Protein AF-A0A7S2QX28-F1 (afdb_monomer)

Nearest PDB structures (foldseek):
  6iez-assembly1_A  TM=7.780E-01  e=3.410E-08  Homo sapiens
  5zyj-assembly1_A  TM=7.909E-01  e=6.052E-08  Homo sapiens
  5zyi-assembly1_A  TM=7.762E-01  e=4.543E-08  Homo sapiens
  6j81-assembly1_A  TM=7.820E-01  e=7.686E-08  Homo sapiens
  2e3s-assembly1_A  TM=7.787E-01  e=2.421E-07  Homo sapiens

InterPro domains:
  IPR023393 START-like domain superfamily [G3DSA:3.30.530.20] (54-280)

Radius of gyration: 32.75 Å; Cα contacts (8 Å, |Δi|>4): 1140; chains: 1; bounding box: 108×65×111 Å

Sequence (716 aa):
AGGNIPTVAANYNGKKFLSQVSDLKKKFDKTKEIAVCKRRLDDEVDQAALDRLVDIIRNEEQDYDDEEKRAIKKGKEFFEKCNKSTTFYQLDSPDKRVRMRLVHVGSDSLAIGIATAVVDASVEECAAFSFYIDSSRNKQKMKERGVISRNLKEINPHTLLHFERRNIGVRGFKQREFRKKVIWQKELDGNIFIIDVDTEDLKDEYPVQPGDVMASAYIVWSFEHLEPLGDVPQTLATVTSRVDIRGAVPTRVMNGLAKGFGGGPVSELRKHFDKSRKIQETDVENRLCIAKEASTLSTKPNKTMVESLQLLFDIIQPSAQAEKGGKGWGKSTAYLRIGFEEAAAFFWGLKDLERIRGNNSKEHTKRAIETRGDGFEIEAIFKEAIDKGSLMGISSKSVQREFSSKMRLLRVDKKTIIIFTEPNETNRVIRTRSFVEECKRASETTAVRLYKEGRKKTKVEFITKLELGEGVSKGTVKGRVERHLAVVIDAAFYFDNLLGSEEATGEDGRAFGEQVMLKTKTKDLGSRKQEVVKSFIQENKAFRELVEKQKFMEGVLCAVVWNRLRRDKAKEGTAFSEEEEEGREMGSKLAMAMATTLTAKHAVDEWSKQFPIVLQTMEEHVWLKPMLETMAARLLLKSKFGVRARVIFGAVTSMLDLVTDIYVTANFYGVAGKEGYFQASLASLTVSMGIQLILIWVQNKGIGWKKVMKESIPVL

Secondary structure (DSSP, 8-state):
------HHHHHHHHHHHHHHHHHHHHHT-THHHHHHHHHHHHHHHHHHHHHHHHHHHHH------HHHHHHHHHHHHHHHHHHH-S-PEEE--SSTTSEEEEEEPTTSSEEEEEEEEEESS-HHHHHHHHH-TT-HHHHHHHHHTTEEEEEEEEEETTEEEEEEEE--S-TTPPPEEEEEEEEEEE-TTS-EEEEEEE-STTTTTSPPPTT-EE-EEEEEEEEEEEEEETTEEEEEEEEEEEEE--S---HHHHHHHHIIIIIHHHHHHHHHT--HHHHHHHHHHHHHHHHHHHHH--S---HHHHHHHHHHHHHSPBS-EE-TTSEEEEEEEEEESS-HHHHHHHHHHHHHHHHHHH----S--EEEE--BTTBEEEEEEEEEEEE--EETTEE--EEEEEEEEEEEEEE-SSSEEEEEEEE----------S-----EEEEEEEEEEEEEEETTEEEEEEEEEEE--TT--HHHHHHHHHHHHHHHHHHHHHHHHH--TTT--HHHHHHHHHHHHHHTTS--TT--HHHHHHHHHHH-HHHHHHHHH-THHHHHHHHHHH--SS--GGGS-S---HHHHHHHHHHHHHHHHHHH-SSHHHHHHHHHHT-HHHHHHHHH-TTHHHHHHHHHHHHHHH-HHHHHHHHHHHHHHHHHHHHHHHHHHHHHTT-TT-HHHHHHHHHHHHHHHHHHHHHHHHHHTTT-HHHHHHHHTTT-

Organism: NCBI:txid91992

Mean predicted aligned error: 16.85 Å

Solvent-accessible surface area (backbone atoms only — not comparable to full-atom values): 38248 Å² total; per-residue (Å²): 136,94,69,92,70,54,70,67,61,53,52,52,53,51,50,53,50,51,49,52,52,50,51,48,48,62,76,66,57,51,65,63,59,53,55,50,53,48,51,52,52,48,50,53,52,43,49,56,50,40,56,51,40,24,55,44,69,71,68,62,86,87,84,71,56,78,64,53,52,50,52,49,51,53,37,53,55,51,47,53,54,58,70,73,50,52,77,50,36,83,42,93,46,82,42,90,70,35,50,33,33,38,37,76,52,82,90,46,34,39,38,40,33,37,20,37,34,71,28,52,33,46,40,43,56,53,47,24,60,70,68,52,66,79,31,65,70,49,49,54,52,39,42,77,66,29,39,77,47,72,50,78,46,78,78,50,102,50,33,35,35,35,41,39,35,27,41,85,84,51,92,91,61,62,40,36,33,40,40,34,36,37,38,54,48,76,46,96,87,63,31,34,37,36,35,36,32,68,47,68,91,49,40,83,86,56,60,85,53,92,75,48,40,80,30,49,48,40,37,30,40,39,25,33,80,46,83,51,55,78,93,38,40,27,14,44,41,36,40,35,37,39,38,32,64,59,63,96,46,56,67,73,57,51,59,58,48,46,48,59,73,38,45,42,60,56,46,48,53,33,60,73,38,61,44,65,65,62,45,49,55,50,47,49,53,54,21,51,52,45,16,55,54,63,68,70,55,63,66,73,60,64,63,70,59,53,52,54,52,52,50,50,67,71,69,48,51,80,49,62,38,54,38,82,60,14,30,22,30,25,27,33,74,40,66,31,64,35,32,45,49,46,50,50,19,45,62,61,50,39,63,54,48,46,51,67,69,67,45,96,58,91,50,62,78,58,78,53,81,56,88,52,102,86,45,56,43,42,44,45,38,43,51,46,78,42,58,26,38,66,64,94,88,48,67,44,60,43,41,60,30,36,39,42,33,36,34,40,51,46,36,62,49,100,46,33,40,39,39,36,32,38,57,54,85,80,79,76,76,87,80,73,92,62,96,69,78,83,63,49,66,28,44,51,36,37,39,38,41,38,34,52,77,46,81,50,26,19,40,39,38,39,39,43,38,40,35,61,31,76,80,37,32,46,66,42,32,22,57,50,33,44,54,64,44,39,50,54,54,54,50,26,55,52,39,56,23,68,35,43,50,88,76,39,39,46,67,52,14,33,50,52,19,49,51,58,58,46,56,63,68,74,52,42,99,82,64,54,71,51,58,54,46,54,53,49,34,74,61,20,42,26,48,39,57,47,32,73,78,37,56,28,50,56,18,20,54,38,23,49,76,65,56,45,84,69,86,62,75,90,78,62,84,71,92,70,56,72,50,34,50,51,17,26,56,58,21,26,47,39,40,50,30,47,50,77,40,96,43,31,60,58,10,48,58,59,38,33,72,77,34,67,70,59,39,53,50,33,67,77,28,61,14,50,50,41,13,52,26,38,38,40,42,57,49,52,76,69,36,76,51,53,58,51,41,44,51,51,51,52,48,53,54,51,52,51,49,52,52,50,52,50,52,54,45,54,70,40,65,85,47,90,93,38,62,70,59,37,53,52,53,52,49,51,53,51,51,53,46,50,53,54,50,50,50,48,43,67,76,31,66,90,76,41,71,74,55,35,58,64,67,42,58,87,72,109

Structure (mmCIF, N/CA/C/O backbone):
data_AF-A0A7S2QX28-F1
#
_entry.id   AF-A0A7S2QX28-F1
#
loop_
_atom_site.group_PDB
_atom_site.id
_atom_site.type_symbol
_atom_site.label_atom_id
_atom_site.label_alt_id
_atom_site.label_comp_id
_atom_site.label_asym_id
_atom_site.label_entity_id
_atom_site.label_seq_id
_atom_site.pdbx_PDB_ins_code
_atom_site.Cartn_x
_atom_site.Cartn_y
_atom_site.Cartn_z
_atom_site.occupancy
_atom_site.B_iso_or_equiv
_atom_site.auth_seq_id
_atom_site.auth_comp_id
_atom_site.auth_asym_id
_atom_site.auth_atom_id
_atom_site.pdbx_PDB_model_num
ATOM 1 N N . ALA A 1 1 ? 65.613 27.005 19.089 1.00 37.12 1 ALA A N 1
ATOM 2 C CA . ALA A 1 1 ? 66.162 26.654 20.413 1.00 37.12 1 ALA A CA 1
ATOM 3 C C . ALA A 1 1 ? 65.820 25.196 20.696 1.00 37.12 1 ALA A C 1
ATOM 5 O O . ALA A 1 1 ? 64.644 24.866 20.787 1.00 37.12 1 ALA A O 1
ATOM 6 N N . GLY A 1 2 ? 66.829 24.321 20.683 1.00 40.28 2 GLY A N 1
ATOM 7 C CA . GLY A 1 2 ? 66.671 22.876 20.844 1.00 40.28 2 GLY A CA 1
ATOM 8 C C . GLY A 1 2 ? 66.573 22.485 22.315 1.00 40.28 2 GLY A C 1
ATOM 9 O O . GLY A 1 2 ? 67.551 22.592 23.045 1.00 40.28 2 GLY A O 1
ATOM 10 N N . GLY A 1 3 ? 65.395 22.028 22.730 1.00 39.75 3 GLY A N 1
ATOM 11 C CA . GLY A 1 3 ? 65.185 21.335 23.997 1.00 39.75 3 GLY A CA 1
ATOM 12 C C . GLY A 1 3 ? 64.639 19.941 23.713 1.00 39.75 3 GLY A C 1
ATOM 13 O O . GLY A 1 3 ? 63.699 19.804 22.929 1.00 39.75 3 GLY A O 1
ATOM 14 N N . ASN A 1 4 ? 65.235 18.917 24.329 1.00 51.44 4 ASN A N 1
ATOM 15 C CA . ASN A 1 4 ? 64.748 17.537 24.305 1.00 51.44 4 ASN A CA 1
ATOM 16 C C . ASN A 1 4 ? 63.361 17.476 24.960 1.00 51.44 4 ASN A C 1
ATOM 18 O O . ASN A 1 4 ? 63.241 17.299 26.170 1.00 51.44 4 ASN A O 1
ATOM 22 N N . ILE A 1 5 ? 62.306 17.641 24.161 1.00 49.38 5 ILE A N 1
ATOM 23 C CA . ILE A 1 5 ? 60.941 17.351 24.595 1.00 49.38 5 ILE A CA 1
ATOM 24 C C . ILE A 1 5 ? 60.850 15.826 24.741 1.00 49.38 5 ILE A C 1
ATOM 26 O O . ILE A 1 5 ? 61.069 15.120 23.753 1.00 49.38 5 ILE A O 1
ATOM 30 N N . PRO A 1 6 ? 60.528 15.291 25.933 1.00 50.22 6 PRO A N 1
ATOM 31 C CA . PRO A 1 6 ? 60.354 13.858 26.119 1.00 50.22 6 PRO A CA 1
ATOM 32 C C . PRO A 1 6 ? 59.339 13.322 25.108 1.00 50.22 6 PRO A C 1
ATOM 34 O O . PRO A 1 6 ? 58.267 13.905 24.932 1.00 50.22 6 PRO A O 1
ATOM 37 N N . THR A 1 7 ? 59.641 12.197 24.463 1.00 52.03 7 THR A N 1
ATOM 38 C CA . THR A 1 7 ? 58.816 11.588 23.402 1.00 52.03 7 THR A CA 1
ATOM 39 C C . THR A 1 7 ? 57.350 11.403 23.825 1.00 52.03 7 THR A C 1
ATOM 41 O O . THR A 1 7 ? 56.435 11.496 23.010 1.00 52.03 7 THR A O 1
ATOM 44 N N . VAL A 1 8 ? 57.106 11.222 25.128 1.00 50.09 8 VAL A N 1
ATOM 45 C CA . VAL A 1 8 ? 55.771 11.140 25.740 1.00 50.09 8 VAL A CA 1
ATOM 46 C C . VAL A 1 8 ? 54.996 12.464 25.641 1.00 50.09 8 VAL A C 1
ATOM 48 O O . VAL A 1 8 ? 53.817 12.455 25.287 1.00 50.09 8 VAL A O 1
ATOM 51 N N . ALA A 1 9 ? 55.644 13.607 25.884 1.00 48.62 9 ALA A N 1
ATOM 52 C CA . ALA A 1 9 ? 55.030 14.934 25.790 1.00 48.62 9 ALA A CA 1
ATOM 53 C C . ALA A 1 9 ? 54.764 15.344 24.329 1.00 48.62 9 ALA A C 1
ATOM 55 O O . ALA A 1 9 ? 53.714 15.915 24.027 1.00 48.62 9 ALA A O 1
ATOM 56 N N . ALA A 1 10 ? 55.660 14.976 23.404 1.00 49.81 10 ALA A N 1
ATOM 57 C CA . ALA A 1 10 ? 55.442 15.148 21.966 1.00 49.81 10 ALA A CA 1
ATOM 58 C C . ALA A 1 10 ? 54.249 14.307 21.463 1.00 49.81 10 ALA A C 1
ATOM 60 O O . ALA A 1 10 ? 53.392 14.816 20.740 1.00 49.81 10 ALA A O 1
ATOM 61 N N . ASN A 1 11 ? 54.125 13.054 21.922 1.00 51.59 11 ASN A N 1
ATOM 62 C CA . ASN A 1 11 ? 53.001 12.174 21.580 1.00 51.59 11 ASN A CA 1
ATOM 63 C C . ASN A 1 11 ? 51.657 12.642 22.168 1.00 51.59 11 ASN A C 1
ATOM 65 O O . ASN A 1 11 ? 50.621 12.502 21.515 1.00 51.59 11 ASN A O 1
ATOM 69 N N . TYR A 1 12 ? 51.646 13.208 23.379 1.00 48.94 12 TYR A N 1
ATOM 70 C CA . TYR A 1 12 ? 50.429 13.754 23.993 1.00 48.94 12 TYR A CA 1
ATOM 71 C C . TYR A 1 12 ? 49.918 14.997 23.245 1.00 48.94 12 TYR A C 1
ATOM 73 O O . TYR A 1 12 ? 48.736 15.074 22.898 1.00 48.94 12 TYR A O 1
ATOM 81 N N . ASN A 1 13 ? 50.816 15.927 22.903 1.00 51.25 13 ASN A N 1
ATOM 82 C CA . ASN A 1 13 ? 50.471 17.115 22.117 1.00 51.25 13 ASN A CA 1
ATOM 83 C C . ASN A 1 13 ? 50.074 16.762 20.674 1.00 51.25 13 ASN A C 1
ATOM 85 O O . ASN A 1 13 ? 49.118 17.335 20.150 1.00 51.25 13 ASN A O 1
ATOM 89 N N . GLY A 1 14 ? 50.719 15.759 20.066 1.00 51.22 14 GLY A N 1
ATOM 90 C CA . GLY A 1 14 ? 50.332 15.223 18.759 1.00 51.22 14 GLY A CA 1
ATOM 91 C C . GLY A 1 14 ? 48.914 14.643 18.748 1.00 51.22 14 GLY A C 1
ATOM 92 O O . GLY A 1 14 ? 48.136 14.936 17.842 1.00 51.22 14 GLY A O 1
ATOM 93 N N . LYS A 1 15 ? 48.517 13.894 19.788 1.00 57.53 15 LYS A N 1
ATOM 94 C CA . LYS A 1 15 ? 47.140 13.377 19.921 1.00 57.53 15 LYS A CA 1
ATOM 95 C C . LYS A 1 15 ? 46.100 14.490 20.069 1.00 57.53 15 LYS A C 1
ATOM 97 O O . LYS A 1 15 ? 45.038 14.399 19.458 1.00 57.53 15 LYS A O 1
ATOM 102 N N . LYS A 1 16 ? 46.401 15.540 20.841 1.00 58.06 16 LYS A N 1
ATOM 103 C CA . LYS A 1 16 ? 45.507 16.697 21.019 1.00 58.06 16 LYS A CA 1
ATOM 104 C C . LYS A 1 16 ? 45.334 17.489 19.717 1.00 58.06 16 LYS A C 1
ATOM 106 O O . LYS A 1 16 ? 44.220 17.876 19.381 1.00 58.06 16 LYS A O 1
ATOM 111 N N . PHE A 1 17 ? 46.410 17.665 18.950 1.00 55.09 17 PHE A N 1
ATOM 112 C CA . PHE A 1 17 ? 46.353 18.293 17.629 1.00 55.09 17 PHE A CA 1
ATOM 113 C C . PHE A 1 17 ? 45.544 17.449 16.629 1.00 55.09 17 PHE A C 1
ATOM 115 O O . PHE A 1 17 ? 44.670 17.968 15.941 1.00 55.09 17 PHE A O 1
ATOM 122 N N . LEU A 1 18 ? 45.750 16.126 16.601 1.00 56.41 18 LEU A N 1
ATOM 123 C CA . LEU A 1 18 ? 44.973 15.215 15.751 1.00 56.41 18 LEU A CA 1
ATOM 124 C C . LEU A 1 18 ? 43.482 15.180 16.122 1.00 56.41 18 LEU A C 1
ATOM 126 O O . LEU A 1 18 ? 42.642 15.075 15.227 1.00 56.41 18 LEU A O 1
ATOM 130 N N . SER A 1 19 ? 43.129 15.310 17.408 1.00 59.12 19 SER A N 1
ATOM 131 C CA . SER A 1 19 ? 41.722 15.417 17.818 1.00 59.12 19 SER A CA 1
ATOM 132 C C . SER A 1 19 ? 41.103 16.731 17.339 1.00 59.12 19 SER A C 1
ATOM 134 O O . SER A 1 19 ? 40.021 16.707 16.766 1.00 59.12 19 SER A O 1
ATOM 136 N N . GLN A 1 20 ? 41.817 17.856 17.464 1.00 62.62 20 GLN A N 1
ATOM 137 C CA . GLN A 1 20 ? 41.367 19.157 16.958 1.00 62.62 20 GLN A CA 1
ATOM 138 C C . GLN A 1 20 ? 41.182 19.155 15.434 1.00 62.62 20 GLN A C 1
ATOM 140 O O . GLN A 1 20 ? 40.186 19.681 14.944 1.00 62.62 20 GLN A O 1
ATOM 145 N N . VAL A 1 21 ? 42.084 18.515 14.681 1.00 57.28 21 VAL A N 1
ATOM 146 C CA . VAL A 1 21 ? 41.956 18.342 13.222 1.00 57.28 21 VAL A CA 1
ATOM 147 C C . VAL A 1 21 ? 40.769 17.439 12.869 1.00 57.28 21 VAL A C 1
ATOM 149 O O . VAL A 1 21 ? 40.043 17.726 11.920 1.00 57.28 21 VAL A O 1
ATOM 152 N N . SER A 1 22 ? 40.519 16.378 13.641 1.00 60.03 22 SER A N 1
ATOM 153 C CA . SER A 1 22 ? 39.324 15.535 13.492 1.00 60.03 22 SER A CA 1
ATOM 154 C C . SER A 1 22 ? 38.031 16.313 13.776 1.00 60.03 22 SER A C 1
ATOM 156 O O . SER A 1 22 ? 37.051 16.163 13.046 1.00 60.03 22 SER A O 1
ATOM 158 N N . ASP A 1 23 ? 38.015 17.159 14.804 1.00 65.69 23 ASP A N 1
ATOM 159 C CA . ASP A 1 23 ? 36.850 17.970 15.170 1.00 65.69 23 ASP A CA 1
ATOM 160 C C . ASP A 1 23 ? 36.600 19.096 14.158 1.00 65.69 23 ASP A C 1
ATOM 162 O O . ASP A 1 23 ? 35.453 19.353 13.794 1.00 65.69 23 ASP A O 1
ATOM 166 N N . LEU A 1 24 ? 37.661 19.708 13.624 1.00 58.12 24 LEU A N 1
ATOM 167 C CA . LEU A 1 24 ? 37.595 20.620 12.480 1.00 58.12 24 LEU A CA 1
ATOM 168 C C . LEU A 1 24 ? 37.060 19.903 11.238 1.00 58.12 24 LEU A C 1
ATOM 170 O O . LEU A 1 24 ? 36.137 20.403 10.603 1.00 58.12 24 LEU A O 1
ATOM 174 N N . LYS A 1 25 ? 37.559 18.700 10.927 1.00 58.16 25 LYS A N 1
ATOM 175 C CA . LYS A 1 25 ? 37.055 17.899 9.805 1.00 58.16 25 LYS A CA 1
ATOM 176 C C . LYS A 1 25 ? 35.564 17.612 9.951 1.00 58.16 25 LYS A C 1
ATOM 178 O O . LYS A 1 25 ? 34.857 17.751 8.969 1.00 58.16 25 LYS A O 1
ATOM 183 N N . LYS A 1 26 ? 35.076 17.283 11.153 1.00 65.38 26 LYS A N 1
ATOM 184 C CA . LYS A 1 26 ? 33.636 17.107 11.421 1.00 65.38 26 LYS A CA 1
ATOM 185 C C . LYS A 1 26 ? 32.843 18.409 11.276 1.00 65.38 26 LYS A C 1
ATOM 187 O O . LYS A 1 26 ? 31.774 18.382 10.683 1.00 65.38 26 LYS A O 1
ATOM 192 N N . LYS A 1 27 ? 33.360 19.537 11.781 1.00 61.19 27 LYS A N 1
ATOM 193 C CA . LYS A 1 27 ? 32.708 20.857 11.667 1.00 61.19 27 LYS A CA 1
ATOM 194 C C . LYS A 1 27 ? 32.626 21.369 10.226 1.00 61.19 27 LYS A C 1
ATOM 196 O O . LYS A 1 27 ? 31.704 22.106 9.904 1.00 61.19 27 LYS A O 1
ATOM 201 N N . PHE A 1 28 ? 33.576 20.985 9.375 1.00 53.38 28 PHE A N 1
ATOM 202 C CA . PHE A 1 28 ? 33.630 21.369 7.962 1.00 53.38 28 PHE A CA 1
ATOM 203 C C . PHE A 1 28 ? 33.178 20.250 7.001 1.00 53.38 28 PHE A C 1
ATOM 205 O O . PHE A 1 28 ? 33.261 20.428 5.785 1.00 53.38 28 PHE A O 1
ATOM 212 N N . ASP A 1 29 ? 32.681 19.113 7.508 1.00 66.06 29 ASP A N 1
ATOM 213 C CA . ASP A 1 29 ? 32.186 18.003 6.686 1.00 66.06 29 ASP A CA 1
ATOM 214 C C . ASP A 1 29 ? 30.812 18.332 6.081 1.00 66.06 29 ASP A C 1
ATOM 216 O O . ASP A 1 29 ? 29.762 17.887 6.546 1.00 66.06 29 ASP A O 1
ATOM 220 N N . LYS A 1 30 ? 30.825 19.104 4.991 1.00 65.94 30 LYS A N 1
ATOM 221 C CA . LYS A 1 30 ? 29.630 19.424 4.196 1.00 65.94 30 LYS A CA 1
ATOM 222 C C . LYS A 1 30 ? 29.193 18.289 3.269 1.00 65.94 30 LYS A C 1
ATOM 224 O O . LYS A 1 30 ? 28.277 18.472 2.470 1.00 65.94 30 LYS A O 1
ATOM 229 N N . THR A 1 31 ? 29.804 17.104 3.345 1.00 69.56 31 THR A N 1
ATOM 230 C CA . THR A 1 31 ? 29.508 15.991 2.424 1.00 69.56 31 THR A CA 1
ATOM 231 C C . THR A 1 31 ? 28.028 15.604 2.465 1.00 69.56 31 THR A C 1
ATOM 233 O O . THR A 1 31 ? 27.435 15.296 1.431 1.00 69.56 31 THR A O 1
ATOM 236 N N . LYS A 1 32 ? 27.400 15.671 3.646 1.00 65.94 32 LYS A N 1
ATOM 237 C CA . LYS A 1 32 ? 25.963 15.408 3.806 1.00 65.94 32 LYS A CA 1
ATOM 238 C C . LYS A 1 32 ? 25.093 16.488 3.157 1.00 65.94 32 LYS A C 1
ATOM 240 O O . LYS A 1 32 ? 24.158 16.137 2.445 1.00 65.94 32 LYS A O 1
ATOM 245 N N . GLU A 1 33 ? 25.411 17.765 3.364 1.00 68.94 33 GLU A N 1
ATOM 246 C CA . GLU A 1 33 ? 24.691 18.902 2.765 1.00 68.94 33 GLU A CA 1
ATOM 247 C C . GLU A 1 33 ? 24.778 18.854 1.236 1.00 68.94 33 GLU A C 1
ATOM 249 O O . GLU A 1 33 ? 23.761 18.911 0.550 1.00 68.94 33 GLU A O 1
ATOM 254 N N . ILE A 1 34 ? 25.979 18.623 0.702 1.00 69.31 34 ILE A N 1
ATOM 255 C CA . ILE A 1 34 ? 26.221 18.474 -0.738 1.00 69.31 34 ILE A CA 1
ATOM 256 C C . ILE A 1 34 ? 25.422 17.291 -1.301 1.00 69.31 34 ILE A C 1
ATOM 258 O O . ILE A 1 34 ? 24.809 17.411 -2.360 1.00 69.31 34 ILE A O 1
ATOM 262 N N . ALA A 1 35 ? 25.367 16.160 -0.591 1.00 71.44 35 ALA A N 1
ATOM 263 C CA . ALA A 1 35 ? 24.584 14.999 -1.012 1.00 71.44 35 ALA A CA 1
ATOM 264 C C . ALA A 1 35 ? 23.062 15.236 -0.968 1.00 71.44 35 ALA A C 1
ATOM 266 O O . ALA A 1 35 ? 22.321 14.584 -1.703 1.00 71.44 35 ALA A O 1
ATOM 267 N N . VAL A 1 36 ? 22.569 16.122 -0.098 1.00 70.44 36 VAL A N 1
ATOM 268 C CA . VAL A 1 36 ? 21.156 16.533 -0.077 1.00 70.44 36 VAL A CA 1
ATOM 269 C C . VAL A 1 36 ? 20.862 17.481 -1.239 1.00 70.44 36 VAL A C 1
ATOM 271 O O . VAL A 1 36 ? 19.928 17.220 -1.991 1.00 70.44 36 VAL A O 1
ATOM 274 N N . CYS A 1 37 ? 21.688 18.511 -1.446 1.00 69.12 37 CYS A N 1
ATOM 275 C CA . CYS A 1 37 ? 21.535 19.448 -2.562 1.00 69.12 37 CYS A CA 1
ATOM 276 C C . CYS A 1 37 ? 21.596 18.741 -3.918 1.00 69.12 37 CYS A C 1
ATOM 278 O O . CYS A 1 37 ? 20.759 18.999 -4.777 1.00 69.12 37 CYS A O 1
ATOM 280 N N . LYS A 1 38 ? 22.538 17.803 -4.090 1.00 75.88 38 LYS A N 1
ATOM 281 C CA . LYS A 1 38 ? 22.646 17.010 -5.316 1.00 75.88 38 LYS A CA 1
ATOM 282 C C . LYS A 1 38 ? 21.383 16.190 -5.576 1.00 75.88 38 LYS A C 1
ATOM 284 O O . LYS A 1 38 ? 20.865 16.235 -6.678 1.00 75.88 38 LYS A O 1
ATOM 289 N N . ARG A 1 39 ? 20.859 15.497 -4.558 1.00 76.12 39 ARG A N 1
ATOM 290 C CA . ARG A 1 39 ? 19.618 14.718 -4.697 1.00 76.12 39 ARG A CA 1
ATOM 291 C C . ARG A 1 39 ? 18.429 15.586 -5.090 1.00 76.12 39 ARG A C 1
ATOM 293 O O . ARG A 1 39 ? 17.667 15.189 -5.953 1.00 76.12 39 ARG A O 1
ATOM 300 N N . ARG A 1 40 ? 18.299 16.771 -4.489 1.00 75.94 40 ARG A N 1
ATOM 301 C CA . ARG A 1 40 ? 17.234 17.711 -4.843 1.00 75.94 40 ARG A CA 1
ATOM 302 C C . ARG A 1 40 ? 17.347 18.174 -6.297 1.00 75.94 40 ARG A C 1
ATOM 304 O O . ARG A 1 40 ? 16.340 18.214 -6.989 1.00 75.94 40 ARG A O 1
ATOM 311 N N . LEU A 1 41 ? 18.556 18.503 -6.750 1.00 78.81 41 LEU A N 1
ATOM 312 C CA . LEU A 1 41 ? 18.785 18.880 -8.143 1.00 78.81 41 LEU A CA 1
ATOM 313 C C . LEU A 1 41 ? 18.463 17.720 -9.096 1.00 78.81 41 LEU A C 1
ATOM 315 O O . LEU A 1 41 ? 17.796 17.932 -10.102 1.00 78.81 41 LEU A O 1
ATOM 319 N N . ASP A 1 42 ? 18.897 16.502 -8.760 1.00 82.00 42 ASP A N 1
ATOM 320 C CA . ASP A 1 42 ? 18.595 15.297 -9.539 1.00 82.00 42 ASP A CA 1
ATOM 321 C C . ASP A 1 42 ? 17.070 15.061 -9.626 1.00 82.00 42 ASP A C 1
ATOM 323 O O . ASP A 1 42 ? 16.567 14.752 -10.703 1.00 82.00 42 ASP A O 1
ATOM 327 N N . ASP A 1 43 ? 16.326 15.263 -8.529 1.00 82.25 43 ASP A N 1
ATOM 328 C CA . ASP A 1 43 ? 14.859 15.152 -8.498 1.00 82.25 43 ASP A CA 1
ATOM 329 C C . ASP A 1 43 ? 14.173 16.235 -9.366 1.00 82.25 43 ASP A C 1
ATOM 331 O O . ASP A 1 43 ? 13.213 15.934 -10.074 1.00 82.25 43 ASP A O 1
ATOM 335 N N . GLU A 1 44 ? 14.661 17.484 -9.348 1.00 85.50 44 GLU A N 1
ATOM 336 C CA . GLU A 1 44 ? 14.141 18.582 -10.188 1.00 85.50 44 GLU A CA 1
ATOM 337 C C . GLU A 1 44 ? 14.373 18.304 -11.688 1.00 85.50 44 GLU A C 1
ATOM 339 O O . GLU A 1 44 ? 13.478 18.513 -12.511 1.00 85.50 44 GLU A O 1
ATOM 344 N N . VAL A 1 45 ? 15.552 17.782 -12.046 1.00 88.31 45 VAL A N 1
ATOM 345 C CA . VAL A 1 45 ? 15.886 17.386 -13.424 1.00 88.31 45 VAL A CA 1
ATOM 346 C C . VAL A 1 45 ? 15.034 16.201 -13.881 1.00 88.31 45 VAL A C 1
ATOM 348 O O . VAL A 1 45 ? 14.489 16.234 -14.984 1.00 88.31 45 VAL A O 1
ATOM 351 N N . ASP A 1 46 ? 14.891 15.174 -13.037 1.00 90.00 46 ASP A N 1
ATOM 352 C CA . ASP A 1 46 ? 14.074 13.998 -13.344 1.00 90.00 46 ASP A CA 1
ATOM 353 C C . ASP A 1 46 ? 12.599 14.381 -13.548 1.00 90.00 46 ASP A C 1
ATOM 355 O O . ASP A 1 46 ? 11.965 13.875 -14.474 1.00 90.00 46 ASP A O 1
ATOM 359 N N . GLN A 1 47 ? 12.056 15.302 -12.743 1.00 88.75 47 GLN A N 1
ATOM 360 C CA . GLN A 1 47 ? 10.683 15.781 -12.916 1.00 88.75 47 GLN A CA 1
ATOM 361 C C . GLN A 1 47 ? 10.507 16.543 -14.236 1.00 88.75 47 GLN A C 1
ATOM 363 O O . GLN A 1 47 ? 9.572 16.265 -14.980 1.00 88.75 47 GLN A O 1
ATOM 368 N N . ALA A 1 48 ? 11.432 17.445 -14.573 1.00 90.94 48 ALA A N 1
ATOM 369 C CA . ALA A 1 48 ? 11.371 18.180 -15.835 1.00 90.94 48 ALA A CA 1
ATOM 370 C C . ALA A 1 48 ? 11.481 17.254 -17.063 1.00 90.94 48 ALA A C 1
ATOM 372 O O . ALA A 1 48 ? 10.867 17.522 -18.097 1.00 90.94 48 ALA A O 1
ATOM 373 N N . ALA A 1 49 ? 12.256 16.169 -16.968 1.00 91.44 49 ALA A N 1
ATOM 374 C CA . ALA A 1 49 ? 12.338 15.151 -18.015 1.00 91.44 49 ALA A CA 1
ATOM 375 C C . ALA A 1 49 ? 11.025 14.362 -18.153 1.00 91.44 49 ALA A C 1
ATOM 377 O O . ALA A 1 49 ? 10.571 14.126 -19.272 1.00 91.44 49 ALA A O 1
ATOM 378 N N . LEU A 1 50 ? 10.390 14.001 -17.031 1.00 93.25 50 LEU A N 1
ATOM 379 C CA . LEU A 1 50 ? 9.079 13.349 -17.030 1.00 93.25 50 LEU A CA 1
ATOM 380 C C . LEU A 1 50 ? 8.002 14.232 -17.659 1.00 93.25 50 LEU A C 1
ATOM 382 O O . LEU A 1 50 ? 7.276 13.751 -18.523 1.00 93.25 50 LEU A O 1
ATOM 386 N N . ASP A 1 51 ? 7.930 15.510 -17.283 1.00 92.69 51 ASP A N 1
ATOM 387 C CA . ASP A 1 51 ? 6.935 16.444 -17.822 1.00 92.69 51 ASP A CA 1
ATOM 388 C C . ASP A 1 51 ? 7.079 16.580 -19.349 1.00 92.69 51 ASP A C 1
ATOM 390 O O . ASP A 1 51 ? 6.096 16.492 -20.085 1.00 92.69 51 ASP A O 1
ATOM 394 N N . ARG A 1 52 ? 8.322 16.672 -19.846 1.00 93.88 52 ARG A N 1
ATOM 395 C CA . ARG A 1 52 ? 8.608 16.667 -21.291 1.00 93.88 52 ARG A CA 1
ATOM 396 C C . ARG A 1 52 ? 8.158 15.375 -21.968 1.00 93.88 52 ARG A C 1
ATOM 398 O O . ARG A 1 52 ? 7.556 15.436 -23.033 1.00 93.88 52 ARG A O 1
ATOM 405 N N . LEU A 1 53 ? 8.439 14.213 -21.375 1.00 94.62 53 LEU A N 1
ATOM 406 C CA . LEU A 1 53 ? 8.013 12.925 -21.931 1.00 94.62 53 LEU A CA 1
ATOM 407 C C . LEU A 1 53 ? 6.488 12.784 -21.954 1.00 94.62 53 LEU A C 1
ATOM 409 O O . LEU A 1 53 ? 5.953 12.222 -22.904 1.00 94.62 53 LEU A O 1
ATOM 413 N N . VAL A 1 54 ? 5.778 13.316 -20.955 1.00 96.25 54 VAL A N 1
ATOM 414 C CA . VAL A 1 54 ? 4.307 13.361 -20.958 1.00 96.25 54 VAL A CA 1
ATOM 415 C C . VAL A 1 54 ? 3.793 14.178 -22.140 1.00 96.25 54 VAL A C 1
ATOM 417 O O . VAL A 1 54 ? 2.874 13.735 -22.830 1.00 96.25 54 VAL A O 1
ATOM 420 N N . ASP A 1 55 ? 4.394 15.338 -22.408 1.00 95.62 55 ASP A N 1
ATOM 421 C CA . ASP A 1 55 ? 4.014 16.175 -23.548 1.00 95.62 55 ASP A CA 1
ATOM 422 C C . ASP A 1 55 ? 4.320 15.505 -24.894 1.00 95.62 55 ASP A C 1
ATOM 424 O O . ASP A 1 55 ? 3.510 15.605 -25.819 1.00 95.62 55 ASP A O 1
ATOM 428 N N . ILE A 1 56 ? 5.438 14.779 -24.998 1.00 94.81 56 ILE A N 1
ATOM 429 C CA . ILE A 1 56 ? 5.778 13.968 -26.177 1.00 94.81 56 ILE A CA 1
ATOM 430 C C . ILE A 1 56 ? 4.724 12.872 -26.375 1.00 94.81 56 ILE A C 1
ATOM 432 O O . ILE A 1 56 ? 4.053 12.845 -27.401 1.00 94.81 56 ILE A O 1
ATOM 436 N N . ILE A 1 57 ? 4.469 12.046 -25.356 1.00 95.00 57 ILE A N 1
ATOM 437 C CA . ILE A 1 57 ? 3.490 10.947 -25.419 1.00 95.00 57 ILE A CA 1
ATOM 438 C C . ILE A 1 57 ? 2.075 11.448 -25.745 1.00 95.00 57 ILE A C 1
ATOM 440 O O . ILE A 1 57 ? 1.266 10.745 -26.361 1.00 95.00 57 ILE A O 1
ATOM 444 N N . ARG A 1 58 ? 1.737 12.672 -25.332 1.00 93.38 58 ARG A N 1
ATOM 445 C CA . ARG A 1 58 ? 0.429 13.258 -25.614 1.00 93.38 58 ARG A CA 1
ATOM 446 C C . ARG A 1 58 ? 0.256 13.619 -27.089 1.00 93.38 58 ARG A C 1
ATOM 448 O O . ARG A 1 58 ? -0.842 13.398 -27.605 1.00 93.38 58 ARG A O 1
ATOM 455 N N . ASN A 1 59 ? 1.293 14.176 -27.711 1.00 92.31 59 ASN A N 1
ATOM 456 C CA . ASN A 1 59 ? 1.184 14.929 -28.964 1.00 92.31 59 ASN A CA 1
ATOM 457 C C . ASN A 1 59 ? 1.927 14.306 -30.151 1.00 92.31 59 ASN A C 1
ATOM 459 O O . ASN A 1 59 ? 1.709 14.738 -31.279 1.00 92.31 59 ASN A O 1
ATOM 463 N N . GLU A 1 60 ? 2.826 13.356 -29.915 1.00 89.56 60 GLU A N 1
ATOM 464 C CA . GLU A 1 60 ? 3.659 12.797 -30.971 1.00 89.56 60 GLU A CA 1
ATOM 465 C C . GLU A 1 60 ? 2.860 11.960 -31.971 1.00 89.56 60 GLU A C 1
ATOM 467 O O . GLU A 1 60 ? 2.083 11.073 -31.607 1.00 89.56 60 GLU A O 1
ATOM 472 N N . GLU A 1 61 ? 3.087 12.238 -33.253 1.00 87.88 61 GLU A N 1
ATOM 473 C CA . GLU A 1 61 ? 2.601 11.416 -34.351 1.00 87.88 61 GLU A CA 1
ATOM 474 C C . GLU A 1 61 ? 3.503 10.188 -34.499 1.00 87.88 61 GLU A C 1
ATOM 476 O O . GLU A 1 61 ? 4.715 10.308 -34.677 1.00 87.88 61 GLU A O 1
ATOM 481 N N . GLN A 1 62 ? 2.910 8.998 -34.402 1.00 90.31 62 GLN A N 1
ATOM 482 C CA . GLN A 1 62 ? 3.666 7.752 -34.318 1.00 90.31 62 GLN A CA 1
ATOM 483 C C . GLN A 1 62 ? 3.697 7.037 -35.666 1.00 90.31 62 GLN A C 1
ATOM 485 O O . GLN A 1 62 ? 2.674 6.518 -36.121 1.00 90.31 62 GLN A O 1
ATOM 490 N N . ASP A 1 63 ? 4.885 6.952 -36.264 1.00 91.44 63 ASP A N 1
ATOM 491 C CA . ASP A 1 63 ? 5.159 6.047 -37.379 1.00 91.44 63 ASP A CA 1
ATOM 492 C C . ASP A 1 63 ? 6.091 4.918 -36.936 1.00 91.44 63 ASP A C 1
ATOM 494 O O . ASP A 1 63 ? 7.038 5.125 -36.174 1.00 91.44 63 ASP A O 1
ATOM 498 N N . TYR A 1 64 ? 5.797 3.711 -37.411 1.00 93.31 64 TYR A N 1
ATOM 499 C CA . TYR A 1 64 ? 6.483 2.492 -37.003 1.00 93.31 64 TYR A CA 1
ATOM 500 C C . TYR A 1 64 ? 7.037 1.752 -38.206 1.00 93.31 64 TYR A C 1
ATOM 502 O O . TYR A 1 64 ? 6.318 1.503 -39.183 1.00 93.31 64 TYR A O 1
ATOM 510 N N . ASP A 1 65 ? 8.275 1.290 -38.093 1.00 91.81 65 ASP A N 1
ATOM 511 C CA . ASP A 1 65 ? 8.843 0.381 -39.080 1.00 91.81 65 ASP A CA 1
ATOM 512 C C . ASP A 1 65 ? 8.197 -1.026 -39.008 1.00 91.81 65 ASP A C 1
ATOM 514 O O . ASP A 1 65 ? 7.397 -1.358 -38.122 1.00 91.81 65 ASP A O 1
ATOM 518 N N . ASP A 1 66 ? 8.508 -1.887 -39.980 1.00 92.25 66 ASP A N 1
ATOM 519 C CA . ASP A 1 66 ? 7.944 -3.241 -40.054 1.00 92.25 66 ASP A CA 1
ATOM 520 C C . ASP A 1 66 ? 8.389 -4.159 -38.901 1.00 92.25 66 ASP A C 1
ATOM 522 O O . ASP A 1 66 ? 7.716 -5.144 -38.573 1.00 92.25 66 ASP A O 1
ATOM 526 N N . GLU A 1 67 ? 9.543 -3.904 -38.291 1.00 89.81 67 GLU A N 1
ATOM 527 C CA . GLU A 1 67 ? 10.004 -4.633 -37.114 1.00 89.81 67 GLU A CA 1
ATOM 528 C C . GLU A 1 67 ? 9.232 -4.200 -35.865 1.00 89.81 67 GLU A C 1
ATOM 530 O O . GLU A 1 67 ? 8.700 -5.057 -35.153 1.00 89.81 67 GLU A O 1
ATOM 535 N N . GLU A 1 68 ? 9.084 -2.896 -35.651 1.00 92.31 68 GLU A N 1
ATOM 536 C CA . GLU A 1 68 ? 8.318 -2.293 -34.565 1.00 92.31 68 GLU A CA 1
ATOM 537 C C . GLU A 1 68 ? 6.854 -2.731 -34.628 1.00 92.31 68 GLU A C 1
ATOM 539 O O . GLU A 1 68 ? 6.328 -3.265 -33.648 1.00 92.31 68 GLU A O 1
ATOM 544 N N . LYS A 1 69 ? 6.215 -2.654 -35.805 1.00 93.31 69 LYS A N 1
ATOM 545 C CA . LYS A 1 69 ? 4.844 -3.155 -36.030 1.00 93.31 69 LYS A CA 1
ATOM 546 C C . LYS A 1 69 ? 4.698 -4.624 -35.630 1.00 93.31 69 LYS A C 1
ATOM 548 O O . LYS A 1 69 ? 3.707 -5.014 -35.002 1.00 93.31 69 LYS A O 1
ATOM 553 N N . ARG A 1 70 ? 5.685 -5.466 -35.960 1.00 92.56 70 ARG A N 1
ATOM 554 C CA . ARG A 1 70 ? 5.689 -6.891 -35.580 1.00 92.56 70 ARG A CA 1
ATOM 555 C C . ARG A 1 70 ? 5.893 -7.089 -34.080 1.00 92.56 70 ARG A C 1
ATOM 557 O O . ARG A 1 70 ? 5.231 -7.957 -33.506 1.00 92.56 70 ARG A O 1
ATOM 564 N N . ALA A 1 71 ? 6.783 -6.322 -33.454 1.00 91.94 71 ALA A N 1
ATOM 565 C CA . ALA A 1 71 ? 7.031 -6.376 -32.016 1.00 91.94 71 ALA A CA 1
ATOM 566 C C . ALA A 1 71 ? 5.783 -5.963 -31.223 1.00 91.94 71 ALA A C 1
ATOM 568 O O . ALA A 1 71 ? 5.349 -6.708 -30.343 1.00 91.94 71 ALA A O 1
ATOM 569 N N . ILE A 1 72 ? 5.156 -4.851 -31.613 1.00 93.50 72 ILE A N 1
ATOM 570 C CA . ILE A 1 72 ? 3.897 -4.337 -31.066 1.00 93.50 72 ILE A CA 1
ATOM 571 C C . ILE A 1 72 ? 2.791 -5.389 -31.162 1.00 93.50 72 ILE A C 1
ATOM 573 O O . ILE A 1 72 ? 2.175 -5.742 -30.153 1.00 93.50 72 ILE A O 1
ATOM 577 N N . LYS A 1 73 ? 2.559 -5.937 -32.363 1.00 93.81 73 LYS A N 1
ATOM 578 C CA . LYS A 1 73 ? 1.513 -6.942 -32.595 1.00 93.81 73 LYS A CA 1
ATOM 579 C C . LYS A 1 73 ? 1.700 -8.165 -31.695 1.00 93.81 73 LYS A C 1
ATOM 581 O O . LYS A 1 73 ? 0.772 -8.558 -30.989 1.00 93.81 73 LYS A O 1
ATOM 586 N N . LYS A 1 74 ? 2.911 -8.733 -31.669 1.00 92.94 74 LYS A N 1
ATOM 587 C CA . LYS A 1 74 ? 3.240 -9.873 -30.797 1.00 92.94 74 LYS A CA 1
ATOM 588 C C . LYS A 1 74 ? 3.078 -9.527 -29.314 1.00 92.94 74 LYS A C 1
ATOM 590 O O . LYS A 1 74 ? 2.636 -10.377 -28.542 1.00 92.94 74 LYS A O 1
ATOM 595 N N . GLY A 1 75 ? 3.400 -8.291 -28.929 1.00 91.25 75 GLY A N 1
ATOM 596 C CA . GLY A 1 75 ? 3.289 -7.802 -27.556 1.00 91.25 75 GLY A CA 1
ATOM 597 C C . GLY A 1 75 ? 1.850 -7.814 -27.073 1.00 91.25 75 GLY A C 1
ATOM 598 O O . GLY A 1 75 ? 1.542 -8.396 -26.030 1.00 91.25 75 GLY A O 1
ATOM 599 N N . LYS A 1 76 ? 0.953 -7.256 -27.885 1.00 91.38 76 LYS A N 1
ATOM 600 C CA . LYS A 1 76 ? -0.487 -7.233 -27.612 1.00 91.38 76 LYS A CA 1
ATOM 601 C C . LYS A 1 76 ? -1.095 -8.634 -27.586 1.00 91.38 76 LYS A C 1
ATOM 603 O O . LYS A 1 76 ? -1.809 -8.963 -26.642 1.00 91.38 76 LYS A O 1
ATOM 608 N N . GLU A 1 77 ? -0.756 -9.493 -28.550 1.00 90.31 77 GLU A N 1
ATOM 609 C CA . GLU A 1 77 ? -1.213 -10.892 -28.574 1.00 90.31 77 GLU A CA 1
ATOM 610 C C . GLU A 1 77 ? -0.762 -11.662 -27.318 1.00 90.31 77 GLU A C 1
ATOM 612 O O . GLU A 1 77 ? -1.539 -12.406 -26.709 1.00 90.31 77 GLU A O 1
ATOM 617 N N . PHE A 1 78 ? 0.491 -11.468 -26.891 1.00 88.38 78 PHE A N 1
ATOM 618 C CA . PHE A 1 78 ? 1.023 -12.060 -25.664 1.00 88.38 78 PHE A CA 1
ATOM 619 C C . PHE A 1 78 ? 0.287 -11.556 -24.416 1.00 88.38 78 PHE A C 1
ATOM 621 O O . PHE A 1 78 ? -0.103 -12.366 -23.568 1.00 88.38 78 PHE A O 1
ATOM 628 N N . PHE A 1 79 ? 0.066 -10.245 -24.314 1.00 88.06 79 PHE A N 1
ATOM 629 C CA . PHE A 1 79 ? -0.683 -9.624 -23.223 1.00 88.06 79 PHE A CA 1
ATOM 630 C C . PHE A 1 79 ? -2.114 -10.166 -23.135 1.00 88.06 79 PHE A C 1
ATOM 632 O O . PHE A 1 79 ? -2.549 -10.615 -22.072 1.00 88.06 79 PHE A O 1
ATOM 639 N N . GLU A 1 80 ? -2.833 -10.203 -24.257 1.00 84.62 80 GLU A N 1
ATOM 640 C CA . GLU A 1 80 ? -4.217 -10.672 -24.316 1.00 84.62 80 GLU A CA 1
ATOM 641 C C . GLU A 1 80 ? -4.331 -12.153 -23.927 1.00 84.62 80 GLU A C 1
ATOM 643 O O . GLU A 1 80 ? -5.178 -12.529 -23.109 1.00 84.62 80 GLU A O 1
ATOM 648 N N . LYS A 1 81 ? -3.426 -12.995 -24.441 1.00 82.12 81 LYS A N 1
ATOM 649 C CA . LYS A 1 81 ? -3.360 -14.419 -24.089 1.00 82.12 81 LYS A CA 1
ATOM 650 C C . LYS A 1 81 ? -3.109 -14.628 -22.596 1.00 82.12 81 LYS A C 1
ATOM 652 O O . LYS A 1 81 ? -3.745 -15.483 -21.979 1.00 82.12 81 LYS A O 1
ATOM 657 N N . CYS A 1 82 ? -2.194 -13.859 -22.009 1.00 79.31 82 CYS A N 1
ATOM 658 C CA . CYS A 1 82 ? -1.898 -13.923 -20.580 1.00 79.31 82 CYS A CA 1
ATOM 659 C C . CYS A 1 82 ? -3.095 -13.472 -19.734 1.00 79.31 82 CYS A C 1
ATOM 661 O O . CYS A 1 82 ? -3.446 -14.145 -18.764 1.00 79.31 82 CYS A O 1
ATOM 663 N N . ASN A 1 83 ? -3.772 -12.393 -20.128 1.00 73.31 83 ASN A N 1
ATOM 664 C CA . ASN A 1 83 ? -4.916 -11.872 -19.388 1.00 73.31 83 ASN A CA 1
ATOM 665 C C . ASN A 1 83 ? -6.132 -12.800 -19.396 1.00 73.31 83 ASN A C 1
ATOM 667 O O . ASN A 1 83 ? -6.788 -12.917 -18.358 1.00 73.31 83 ASN A O 1
ATOM 671 N N . LYS A 1 84 ? -6.392 -13.492 -20.512 1.00 72.62 84 LYS A N 1
ATOM 672 C CA . LYS A 1 84 ? -7.496 -14.461 -20.644 1.00 72.62 84 LYS A CA 1
ATOM 673 C C . LYS A 1 84 ? -7.207 -15.825 -20.009 1.00 72.62 84 LYS A C 1
ATOM 675 O O . LYS A 1 84 ? -8.121 -16.626 -19.838 1.00 72.62 84 LYS A O 1
ATOM 680 N N . SER A 1 85 ? -5.954 -16.124 -19.673 1.00 65.88 85 SER A N 1
ATOM 681 C CA . SER A 1 85 ? -5.586 -17.448 -19.172 1.00 65.88 85 SER A CA 1
ATOM 682 C C . SER A 1 85 ? -6.010 -17.681 -17.717 1.00 65.88 85 SER A C 1
ATOM 684 O O . SER A 1 85 ? -5.768 -16.862 -16.828 1.00 65.88 85 SER A O 1
ATOM 686 N N . THR A 1 86 ? -6.550 -18.873 -17.452 1.00 59.78 86 THR A N 1
ATOM 687 C CA . THR A 1 86 ? -6.920 -19.375 -16.116 1.00 59.78 86 THR A CA 1
ATOM 688 C C . THR A 1 86 ? -5.825 -20.227 -15.463 1.00 59.78 86 THR A C 1
ATOM 690 O O . THR A 1 86 ? -5.997 -20.734 -14.354 1.00 59.78 86 THR A O 1
ATOM 693 N N . THR A 1 87 ? -4.680 -20.407 -16.135 1.00 66.25 87 THR A N 1
ATOM 694 C CA . THR A 1 87 ? -3.586 -21.268 -15.650 1.00 66.25 87 THR A CA 1
ATOM 695 C C . THR A 1 87 ? -2.695 -20.602 -14.606 1.00 66.25 87 THR A C 1
ATOM 697 O O . THR A 1 87 ? -1.879 -21.285 -13.992 1.00 66.25 87 THR A O 1
ATOM 700 N N . PHE A 1 88 ? -2.809 -19.284 -14.424 1.00 65.81 88 PHE A N 1
ATOM 701 C CA . PHE A 1 88 ? -2.009 -18.540 -13.457 1.00 65.81 88 PHE A CA 1
ATOM 702 C C . PHE A 1 88 ? -2.495 -18.752 -12.029 1.00 65.81 88 PHE A C 1
ATOM 704 O O . PHE A 1 88 ? -3.691 -18.678 -11.765 1.00 65.81 88 PHE A O 1
ATOM 711 N N . TYR A 1 89 ? -1.554 -18.939 -11.103 1.00 64.94 89 TYR A N 1
ATOM 712 C CA . TYR A 1 89 ? -1.856 -18.942 -9.678 1.00 64.94 89 TYR A CA 1
ATOM 713 C C . TYR A 1 89 ? -1.641 -17.562 -9.066 1.00 64.94 89 TYR A C 1
ATOM 715 O O . TYR A 1 89 ? -0.759 -16.808 -9.491 1.00 64.94 89 TYR A O 1
ATOM 723 N N . GLN A 1 90 ? -2.442 -17.230 -8.054 1.00 65.44 90 GLN A N 1
ATOM 724 C CA . GLN A 1 90 ? -2.279 -15.989 -7.312 1.00 65.44 90 GLN A CA 1
ATOM 725 C C . GLN A 1 90 ? -0.968 -16.004 -6.515 1.00 65.44 90 GLN A C 1
ATOM 727 O O . GLN A 1 90 ? -0.613 -16.994 -5.872 1.00 65.44 90 GLN A O 1
ATOM 732 N N . LEU A 1 91 ? -0.235 -14.894 -6.573 1.00 66.00 91 LEU A N 1
ATOM 733 C CA . LEU A 1 91 ? 1.002 -14.693 -5.830 1.00 66.00 91 LEU A CA 1
ATOM 734 C C . LEU A 1 91 ? 0.824 -13.520 -4.870 1.00 66.00 91 LEU A C 1
ATOM 736 O O . LEU A 1 91 ? 0.365 -12.453 -5.273 1.00 66.00 91 LEU A O 1
ATOM 740 N N . ASP A 1 92 ? 1.240 -13.695 -3.616 1.00 63.19 92 ASP A N 1
ATOM 741 C CA . ASP A 1 92 ? 1.224 -12.600 -2.648 1.00 63.19 92 ASP A CA 1
ATOM 742 C C . ASP A 1 92 ? 2.196 -11.495 -3.070 1.00 63.19 92 ASP A C 1
ATOM 744 O O . ASP A 1 92 ? 3.422 -11.706 -3.139 1.00 63.19 92 ASP A O 1
ATOM 748 N N . SER A 1 93 ? 1.623 -10.322 -3.320 1.00 64.31 93 SER A N 1
ATOM 749 C CA . SER A 1 93 ? 2.338 -9.081 -3.576 1.00 64.31 93 SER A CA 1
ATOM 750 C C . SER A 1 93 ? 2.794 -8.436 -2.264 1.00 64.31 93 SER A C 1
ATOM 752 O O . SER A 1 93 ? 2.017 -8.408 -1.309 1.00 64.31 93 SER A O 1
ATOM 754 N N . PRO A 1 94 ? 4.009 -7.858 -2.220 1.00 60.66 94 PRO A N 1
ATOM 755 C CA . PRO A 1 94 ? 4.431 -6.994 -1.120 1.00 60.66 94 PRO A CA 1
ATOM 756 C C . PRO A 1 94 ? 3.608 -5.702 -0.975 1.00 60.66 94 PRO A C 1
ATOM 758 O O . PRO A 1 94 ? 3.637 -5.025 0.044 1.00 60.66 94 PRO A O 1
ATOM 761 N N . ASP A 1 95 ? 2.897 -5.300 -2.022 1.00 67.75 95 ASP A N 1
ATOM 762 C CA . ASP A 1 95 ? 1.991 -4.159 -1.984 1.00 67.75 95 ASP A CA 1
ATOM 763 C C . ASP A 1 95 ? 0.564 -4.685 -2.098 1.00 67.75 95 ASP A C 1
ATOM 765 O O . ASP A 1 95 ? 0.196 -5.245 -3.131 1.00 67.75 95 ASP A O 1
ATOM 769 N N . LYS A 1 96 ? -0.238 -4.514 -1.038 1.00 65.12 96 LYS A N 1
ATOM 770 C CA . LYS A 1 96 ? -1.628 -4.997 -0.984 1.00 65.12 96 LYS A CA 1
ATOM 771 C C . LYS A 1 96 ? -2.513 -4.392 -2.079 1.00 65.12 96 LYS A C 1
ATOM 773 O O . LYS A 1 96 ? -3.537 -4.981 -2.404 1.00 65.12 96 LYS A O 1
ATOM 778 N N . ARG A 1 97 ? -2.124 -3.241 -2.642 1.00 68.00 97 ARG A N 1
ATOM 779 C CA . ARG A 1 97 ? -2.826 -2.577 -3.753 1.00 68.00 97 ARG A CA 1
ATOM 780 C C . ARG A 1 97 ? -2.382 -3.087 -5.129 1.00 68.00 97 ARG A C 1
ATOM 782 O O . ARG A 1 97 ? -2.902 -2.638 -6.145 1.00 68.00 97 ARG A O 1
ATOM 789 N N . VAL A 1 98 ? -1.429 -4.019 -5.176 1.00 71.31 98 VAL A N 1
ATOM 790 C CA . VAL A 1 98 ? -0.937 -4.652 -6.402 1.00 71.31 98 VAL A CA 1
ATOM 791 C C . VAL A 1 98 ? -1.350 -6.118 -6.395 1.00 71.31 98 VAL A C 1
ATOM 793 O O . VAL A 1 98 ? -0.979 -6.886 -5.509 1.00 71.31 98 VAL A O 1
ATOM 796 N N . ARG A 1 99 ? -2.089 -6.541 -7.419 1.00 72.12 99 ARG A N 1
ATOM 797 C CA . ARG A 1 99 ? -2.434 -7.951 -7.614 1.00 72.12 99 ARG A CA 1
ATOM 798 C C . ARG A 1 99 ? -1.369 -8.616 -8.465 1.00 72.12 99 ARG A C 1
ATOM 800 O O . ARG A 1 99 ? -1.046 -8.100 -9.529 1.00 72.12 99 ARG A O 1
ATOM 807 N N . MET A 1 100 ? -0.894 -9.785 -8.044 1.00 75.06 100 MET A N 1
ATOM 808 C CA . MET A 1 100 ? 0.064 -10.577 -8.809 1.00 75.06 100 MET A CA 1
ATOM 809 C C . MET A 1 100 ? -0.473 -11.969 -9.139 1.00 75.06 100 MET A C 1
ATOM 811 O O . MET A 1 100 ? -1.085 -12.641 -8.308 1.00 75.06 100 MET A O 1
ATOM 815 N N . ARG A 1 101 ? -0.202 -12.409 -10.366 1.00 74.56 101 ARG A N 1
ATOM 816 C CA . ARG A 1 101 ? -0.463 -13.756 -10.875 1.00 74.56 101 ARG A CA 1
ATOM 817 C C . ARG A 1 101 ? 0.818 -14.290 -11.508 1.00 74.56 101 ARG A C 1
ATOM 819 O O . ARG A 1 101 ? 1.514 -13.541 -12.187 1.00 74.56 101 ARG A O 1
ATOM 826 N N . LEU A 1 102 ? 1.153 -15.555 -11.280 1.00 70.25 102 LEU A N 1
ATOM 827 C CA . LEU A 1 102 ? 2.392 -16.158 -11.777 1.00 70.25 102 LEU A CA 1
ATOM 828 C C . LEU A 1 102 ? 2.124 -17.560 -12.334 1.00 70.25 102 LEU A C 1
ATOM 830 O O . LEU A 1 102 ? 1.286 -18.294 -11.817 1.00 70.25 102 LEU A O 1
ATOM 834 N N . VAL A 1 103 ? 2.849 -17.929 -13.385 1.00 63.91 103 VAL A N 1
ATOM 835 C CA . VAL A 1 103 ? 3.047 -19.314 -13.819 1.00 63.91 103 VAL A CA 1
ATOM 836 C C . VAL A 1 103 ? 4.542 -19.558 -13.908 1.00 63.91 103 VAL A C 1
ATOM 838 O O . VAL A 1 103 ? 5.259 -18.865 -14.632 1.00 63.91 103 VAL A O 1
ATOM 841 N N . HIS A 1 104 ? 4.999 -20.578 -13.192 1.00 61.34 104 HIS A N 1
ATOM 842 C CA . HIS A 1 104 ? 6.291 -21.193 -13.441 1.00 61.34 104 HIS A CA 1
ATOM 843 C C . HIS A 1 104 ? 6.082 -22.345 -14.423 1.00 61.34 104 HIS A C 1
ATOM 845 O O . HIS A 1 104 ? 5.317 -23.268 -14.134 1.00 61.34 104 HIS A O 1
ATOM 851 N N . VAL A 1 105 ? 6.734 -22.295 -15.583 1.00 57.47 105 VAL A N 1
ATOM 852 C CA . VAL A 1 105 ? 6.694 -23.404 -16.544 1.00 57.47 105 VAL A CA 1
ATOM 853 C C . VAL A 1 105 ? 7.727 -24.440 -16.084 1.00 57.47 105 VAL A C 1
ATOM 855 O O . VAL A 1 105 ? 8.822 -24.074 -15.676 1.00 57.47 105 VAL A O 1
ATOM 858 N N . GLY A 1 106 ? 7.339 -25.718 -16.013 1.00 44.78 106 GLY A N 1
ATOM 859 C CA . GLY A 1 106 ? 8.128 -26.793 -15.394 1.00 44.78 106 GLY A CA 1
ATOM 860 C C . GLY A 1 106 ? 9.595 -26.857 -15.852 1.00 44.78 106 GLY A C 1
ATOM 861 O O . GLY A 1 106 ? 9.885 -26.638 -17.020 1.00 44.78 106 GLY A O 1
ATOM 862 N N . SER A 1 107 ? 10.481 -27.149 -14.890 1.00 46.88 107 SER A N 1
ATOM 863 C CA . SER A 1 107 ? 11.945 -27.370 -14.971 1.00 46.88 107 SER A CA 1
ATOM 864 C C . SER A 1 107 ? 12.862 -26.294 -15.570 1.00 46.88 107 SER A C 1
ATOM 866 O O . SER A 1 107 ? 14.058 -26.362 -15.293 1.00 46.88 107 SER A O 1
ATOM 868 N N . ASP A 1 108 ? 12.352 -25.285 -16.272 1.00 57.28 108 ASP A N 1
ATOM 869 C CA . ASP A 1 108 ? 13.196 -24.280 -16.928 1.00 57.28 108 ASP A CA 1
ATOM 870 C C . ASP A 1 108 ? 13.227 -22.935 -16.190 1.00 57.28 108 ASP A C 1
ATOM 872 O O . ASP A 1 108 ? 12.324 -22.573 -15.438 1.00 57.28 108 ASP A O 1
ATOM 876 N N . SER A 1 109 ? 14.283 -22.161 -16.443 1.00 66.44 109 SER A N 1
ATOM 877 C CA . SER A 1 109 ? 14.558 -20.789 -15.982 1.00 66.44 109 SER A CA 1
ATOM 878 C C . SER A 1 109 ? 13.532 -19.725 -16.407 1.00 66.44 109 SER A C 1
ATOM 880 O O . SER A 1 109 ? 13.825 -18.527 -16.355 1.00 66.44 109 SER A O 1
ATOM 882 N N . LEU A 1 110 ? 12.342 -20.162 -16.826 1.00 76.12 110 LEU A N 1
ATOM 883 C CA . LEU A 1 110 ? 11.285 -19.393 -17.458 1.00 76.12 110 LEU A CA 1
ATOM 884 C C . LEU A 1 110 ? 10.115 -19.162 -16.494 1.00 76.12 110 LEU A C 1
ATOM 886 O O . LEU A 1 110 ? 9.460 -20.096 -16.024 1.00 76.12 110 LEU A O 1
ATOM 890 N N . ALA A 1 111 ? 9.782 -17.894 -16.276 1.00 75.69 111 ALA A N 1
ATOM 891 C CA . ALA A 1 111 ? 8.598 -17.492 -15.528 1.00 75.69 111 ALA A CA 1
ATOM 892 C C . ALA A 1 111 ? 7.742 -16.519 -16.341 1.00 75.69 111 ALA A C 1
ATOM 894 O O . ALA A 1 111 ? 8.272 -15.657 -17.044 1.00 75.69 111 ALA A O 1
ATOM 895 N N . ILE A 1 112 ? 6.418 -16.642 -16.210 1.00 81.38 112 ILE A N 1
ATOM 896 C CA . ILE A 1 112 ? 5.460 -15.674 -16.750 1.00 81.38 112 ILE A CA 1
ATOM 897 C C . ILE A 1 112 ? 4.675 -15.071 -15.591 1.00 81.38 112 ILE A C 1
ATOM 899 O O . ILE A 1 112 ? 4.001 -15.799 -14.861 1.00 81.38 112 ILE A O 1
ATOM 903 N N . GLY A 1 113 ? 4.761 -13.755 -15.417 1.00 81.94 113 GLY A N 1
ATOM 904 C CA . GLY A 1 113 ? 4.091 -13.012 -14.356 1.00 81.94 113 GLY A CA 1
ATOM 905 C C . GLY A 1 113 ? 3.185 -11.917 -14.900 1.00 81.94 113 GLY A C 1
ATOM 906 O O . GLY A 1 113 ? 3.472 -11.314 -15.928 1.00 81.94 113 GLY A O 1
ATOM 907 N N . ILE A 1 114 ? 2.099 -11.647 -14.181 1.00 84.75 114 ILE A N 1
ATOM 908 C CA . ILE A 1 114 ? 1.207 -10.513 -14.419 1.00 84.75 114 ILE A CA 1
ATOM 909 C C . ILE A 1 114 ? 1.083 -9.749 -13.107 1.00 84.75 114 ILE A C 1
ATOM 911 O O . ILE A 1 114 ? 0.796 -10.357 -12.071 1.00 84.75 114 ILE A O 1
ATOM 915 N N . ALA A 1 115 ? 1.270 -8.434 -13.140 1.00 85.38 115 ALA A N 1
ATOM 916 C CA . ALA A 1 115 ? 0.976 -7.562 -12.013 1.00 85.38 115 ALA A CA 1
ATOM 917 C C . ALA A 1 115 ? 0.070 -6.407 -12.449 1.00 85.38 115 ALA A C 1
ATOM 919 O O . ALA A 1 115 ? 0.267 -5.831 -13.515 1.00 85.38 115 ALA A O 1
ATOM 920 N N . THR A 1 116 ? -0.930 -6.086 -11.628 1.00 85.00 116 THR A N 1
ATOM 921 C CA . THR A 1 116 ? -1.934 -5.061 -11.942 1.00 85.00 116 THR A CA 1
ATOM 922 C C . THR A 1 116 ? -2.204 -4.168 -10.737 1.00 85.00 116 THR A C 1
ATOM 924 O O . THR A 1 116 ? -2.397 -4.694 -9.635 1.00 85.00 116 THR A O 1
ATOM 927 N N . ALA A 1 117 ? -2.294 -2.855 -10.949 1.00 85.06 117 ALA A N 1
ATOM 928 C CA . ALA A 1 117 ? -2.738 -1.884 -9.949 1.00 85.06 117 ALA A CA 1
ATOM 929 C C . ALA A 1 117 ? -3.445 -0.683 -10.590 1.00 85.06 117 ALA A C 1
ATOM 931 O O . ALA A 1 117 ? -3.199 -0.367 -11.751 1.00 85.06 117 ALA A O 1
ATOM 932 N N . VAL A 1 118 ? -4.283 -0.005 -9.805 1.00 83.75 118 VAL A N 1
ATOM 933 C CA . VAL A 1 118 ? -4.812 1.321 -10.147 1.00 83.75 118 VAL A CA 1
ATOM 934 C C . VAL A 1 118 ? -3.823 2.386 -9.672 1.00 83.75 118 VAL A C 1
ATOM 936 O O . VAL A 1 118 ? -3.290 2.288 -8.563 1.00 83.75 118 VAL A O 1
ATOM 939 N N . VAL A 1 119 ? -3.559 3.372 -10.524 1.00 87.81 119 VAL A N 1
ATOM 940 C CA . VAL A 1 119 ? -2.601 4.462 -10.311 1.00 87.81 119 VAL A CA 1
ATOM 941 C C . VAL A 1 119 ? -3.333 5.800 -10.425 1.00 87.81 119 VAL A C 1
ATOM 943 O O . VAL A 1 119 ? -4.118 5.986 -11.355 1.00 87.81 119 VAL A O 1
ATOM 946 N N . ASP A 1 120 ? -3.068 6.734 -9.504 1.00 89.50 120 ASP A N 1
ATOM 947 C CA . ASP A 1 120 ? -3.753 8.038 -9.435 1.00 89.50 120 ASP A CA 1
ATOM 948 C C . ASP A 1 120 ? -3.125 9.090 -10.377 1.00 89.50 120 ASP A C 1
ATOM 950 O O . ASP A 1 120 ? -2.760 10.212 -9.997 1.00 89.50 120 ASP A O 1
ATOM 954 N N . ALA A 1 121 ? -2.958 8.693 -11.633 1.00 93.44 121 ALA A N 1
ATOM 955 C CA . ALA A 1 121 ? -2.365 9.488 -12.695 1.00 93.44 121 ALA A CA 1
ATOM 956 C C . ALA A 1 121 ? -3.011 9.159 -14.043 1.00 93.44 121 ALA A C 1
ATOM 958 O O . ALA A 1 121 ? -3.724 8.163 -14.186 1.00 93.44 121 ALA A O 1
ATOM 959 N N . SER A 1 122 ? -2.775 10.022 -15.025 1.00 95.69 122 SER A N 1
ATOM 960 C CA . SER A 1 122 ? -3.150 9.800 -16.421 1.00 95.69 122 SER A CA 1
ATOM 961 C C . SER A 1 122 ? -2.351 8.652 -17.046 1.00 95.69 122 SER A C 1
ATOM 963 O O . SER A 1 122 ? -1.307 8.235 -16.528 1.00 95.69 122 SER A O 1
ATOM 965 N N . VAL A 1 123 ? -2.845 8.137 -18.174 1.00 96.44 123 VAL A N 1
ATOM 966 C CA . VAL A 1 123 ? -2.161 7.078 -18.928 1.00 96.44 123 VAL A CA 1
ATOM 967 C C . VAL A 1 123 ? -0.809 7.572 -19.449 1.00 96.44 123 VAL A C 1
ATOM 969 O O . VAL A 1 123 ? 0.161 6.818 -19.405 1.00 96.44 123 VAL A O 1
ATOM 972 N N . GLU A 1 124 ? -0.711 8.847 -19.841 1.00 96.81 124 GLU A N 1
ATOM 973 C CA . GLU A 1 124 ? 0.525 9.482 -20.304 1.00 96.81 124 GLU A CA 1
ATOM 974 C C . GLU A 1 124 ? 1.560 9.626 -19.183 1.00 96.81 124 GLU A C 1
ATOM 976 O O . GLU A 1 124 ? 2.713 9.249 -19.375 1.00 96.81 124 GLU A O 1
ATOM 981 N N . GLU A 1 125 ? 1.161 10.098 -17.994 1.00 96.56 125 GLU A N 1
ATOM 982 C CA . GLU A 1 125 ? 2.044 10.160 -16.814 1.00 96.56 125 GLU A CA 1
ATOM 983 C C . GLU A 1 125 ? 2.581 8.767 -16.444 1.00 96.56 125 GLU A C 1
ATOM 985 O O . GLU A 1 125 ? 3.771 8.598 -16.161 1.00 96.56 125 GLU A O 1
ATOM 990 N N . CYS A 1 126 ? 1.719 7.743 -16.486 1.00 96.56 126 CYS A N 1
ATOM 991 C CA . CYS A 1 126 ? 2.118 6.369 -16.184 1.00 96.56 126 CYS A CA 1
ATOM 992 C C . CYS A 1 126 ? 3.093 5.797 -17.222 1.00 96.56 126 CYS A C 1
ATOM 994 O O . CYS A 1 126 ? 4.070 5.128 -16.859 1.00 96.56 126 CYS A O 1
ATOM 996 N N . ALA A 1 127 ? 2.827 6.059 -18.503 1.00 96.56 127 ALA A N 1
ATOM 997 C CA . ALA A 1 127 ? 3.674 5.634 -19.604 1.00 96.56 127 ALA A CA 1
ATOM 998 C C . ALA A 1 127 ? 5.037 6.337 -19.564 1.00 96.56 127 ALA A C 1
ATOM 1000 O O . ALA A 1 127 ? 6.058 5.653 -19.605 1.00 96.56 127 ALA A O 1
ATOM 1001 N N . ALA A 1 128 ? 5.065 7.660 -19.369 1.00 96.00 128 ALA A N 1
ATOM 1002 C CA . ALA A 1 128 ? 6.291 8.448 -19.241 1.00 96.00 128 ALA A CA 1
ATOM 1003 C C . ALA A 1 128 ? 7.176 7.929 -18.103 1.00 96.00 128 ALA A C 1
ATOM 1005 O O . ALA A 1 128 ? 8.356 7.651 -18.312 1.00 96.00 128 ALA A O 1
ATOM 1006 N N . PHE A 1 129 ? 6.601 7.705 -16.916 1.00 94.44 129 PHE A N 1
ATOM 1007 C CA . PHE A 1 129 ? 7.341 7.162 -15.775 1.00 94.44 129 PHE A CA 1
ATOM 1008 C C . PHE A 1 129 ? 7.938 5.779 -16.062 1.00 94.44 129 PHE A C 1
ATOM 1010 O O . PHE A 1 129 ? 9.056 5.476 -15.644 1.00 94.44 129 PHE A O 1
ATOM 1017 N N . SER A 1 130 ? 7.194 4.928 -16.769 1.00 92.88 130 SER A N 1
ATOM 1018 C CA . SER A 1 130 ? 7.620 3.557 -17.069 1.00 92.88 130 SER A CA 1
ATOM 1019 C C . SER A 1 130 ? 8.638 3.493 -18.211 1.00 92.88 130 SER A C 1
ATOM 1021 O O . SER A 1 130 ? 9.495 2.609 -18.206 1.00 92.88 130 SER A O 1
ATOM 1023 N N . PHE A 1 131 ? 8.568 4.429 -19.161 1.00 93.44 131 PHE A N 1
ATOM 1024 C CA . PHE A 1 131 ? 9.510 4.566 -20.271 1.00 93.44 131 PHE A CA 1
ATOM 1025 C C . PHE A 1 131 ? 10.810 5.269 -19.848 1.00 93.44 131 PHE A C 1
ATOM 1027 O O . PHE A 1 131 ? 11.881 4.915 -20.339 1.00 93.44 131 PHE A O 1
ATOM 1034 N N . TYR A 1 132 ? 10.753 6.194 -18.879 1.00 91.56 132 TYR A N 1
ATOM 1035 C CA . TYR A 1 132 ? 11.910 6.937 -18.363 1.00 91.56 132 TYR A CA 1
ATOM 1036 C C . TYR A 1 132 ? 12.802 6.091 -17.435 1.00 91.56 132 TYR A C 1
ATOM 1038 O O . TYR A 1 132 ? 12.967 6.326 -16.232 1.00 91.56 132 TYR A O 1
ATOM 1046 N N . ILE A 1 133 ? 13.425 5.067 -18.015 1.00 86.19 133 ILE A N 1
ATOM 1047 C CA . ILE A 1 133 ? 14.260 4.096 -17.306 1.00 86.19 133 ILE A CA 1
ATOM 1048 C C . ILE A 1 133 ? 15.638 4.646 -16.891 1.00 86.19 133 ILE A C 1
ATOM 1050 O O . ILE A 1 133 ? 16.350 3.959 -16.148 1.00 86.19 133 ILE A O 1
ATOM 1054 N N . ASP A 1 134 ? 16.013 5.858 -17.312 1.00 85.25 134 ASP A N 1
ATOM 1055 C CA . ASP A 1 134 ? 17.323 6.469 -17.027 1.00 85.25 134 ASP A CA 1
ATOM 1056 C C . ASP A 1 134 ? 17.331 7.496 -15.882 1.00 85.25 134 ASP A C 1
ATOM 1058 O O . ASP A 1 134 ? 18.383 8.074 -15.587 1.00 85.25 134 ASP A O 1
ATOM 1062 N N . SER A 1 135 ? 16.196 7.683 -15.196 1.00 85.50 135 SER A N 1
ATOM 1063 C CA . SER A 1 135 ? 16.109 8.589 -14.043 1.00 85.50 135 SER A CA 1
ATOM 1064 C C . SER A 1 135 ? 17.164 8.286 -12.980 1.00 85.50 135 SER A C 1
ATOM 1066 O O . SER A 1 135 ? 17.524 7.125 -12.729 1.00 85.50 135 SER A O 1
ATOM 1068 N N . SER A 1 136 ? 17.646 9.326 -12.302 1.00 83.56 136 SER A N 1
ATOM 1069 C CA . SER A 1 136 ? 18.645 9.205 -11.233 1.00 83.56 136 SER A CA 1
ATOM 1070 C C . SER A 1 136 ? 18.153 8.274 -10.124 1.00 83.56 136 SER A C 1
ATOM 1072 O O . SER A 1 136 ? 18.886 7.390 -9.654 1.00 83.56 136 SER A O 1
ATOM 1074 N N . ARG A 1 137 ? 16.864 8.387 -9.780 1.00 78.12 137 ARG A N 1
ATOM 1075 C CA . ARG A 1 137 ? 16.186 7.486 -8.840 1.00 78.12 137 ARG A CA 1
ATOM 1076 C C . ARG A 1 137 ? 16.188 6.032 -9.32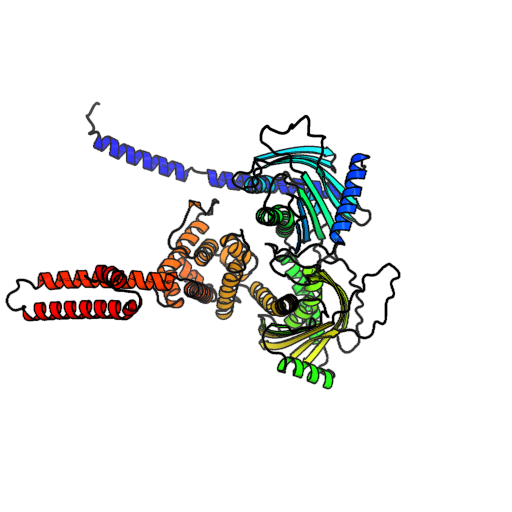2 1.00 78.12 137 ARG A C 1
ATOM 1078 O O . ARG A 1 137 ? 16.518 5.137 -8.534 1.00 78.12 137 ARG A O 1
ATOM 1085 N N . ASN A 1 138 ? 15.837 5.770 -10.584 1.00 82.50 138 ASN A N 1
ATOM 1086 C CA . ASN A 1 138 ? 15.815 4.404 -11.110 1.00 82.50 138 ASN A CA 1
ATOM 1087 C C . ASN A 1 138 ? 17.228 3.815 -11.184 1.00 82.50 138 ASN A C 1
ATOM 1089 O O . ASN A 1 138 ? 17.437 2.680 -10.760 1.00 82.50 138 ASN A O 1
ATOM 1093 N N . LYS A 1 139 ? 18.230 4.591 -11.615 1.00 84.31 139 LYS A N 1
ATOM 1094 C CA . LYS A 1 139 ? 19.645 4.179 -11.626 1.00 84.31 139 LYS A CA 1
ATOM 1095 C C . LYS A 1 139 ? 20.117 3.709 -10.254 1.00 84.31 139 LYS A C 1
ATOM 1097 O O . LYS A 1 139 ? 20.731 2.645 -10.146 1.00 84.31 139 LYS A O 1
ATOM 1102 N N . GLN A 1 140 ? 19.831 4.473 -9.199 1.00 81.19 140 GLN A N 1
ATOM 1103 C CA . GLN A 1 140 ? 20.219 4.101 -7.838 1.00 81.19 140 GLN A CA 1
ATOM 1104 C C . GLN A 1 140 ? 19.539 2.799 -7.392 1.00 81.19 140 GLN A C 1
ATOM 1106 O O . GLN A 1 140 ? 20.216 1.874 -6.941 1.00 81.19 140 GLN A O 1
ATOM 1111 N N . LYS A 1 141 ? 18.221 2.682 -7.582 1.00 78.19 141 LYS A N 1
ATOM 1112 C CA . LYS A 1 141 ? 17.475 1.464 -7.227 1.00 78.19 141 LYS A CA 1
ATOM 1113 C C . LYS A 1 141 ? 17.927 0.244 -8.019 1.00 78.19 141 LYS A C 1
ATOM 1115 O O . LYS A 1 141 ? 17.995 -0.859 -7.484 1.00 78.19 141 LYS A O 1
ATOM 1120 N N . MET A 1 142 ? 18.240 0.414 -9.297 1.00 81.50 142 MET A N 1
ATOM 1121 C CA . MET A 1 142 ? 18.683 -0.685 -10.148 1.00 81.50 142 MET A CA 1
ATOM 1122 C C . MET A 1 142 ? 20.062 -1.190 -9.722 1.00 81.50 142 MET A C 1
ATOM 1124 O O . MET A 1 142 ? 20.253 -2.405 -9.665 1.00 81.50 142 MET A O 1
ATOM 1128 N N . LYS A 1 143 ? 20.966 -0.301 -9.283 1.00 82.31 143 LYS A N 1
ATOM 1129 C CA . LYS A 1 143 ? 22.225 -0.697 -8.625 1.00 82.31 143 LYS A CA 1
ATOM 1130 C C . LYS A 1 143 ? 21.978 -1.530 -7.367 1.00 82.31 143 LYS A C 1
ATOM 1132 O O . LYS A 1 143 ? 22.595 -2.579 -7.197 1.00 82.31 143 LYS A O 1
ATOM 1137 N N . GLU A 1 144 ? 21.031 -1.128 -6.520 1.00 78.50 144 GLU A N 1
ATOM 1138 C CA . GLU A 1 144 ? 20.634 -1.909 -5.335 1.00 78.50 144 GLU A CA 1
ATOM 1139 C C . GLU A 1 144 ? 20.044 -3.284 -5.703 1.00 78.50 144 GLU A C 1
ATOM 1141 O O . GLU A 1 144 ? 20.234 -4.258 -4.975 1.00 78.50 144 GLU A O 1
ATOM 1146 N N . ARG A 1 145 ? 19.382 -3.394 -6.863 1.00 75.50 145 ARG A N 1
ATOM 1147 C CA . ARG A 1 145 ? 18.865 -4.654 -7.436 1.00 75.50 145 ARG A CA 1
ATOM 1148 C C . ARG A 1 145 ? 19.906 -5.439 -8.248 1.00 75.50 145 ARG A C 1
ATOM 1150 O O . ARG A 1 145 ? 19.542 -6.377 -8.966 1.00 75.50 145 ARG A O 1
ATOM 1157 N N . GLY A 1 146 ? 21.180 -5.069 -8.138 1.00 82.00 146 GLY A N 1
ATOM 1158 C CA . GLY A 1 146 ? 22.305 -5.790 -8.721 1.00 82.00 146 GLY A CA 1
ATOM 1159 C C . GLY A 1 146 ? 22.631 -5.428 -10.168 1.00 82.00 146 GLY A C 1
ATOM 1160 O O . GLY A 1 146 ? 23.443 -6.124 -10.768 1.00 82.00 146 GLY A O 1
ATOM 1161 N N . VAL A 1 147 ? 22.044 -4.376 -10.747 1.00 87.06 147 VAL A N 1
ATOM 1162 C CA . VAL A 1 147 ? 22.486 -3.856 -12.053 1.00 87.06 147 VAL A CA 1
ATOM 1163 C C . VAL A 1 147 ? 23.884 -3.260 -11.906 1.00 87.06 147 VAL A C 1
ATOM 1165 O O . VAL A 1 147 ? 24.122 -2.390 -11.072 1.00 87.06 147 VAL A O 1
ATOM 1168 N N . ILE A 1 148 ? 24.813 -3.769 -12.709 1.00 89.06 148 ILE A N 1
ATOM 1169 C CA . ILE A 1 148 ? 26.231 -3.404 -12.705 1.00 89.06 148 ILE A CA 1
ATOM 1170 C C . ILE A 1 148 ? 26.459 -2.265 -13.694 1.00 89.06 148 ILE A C 1
ATOM 1172 O O . ILE A 1 148 ? 27.079 -1.260 -13.353 1.00 89.06 148 ILE A O 1
ATOM 1176 N N . SER A 1 149 ? 25.920 -2.409 -14.903 1.00 88.69 149 SER A N 1
ATOM 1177 C CA . SER A 1 149 ? 25.964 -1.385 -15.941 1.00 88.69 149 SER A CA 1
ATOM 1178 C C . SER A 1 149 ? 24.674 -1.385 -16.751 1.00 88.69 149 SER A C 1
ATOM 1180 O O . SER A 1 149 ? 24.036 -2.425 -16.935 1.00 88.69 149 SER A O 1
ATOM 1182 N N . ARG A 1 150 ? 24.293 -0.198 -17.224 1.00 90.25 150 ARG A N 1
ATOM 1183 C CA . ARG A 1 150 ? 23.176 0.011 -18.138 1.00 90.25 150 ARG A CA 1
ATOM 1184 C C . ARG A 1 150 ? 23.542 1.128 -19.108 1.00 90.25 150 ARG A C 1
ATOM 1186 O O . ARG A 1 150 ? 24.037 2.155 -18.657 1.00 90.25 150 ARG A O 1
ATOM 1193 N N . ASN A 1 151 ? 23.304 0.910 -20.396 1.00 91.81 151 ASN A N 1
ATOM 1194 C CA . ASN A 1 151 ? 23.509 1.902 -21.451 1.00 91.81 151 ASN A CA 1
ATOM 1195 C C . ASN A 1 151 ? 22.217 2.042 -22.248 1.00 91.81 151 ASN A C 1
ATOM 1197 O O . ASN A 1 151 ? 21.558 1.032 -22.498 1.00 91.81 151 ASN A O 1
ATOM 1201 N N . LEU A 1 152 ? 21.866 3.269 -22.622 1.00 92.56 152 LEU A N 1
ATOM 1202 C CA . LEU A 1 152 ? 20.662 3.577 -23.383 1.00 92.56 152 LEU A CA 1
ATOM 1203 C C . LEU A 1 152 ? 21.040 4.301 -24.670 1.00 92.56 152 LEU A C 1
ATOM 1205 O O . LEU A 1 152 ? 21.982 5.092 -24.688 1.00 92.56 152 LEU A O 1
ATOM 1209 N N . LYS A 1 153 ? 20.279 4.029 -25.724 1.00 93.31 153 LYS A N 1
ATOM 1210 C CA . LYS A 1 153 ? 20.395 4.658 -27.034 1.00 93.31 153 LYS A CA 1
ATOM 1211 C C . LYS A 1 153 ? 18.987 4.944 -27.540 1.00 93.31 153 LYS A C 1
ATOM 1213 O O . LYS A 1 153 ? 18.255 4.018 -27.880 1.00 93.31 153 LYS A O 1
ATOM 1218 N N . GLU A 1 154 ? 18.598 6.209 -27.539 1.00 91.75 154 GLU A N 1
ATOM 1219 C CA . GLU A 1 154 ? 17.330 6.652 -28.123 1.00 91.75 154 GLU A CA 1
ATOM 1220 C C . GLU A 1 154 ? 17.424 6.573 -29.651 1.00 91.75 154 GLU A C 1
ATOM 1222 O O . GLU A 1 154 ? 18.445 6.948 -30.232 1.00 91.75 154 GLU A O 1
ATOM 1227 N N . ILE A 1 155 ? 16.389 6.030 -30.294 1.00 93.06 155 ILE A N 1
ATOM 1228 C CA . ILE A 1 155 ? 16.310 5.901 -31.757 1.00 93.06 155 ILE A CA 1
ATOM 1229 C C . ILE A 1 155 ? 15.391 6.981 -32.315 1.00 93.06 155 ILE A C 1
ATOM 1231 O O . ILE A 1 155 ? 15.750 7.704 -33.240 1.00 93.06 155 ILE A O 1
ATOM 1235 N N . ASN A 1 156 ? 14.215 7.091 -31.714 1.00 91.06 156 ASN A N 1
ATOM 1236 C CA . ASN A 1 156 ? 13.215 8.122 -31.931 1.00 91.06 156 ASN A CA 1
ATOM 1237 C C . ASN A 1 156 ? 12.460 8.305 -30.594 1.00 91.06 156 ASN A C 1
ATOM 1239 O O . ASN A 1 156 ? 12.738 7.567 -29.639 1.00 91.06 156 ASN A O 1
ATOM 1243 N N . PRO A 1 157 ? 11.539 9.268 -30.468 1.00 91.69 157 PRO A N 1
ATOM 1244 C CA . PRO A 1 157 ? 10.946 9.536 -29.161 1.00 91.69 157 PRO A CA 1
ATOM 1245 C C . PRO A 1 157 ? 9.992 8.423 -28.660 1.00 91.69 157 PRO A C 1
ATOM 1247 O O . PRO A 1 157 ? 9.723 8.346 -27.454 1.00 91.69 157 PRO A O 1
ATOM 1250 N N . HIS A 1 158 ? 9.589 7.474 -29.523 1.00 93.12 158 HIS A N 1
ATOM 1251 C CA . HIS A 1 158 ? 8.827 6.271 -29.153 1.00 93.12 158 HIS A CA 1
ATOM 1252 C C . HIS A 1 158 ? 9.592 4.953 -29.069 1.00 93.12 158 HIS A C 1
ATOM 1254 O O . HIS A 1 158 ? 9.016 3.959 -28.618 1.00 93.12 158 HIS A O 1
ATOM 1260 N N . THR A 1 159 ? 10.885 4.952 -29.394 1.00 95.00 159 THR A N 1
ATOM 1261 C CA . THR A 1 159 ? 11.728 3.755 -29.418 1.00 95.00 159 THR A CA 1
ATOM 1262 C C . THR A 1 159 ? 13.112 4.032 -28.842 1.00 95.00 159 THR A C 1
ATOM 1264 O O . THR A 1 159 ? 13.876 4.866 -29.332 1.00 95.00 159 THR A O 1
ATOM 1267 N N . LEU A 1 160 ? 13.490 3.243 -27.835 1.00 95.25 160 LEU A N 1
ATOM 1268 C CA . LEU A 1 160 ? 14.847 3.221 -27.290 1.00 95.25 160 LEU A CA 1
ATOM 1269 C C . LEU A 1 160 ? 15.423 1.808 -27.279 1.00 95.25 160 LEU A C 1
ATOM 1271 O O . LEU A 1 160 ? 14.711 0.811 -27.149 1.00 95.25 160 LEU A O 1
ATOM 1275 N N . LEU A 1 161 ? 16.744 1.728 -27.372 1.00 95.44 161 LEU A N 1
ATOM 1276 C CA . LEU A 1 161 ? 17.513 0.521 -27.127 1.00 95.44 161 LEU A CA 1
ATOM 1277 C C . LEU A 1 161 ? 18.197 0.631 -25.768 1.00 95.44 161 LEU A C 1
ATOM 1279 O O . LEU A 1 161 ? 18.692 1.698 -25.397 1.00 95.44 161 LEU A O 1
ATOM 1283 N N . HIS A 1 162 ? 18.274 -0.471 -25.027 1.00 93.94 162 HIS A N 1
ATOM 1284 C CA . HIS A 1 162 ? 19.114 -0.514 -23.838 1.00 93.94 162 HIS A CA 1
ATOM 1285 C C . HIS A 1 162 ? 19.846 -1.842 -23.665 1.00 93.94 162 HIS A C 1
ATOM 1287 O O . HIS A 1 162 ? 19.323 -2.927 -23.918 1.00 93.94 162 HIS A O 1
ATOM 1293 N N . PHE A 1 163 ? 21.082 -1.742 -23.187 1.00 94.44 163 PHE A N 1
ATOM 1294 C CA . PHE A 1 163 ? 21.876 -2.865 -22.712 1.00 94.44 163 PHE A CA 1
ATOM 1295 C C . PHE A 1 163 ? 21.912 -2.837 -21.187 1.00 94.44 163 PHE A C 1
ATOM 1297 O O . PHE A 1 163 ? 22.153 -1.786 -20.594 1.00 94.44 163 PHE A O 1
ATOM 1304 N N . GLU A 1 164 ? 21.716 -3.985 -20.543 1.00 92.31 164 GLU A N 1
ATOM 1305 C CA . GLU A 1 164 ? 21.837 -4.141 -19.094 1.00 92.31 164 GLU A CA 1
ATOM 1306 C C . GLU A 1 164 ? 22.713 -5.343 -18.751 1.00 92.31 164 GLU A C 1
ATOM 1308 O O . GLU A 1 164 ? 22.474 -6.453 -19.220 1.00 92.31 164 GLU A O 1
ATOM 1313 N N . ARG A 1 165 ? 23.669 -5.140 -17.841 1.00 92.38 165 ARG A N 1
ATOM 1314 C CA . ARG A 1 165 ? 24.432 -6.207 -17.191 1.00 92.38 165 ARG A CA 1
ATOM 1315 C C . ARG A 1 165 ? 24.123 -6.219 -15.704 1.00 92.38 165 ARG A C 1
ATOM 1317 O O . ARG A 1 165 ? 24.239 -5.189 -15.036 1.00 92.38 165 ARG A O 1
ATOM 1324 N N . ARG A 1 166 ? 23.766 -7.377 -15.148 1.00 90.44 166 ARG A N 1
ATOM 1325 C CA . ARG A 1 166 ? 23.362 -7.492 -13.742 1.00 90.44 166 ARG A CA 1
ATOM 1326 C C . ARG A 1 166 ? 23.828 -8.763 -13.045 1.00 90.44 166 ARG A C 1
ATOM 1328 O O . ARG A 1 166 ? 23.911 -9.847 -13.619 1.00 90.44 166 ARG A O 1
ATOM 1335 N N . ASN A 1 167 ? 24.015 -8.639 -11.739 1.00 87.56 167 ASN A N 1
ATOM 1336 C CA . ASN A 1 167 ? 24.068 -9.740 -10.798 1.00 87.56 167 ASN A CA 1
ATOM 1337 C C . ASN A 1 167 ? 22.654 -10.030 -10.272 1.00 87.56 167 ASN A C 1
ATOM 1339 O O . ASN A 1 167 ? 21.988 -9.159 -9.719 1.00 87.56 167 ASN A O 1
ATOM 1343 N N . ILE A 1 168 ? 22.198 -11.272 -10.422 1.00 78.69 168 ILE A N 1
ATOM 1344 C CA . ILE A 1 168 ? 20.872 -11.720 -9.966 1.00 78.69 168 ILE A CA 1
ATOM 1345 C C . ILE A 1 168 ? 20.816 -12.048 -8.463 1.00 78.69 168 ILE A C 1
ATOM 1347 O O . ILE A 1 168 ? 19.774 -12.460 -7.961 1.00 78.69 168 ILE A O 1
ATOM 1351 N N . GLY A 1 169 ? 21.922 -11.872 -7.730 1.00 75.94 169 GLY A N 1
ATOM 1352 C CA . GLY A 1 169 ? 21.969 -11.967 -6.268 1.00 75.94 169 GLY A CA 1
ATOM 1353 C C . GLY A 1 169 ? 21.972 -13.394 -5.714 1.00 75.94 169 GLY A C 1
ATOM 1354 O O . GLY A 1 169 ? 21.811 -13.587 -4.510 1.00 75.94 169 GLY A O 1
ATOM 1355 N N . VAL A 1 170 ? 22.168 -14.402 -6.569 1.00 74.44 170 VAL A N 1
ATOM 1356 C CA . VAL A 1 170 ? 22.216 -15.815 -6.176 1.00 74.44 170 VAL A CA 1
ATOM 1357 C C . VAL A 1 170 ? 23.665 -16.290 -6.187 1.00 74.44 170 VAL A C 1
ATOM 1359 O O . VAL A 1 170 ? 24.339 -16.261 -7.215 1.00 74.44 170 VAL A O 1
ATOM 1362 N N . ARG A 1 171 ? 24.166 -16.735 -5.030 1.00 76.12 171 ARG A N 1
ATOM 1363 C CA . ARG A 1 171 ? 25.547 -17.221 -4.900 1.00 76.12 171 ARG A CA 1
ATOM 1364 C C . ARG A 1 171 ? 25.794 -18.387 -5.867 1.00 76.12 171 ARG A C 1
ATOM 1366 O O . ARG A 1 171 ? 25.031 -19.346 -5.878 1.00 76.12 171 ARG A O 1
ATOM 1373 N N . GLY A 1 172 ? 26.874 -18.300 -6.643 1.00 78.25 172 GLY A N 1
ATOM 1374 C CA . GLY A 1 172 ? 27.260 -19.307 -7.639 1.00 78.25 172 GLY A CA 1
ATOM 1375 C C . GLY A 1 172 ? 26.667 -19.088 -9.033 1.00 78.25 172 GLY A C 1
ATOM 1376 O O . GLY A 1 172 ? 27.085 -19.756 -9.974 1.00 78.25 172 GLY A O 1
ATOM 1377 N N . PHE A 1 173 ? 25.741 -18.140 -9.201 1.00 83.06 173 PHE A N 1
ATOM 1378 C CA . PHE A 1 173 ? 25.228 -17.792 -10.521 1.00 83.06 173 PHE A CA 1
ATOM 1379 C C . PHE A 1 173 ? 26.143 -16.782 -11.200 1.00 83.06 173 PHE A C 1
ATOM 1381 O O . PHE A 1 173 ? 26.624 -15.832 -10.582 1.00 83.06 173 PHE A O 1
ATOM 1388 N N . LYS A 1 174 ? 26.354 -16.993 -12.500 1.00 88.00 174 LYS A N 1
ATOM 1389 C CA . LYS A 1 174 ? 27.054 -16.033 -13.351 1.00 88.00 174 LYS A CA 1
ATOM 1390 C C . LYS A 1 174 ? 26.198 -14.781 -13.586 1.00 88.00 174 LYS A C 1
ATOM 1392 O O . LYS A 1 174 ? 24.988 -14.800 -13.351 1.00 88.00 174 LYS A O 1
ATOM 1397 N N . GLN A 1 175 ? 26.812 -13.704 -14.057 1.00 91.62 175 GLN A N 1
ATOM 1398 C CA . GLN A 1 175 ? 26.093 -12.467 -14.363 1.00 91.62 175 GLN A CA 1
ATOM 1399 C C . GLN A 1 175 ? 25.168 -12.658 -15.573 1.00 91.62 175 GLN A C 1
ATOM 1401 O O . GLN A 1 175 ? 25.311 -13.623 -16.334 1.00 91.62 175 GLN A O 1
ATOM 1406 N N . ARG A 1 176 ? 24.153 -11.797 -15.679 1.00 90.94 176 ARG A N 1
ATOM 1407 C CA . ARG A 1 176 ? 23.174 -11.796 -16.766 1.00 90.94 176 ARG A CA 1
ATOM 1408 C C . ARG A 1 176 ? 23.277 -10.523 -17.573 1.00 90.94 176 ARG A C 1
ATOM 1410 O O . ARG A 1 176 ? 23.350 -9.442 -16.995 1.00 90.94 176 ARG A O 1
ATOM 1417 N N . GLU A 1 177 ? 23.227 -10.688 -18.882 1.00 93.94 177 GLU A N 1
ATOM 1418 C CA . GLU A 1 177 ? 23.156 -9.596 -19.841 1.00 93.94 177 GLU A CA 1
ATOM 1419 C C . GLU A 1 177 ? 21.797 -9.603 -20.537 1.00 93.94 177 GLU A C 1
ATOM 1421 O O . GLU A 1 177 ? 21.222 -10.669 -20.768 1.00 93.94 177 GLU A O 1
ATOM 1426 N N . PHE A 1 178 ? 21.302 -8.414 -20.863 1.00 92.94 178 PHE A N 1
ATOM 1427 C CA . PHE A 1 178 ? 20.072 -8.185 -21.605 1.00 92.94 178 PHE A CA 1
ATOM 1428 C C . PHE A 1 178 ? 20.326 -7.123 -22.674 1.00 92.94 178 PHE A C 1
ATOM 1430 O O . PHE A 1 178 ? 20.955 -6.101 -22.397 1.00 92.94 178 PHE A O 1
ATOM 1437 N N . ARG A 1 179 ? 19.800 -7.348 -23.878 1.00 95.12 179 ARG A N 1
ATOM 1438 C CA . ARG A 1 179 ? 19.748 -6.364 -24.966 1.00 95.12 179 ARG A CA 1
ATOM 1439 C C . ARG A 1 179 ? 18.300 -6.157 -25.336 1.00 95.12 179 ARG A C 1
ATOM 1441 O O . ARG A 1 179 ? 17.637 -7.123 -25.707 1.00 95.12 179 ARG A O 1
ATOM 1448 N N . LYS A 1 180 ? 17.819 -4.932 -25.196 1.00 95.06 180 LYS A N 1
ATOM 1449 C CA . LYS A 1 180 ? 16.401 -4.614 -25.266 1.00 95.06 180 LYS A CA 1
ATOM 1450 C C . LYS A 1 180 ? 16.105 -3.526 -26.273 1.00 95.06 180 LYS A C 1
ATOM 1452 O O . LYS A 1 180 ? 16.866 -2.569 -26.375 1.00 95.06 180 LYS A O 1
ATOM 1457 N N . LYS A 1 181 ? 14.966 -3.668 -26.940 1.00 95.56 181 LYS A N 1
ATOM 1458 C CA . LYS A 1 181 ? 14.280 -2.626 -27.702 1.00 95.56 181 LYS A CA 1
ATOM 1459 C C . LYS A 1 181 ? 12.955 -2.363 -27.003 1.00 95.56 181 LYS A C 1
ATOM 1461 O O . LYS A 1 181 ? 12.188 -3.296 -26.766 1.00 95.56 181 LYS A O 1
ATOM 1466 N N . VAL A 1 182 ? 12.734 -1.115 -26.614 1.00 96.12 182 VAL A N 1
ATOM 1467 C CA . VAL A 1 182 ? 11.546 -0.665 -25.891 1.00 96.12 182 VAL A CA 1
ATOM 1468 C C . VAL A 1 182 ? 10.797 0.298 -26.790 1.00 96.12 182 VAL A C 1
ATOM 1470 O O . VAL A 1 182 ? 11.368 1.302 -27.200 1.00 96.12 182 VAL A O 1
ATOM 1473 N N . ILE A 1 183 ? 9.543 -0.023 -27.086 1.00 96.69 183 ILE A N 1
ATOM 1474 C CA . ILE A 1 183 ? 8.677 0.729 -27.996 1.00 96.69 183 ILE A CA 1
ATOM 1475 C C . ILE A 1 183 ? 7.407 1.093 -27.236 1.00 96.69 183 ILE A C 1
ATOM 1477 O O . ILE A 1 183 ? 6.845 0.219 -26.573 1.00 96.69 183 ILE A O 1
ATOM 1481 N N . TRP A 1 184 ? 6.918 2.327 -27.336 1.00 96.75 184 TRP A N 1
ATOM 1482 C CA . TRP A 1 184 ? 5.584 2.671 -26.838 1.00 96.75 184 TRP A CA 1
ATOM 1483 C C . TRP A 1 184 ? 4.614 3.037 -27.966 1.00 96.75 184 TRP A C 1
ATOM 1485 O O . TRP A 1 184 ? 4.998 3.586 -28.996 1.00 96.75 184 TRP A O 1
ATOM 1495 N N . GLN A 1 185 ? 3.340 2.686 -27.781 1.00 96.06 185 GLN A N 1
ATOM 1496 C CA . GLN A 1 185 ? 2.259 2.958 -28.725 1.00 96.06 185 GLN A CA 1
ATOM 1497 C C . GLN A 1 185 ? 1.007 3.436 -28.014 1.00 96.06 185 GLN A C 1
ATOM 1499 O O . GLN A 1 185 ? 0.546 2.795 -27.069 1.00 96.06 185 GLN A O 1
ATOM 1504 N N . LYS A 1 186 ? 0.444 4.531 -28.521 1.00 94.75 186 LYS A N 1
ATOM 1505 C CA . LYS A 1 186 ? -0.855 5.070 -28.146 1.00 94.75 186 LYS A CA 1
ATOM 1506 C C . LYS A 1 186 ? -1.923 4.557 -29.109 1.00 94.75 186 LYS A C 1
ATOM 1508 O O . LYS A 1 186 ? -1.804 4.672 -30.326 1.00 94.75 186 LYS A O 1
ATOM 1513 N N . GLU A 1 187 ? -2.973 3.979 -28.550 1.00 90.69 187 GLU A N 1
ATOM 1514 C CA . GLU A 1 187 ? -4.138 3.506 -29.288 1.00 90.69 187 GLU A CA 1
ATOM 1515 C C . GLU A 1 187 ? -5.146 4.637 -29.534 1.00 90.69 187 GLU A C 1
ATOM 1517 O O . GLU A 1 187 ? -5.151 5.666 -28.855 1.00 90.69 187 GLU A O 1
ATOM 1522 N N . LEU A 1 188 ? -6.076 4.405 -30.466 1.00 85.62 188 LEU A N 1
ATOM 1523 C CA . LEU A 1 188 ? -7.176 5.332 -30.767 1.00 85.62 188 LEU A CA 1
ATOM 1524 C C . LEU A 1 188 ? -8.103 5.589 -29.570 1.00 85.62 188 LEU A C 1
ATOM 1526 O O . LEU A 1 188 ? -8.703 6.655 -29.478 1.00 85.62 188 LEU A O 1
ATOM 1530 N N . ASP A 1 189 ? -8.236 4.619 -28.663 1.00 83.94 189 ASP A N 1
ATOM 1531 C CA . ASP A 1 189 ? -9.031 4.743 -27.436 1.00 83.94 189 ASP A CA 1
ATOM 1532 C C . ASP A 1 189 ? -8.274 5.450 -26.294 1.00 83.94 189 ASP A C 1
ATOM 1534 O O . ASP A 1 189 ? -8.801 5.581 -25.190 1.00 83.94 189 ASP A O 1
ATOM 1538 N N . GLY A 1 190 ? -7.049 5.916 -26.562 1.00 87.38 190 GLY A N 1
ATOM 1539 C CA . GLY A 1 190 ? -6.180 6.594 -25.607 1.00 87.38 190 GLY A CA 1
ATOM 1540 C C . GLY A 1 190 ? -5.351 5.656 -24.731 1.00 87.38 190 GLY A C 1
ATOM 1541 O O . GLY A 1 190 ? -4.501 6.141 -23.989 1.00 87.38 190 GLY A O 1
ATOM 1542 N N . ASN A 1 191 ? -5.540 4.334 -24.809 1.00 92.38 191 ASN A N 1
ATOM 1543 C CA . ASN A 1 191 ? -4.714 3.389 -24.059 1.00 92.38 191 ASN A CA 1
ATOM 1544 C C . ASN A 1 191 ? -3.274 3.394 -24.582 1.00 92.38 191 ASN A C 1
ATOM 1546 O O . ASN A 1 191 ? -3.035 3.586 -25.772 1.00 92.38 191 ASN A O 1
ATOM 1550 N N . ILE A 1 192 ? -2.307 3.136 -23.702 1.00 96.88 192 ILE A N 1
ATOM 1551 C CA . ILE A 1 192 ? -0.890 3.106 -24.080 1.00 96.88 192 ILE A CA 1
ATOM 1552 C C . ILE A 1 192 ? -0.293 1.740 -23.767 1.00 96.88 192 ILE A C 1
ATOM 1554 O O . ILE A 1 192 ? -0.439 1.216 -22.660 1.00 96.88 192 ILE A O 1
ATOM 1558 N N . PHE A 1 193 ? 0.421 1.178 -24.739 1.00 96.81 193 PHE A N 1
ATOM 1559 C CA . PHE A 1 193 ? 1.240 -0.014 -24.572 1.00 96.81 193 PHE A CA 1
ATOM 1560 C C . PHE A 1 193 ? 2.721 0.348 -24.582 1.00 96.81 193 PHE A C 1
ATOM 1562 O O . PHE A 1 193 ? 3.150 1.143 -25.408 1.00 96.81 193 PHE A O 1
ATOM 1569 N N . ILE A 1 194 ? 3.510 -0.278 -23.707 1.00 97.19 194 ILE A N 1
ATOM 1570 C CA . ILE A 1 194 ? 4.978 -0.274 -23.803 1.00 97.19 194 ILE A CA 1
ATOM 1571 C C . ILE A 1 194 ? 5.433 -1.715 -23.978 1.00 97.19 194 ILE A C 1
ATOM 1573 O O . ILE A 1 194 ? 5.087 -2.574 -23.167 1.00 97.19 194 ILE A O 1
ATOM 1577 N N . ILE A 1 195 ? 6.200 -1.980 -25.027 1.00 96.44 195 ILE A N 1
ATOM 1578 C CA . ILE A 1 195 ? 6.683 -3.299 -25.405 1.00 96.44 195 ILE A CA 1
ATOM 1579 C C . ILE A 1 195 ? 8.206 -3.296 -25.289 1.00 96.44 195 ILE A C 1
ATOM 1581 O O . ILE A 1 195 ? 8.887 -2.620 -26.049 1.00 96.44 195 ILE A O 1
ATOM 1585 N N . ASP A 1 196 ? 8.729 -4.060 -24.337 1.00 94.62 196 ASP A N 1
ATOM 1586 C CA . ASP A 1 196 ? 10.156 -4.270 -24.095 1.00 94.62 196 ASP A CA 1
ATOM 1587 C C . ASP A 1 196 ? 10.520 -5.706 -24.498 1.00 94.62 196 ASP A C 1
ATOM 1589 O O . ASP A 1 196 ? 10.052 -6.687 -23.903 1.00 94.62 196 ASP A O 1
ATOM 1593 N N . VAL A 1 197 ? 11.308 -5.823 -25.566 1.00 94.12 197 VAL A N 1
ATOM 1594 C CA . VAL A 1 197 ? 11.629 -7.086 -26.240 1.00 94.12 197 VAL A CA 1
ATOM 1595 C C . VAL A 1 197 ? 13.129 -7.248 -26.428 1.00 94.12 197 VAL A C 1
ATOM 1597 O O . VAL A 1 197 ? 13.870 -6.270 -26.484 1.00 94.12 197 VAL A O 1
ATOM 1600 N N . ASP A 1 198 ? 13.591 -8.492 -26.557 1.00 93.50 198 ASP A N 1
ATOM 1601 C CA . ASP A 1 198 ? 14.982 -8.755 -26.929 1.00 93.50 198 ASP A CA 1
ATOM 1602 C C . ASP A 1 198 ? 15.287 -8.216 -28.337 1.00 93.50 198 ASP A C 1
ATOM 1604 O O . ASP A 1 198 ? 14.456 -8.333 -29.238 1.00 93.50 198 ASP A O 1
ATOM 1608 N N . THR A 1 199 ? 16.489 -7.668 -28.526 1.00 93.06 199 THR A N 1
ATOM 1609 C CA . THR A 1 199 ? 16.978 -7.172 -29.824 1.00 93.06 199 THR A CA 1
ATOM 1610 C C . THR A 1 199 ? 18.404 -7.638 -30.114 1.00 93.06 199 THR A C 1
ATOM 1612 O O . THR A 1 199 ? 19.213 -7.839 -29.202 1.00 93.06 199 THR A O 1
ATOM 1615 N N . GLU A 1 200 ? 18.720 -7.769 -31.401 1.00 92.56 200 GLU A N 1
ATOM 1616 C CA . GLU A 1 200 ? 20.074 -8.009 -31.904 1.00 92.56 200 GLU A CA 1
ATOM 1617 C C . GLU A 1 200 ? 20.788 -6.708 -32.322 1.00 92.56 200 GLU A C 1
ATOM 1619 O O . GLU A 1 200 ? 21.998 -6.740 -32.531 1.00 92.56 200 GLU A O 1
ATOM 1624 N N . ASP A 1 201 ? 20.098 -5.558 -32.342 1.00 91.62 201 ASP A N 1
ATOM 1625 C CA . ASP A 1 201 ? 20.642 -4.249 -32.764 1.00 91.62 201 ASP A CA 1
ATOM 1626 C C . ASP A 1 201 ? 21.879 -3.816 -31.956 1.00 91.62 201 ASP A C 1
ATOM 1628 O O . ASP A 1 201 ? 22.714 -3.044 -32.416 1.00 91.62 201 ASP A O 1
ATOM 1632 N N . LEU A 1 202 ? 22.004 -4.326 -30.726 1.00 92.75 202 LEU A N 1
ATOM 1633 C CA . LEU A 1 202 ? 23.095 -4.029 -29.795 1.00 92.75 202 LEU A CA 1
ATOM 1634 C C . LEU A 1 202 ? 24.159 -5.135 -29.729 1.00 92.75 202 LEU A C 1
ATOM 1636 O O . LEU A 1 202 ? 25.026 -5.102 -28.855 1.00 92.75 202 LEU A O 1
ATOM 1640 N N . LYS A 1 203 ? 24.081 -6.162 -30.582 1.00 92.50 203 LYS A N 1
ATOM 1641 C CA . LYS A 1 203 ? 24.967 -7.331 -30.500 1.00 92.50 203 LYS A CA 1
ATOM 1642 C C . LYS A 1 203 ? 26.427 -6.980 -30.755 1.00 92.50 203 LYS A C 1
ATOM 1644 O O . LYS A 1 203 ? 27.282 -7.461 -30.012 1.00 92.50 203 LYS A O 1
ATOM 1649 N N . ASP A 1 204 ? 26.679 -6.163 -31.770 1.00 92.12 204 ASP A N 1
ATOM 1650 C CA . ASP A 1 204 ? 28.033 -5.805 -32.195 1.00 92.12 204 ASP A CA 1
ATOM 1651 C C . ASP A 1 204 ? 28.657 -4.765 -31.256 1.00 92.12 204 ASP A C 1
ATOM 1653 O O . ASP A 1 204 ? 29.830 -4.877 -30.905 1.00 92.12 204 ASP A O 1
ATOM 1657 N N . GLU A 1 205 ? 27.859 -3.803 -30.774 1.00 92.88 205 GLU A N 1
ATOM 1658 C CA . GLU A 1 205 ? 28.289 -2.810 -29.778 1.00 92.88 205 GLU A CA 1
ATOM 1659 C C . GLU A 1 205 ? 28.553 -3.452 -28.402 1.00 92.88 205 GLU A C 1
ATOM 1661 O O . GLU A 1 205 ? 29.487 -3.073 -27.692 1.00 92.88 205 GLU A O 1
ATOM 1666 N N . TYR A 1 206 ? 27.750 -4.452 -28.025 1.00 92.00 206 TYR A N 1
ATOM 1667 C CA . TYR A 1 206 ? 27.825 -5.123 -26.728 1.00 92.00 206 TYR A CA 1
ATOM 1668 C C . TYR A 1 206 ? 27.826 -6.647 -26.890 1.00 92.00 206 TYR A C 1
ATOM 1670 O O . TYR A 1 206 ? 26.810 -7.284 -26.591 1.00 92.00 206 TYR A O 1
ATOM 1678 N N . PRO A 1 207 ? 28.929 -7.275 -27.339 1.00 91.44 207 PRO A N 1
ATOM 1679 C CA . PRO A 1 207 ? 29.035 -8.731 -27.440 1.00 91.44 207 PRO A CA 1
ATOM 1680 C C . PRO A 1 207 ? 29.000 -9.393 -26.054 1.00 91.44 207 PRO A C 1
ATOM 1682 O O . PRO A 1 207 ? 29.418 -8.798 -25.062 1.00 91.44 207 PRO A O 1
ATOM 1685 N N . VAL A 1 208 ? 28.498 -10.633 -25.984 1.00 90.50 208 VAL A N 1
ATOM 1686 C CA . VAL A 1 208 ? 28.353 -11.355 -24.705 1.00 90.50 208 VAL A CA 1
ATOM 1687 C C . VAL A 1 208 ? 29.715 -11.556 -24.053 1.00 90.50 208 VAL A C 1
ATOM 1689 O O . VAL A 1 208 ? 30.604 -12.153 -24.666 1.00 90.50 208 VAL A O 1
ATOM 1692 N N . GLN A 1 209 ? 29.880 -11.104 -22.808 1.00 88.75 209 GLN A N 1
ATOM 1693 C CA . GLN A 1 209 ? 31.163 -11.255 -22.129 1.00 88.75 209 GLN A CA 1
ATOM 1694 C C . GLN A 1 209 ? 31.462 -12.721 -21.775 1.00 88.75 209 GLN A C 1
ATOM 1696 O O . GLN A 1 209 ? 30.557 -13.476 -21.398 1.00 88.75 209 GLN A O 1
ATOM 1701 N N . PRO A 1 210 ? 32.739 -13.152 -21.826 1.00 88.31 210 PRO A N 1
ATOM 1702 C CA . PRO A 1 210 ? 33.127 -14.485 -21.388 1.00 88.31 210 PRO A CA 1
ATOM 1703 C C . PRO A 1 210 ? 32.694 -14.754 -19.945 1.00 88.31 210 PRO A C 1
ATOM 1705 O O . PRO A 1 210 ? 33.100 -14.068 -19.010 1.00 88.31 210 PRO A O 1
ATOM 1708 N N . GLY A 1 211 ? 31.881 -15.792 -19.761 1.00 84.81 211 GLY A N 1
ATOM 1709 C CA . GLY A 1 211 ? 31.346 -16.160 -18.454 1.00 84.81 211 GLY A CA 1
ATOM 1710 C C . GLY A 1 211 ? 30.013 -15.500 -18.109 1.00 84.81 211 GLY A C 1
ATOM 1711 O O . GLY A 1 211 ? 29.353 -15.993 -17.204 1.00 84.81 211 GLY A O 1
ATOM 1712 N N . ASP A 1 212 ? 29.547 -14.494 -18.834 1.00 90.12 212 ASP A N 1
ATOM 1713 C CA . ASP A 1 212 ? 28.191 -13.983 -18.656 1.00 90.12 212 ASP A CA 1
ATOM 1714 C C . ASP A 1 212 ? 27.182 -14.860 -19.412 1.00 90.12 212 ASP A C 1
ATOM 1716 O O . ASP A 1 212 ? 27.532 -15.704 -20.243 1.00 90.12 212 ASP A O 1
ATOM 1720 N N . VAL A 1 213 ? 25.904 -14.725 -19.065 1.00 90.69 213 VAL A N 1
ATOM 1721 C CA . VAL A 1 213 ? 24.814 -15.455 -19.721 1.00 90.69 213 VAL A CA 1
ATOM 1722 C C . VAL A 1 213 ? 23.830 -14.444 -20.290 1.00 90.69 213 VAL A C 1
ATOM 1724 O O . VAL A 1 213 ? 23.234 -13.674 -19.537 1.00 90.69 213 VAL A O 1
ATOM 1727 N N . MET A 1 214 ? 23.634 -14.480 -21.609 1.00 92.62 214 MET A N 1
ATOM 1728 C CA . MET A 1 214 ? 22.597 -13.696 -22.281 1.00 92.62 214 MET A CA 1
ATOM 1729 C C . MET A 1 214 ? 21.223 -14.224 -21.870 1.00 92.62 214 MET A C 1
ATOM 1731 O O . MET A 1 214 ? 20.855 -15.345 -22.236 1.00 92.62 214 MET A O 1
ATOM 1735 N N . ALA A 1 215 ? 20.506 -13.440 -21.076 1.00 90.88 215 ALA A N 1
ATOM 1736 C CA . ALA A 1 215 ? 19.152 -13.724 -20.637 1.00 90.88 215 ALA A CA 1
ATOM 1737 C C . ALA A 1 215 ? 18.138 -13.101 -21.605 1.00 90.88 215 ALA A C 1
ATOM 1739 O O . ALA A 1 215 ? 18.466 -12.231 -22.406 1.00 90.88 215 ALA A O 1
ATOM 1740 N N . SER A 1 216 ? 16.895 -13.562 -21.520 1.00 88.69 216 SER A N 1
ATOM 1741 C CA . SER A 1 216 ? 15.781 -13.080 -22.328 1.00 88.69 216 SER A CA 1
ATOM 1742 C C . SER A 1 216 ? 14.684 -12.548 -21.416 1.00 88.69 216 SER A C 1
ATOM 1744 O O . SER A 1 216 ? 14.396 -13.102 -20.351 1.00 88.69 216 SER A O 1
ATOM 1746 N N . ALA A 1 217 ? 14.075 -11.439 -21.817 1.00 88.00 217 ALA A N 1
ATOM 1747 C CA . ALA A 1 217 ? 12.876 -10.933 -21.161 1.00 88.00 217 ALA A CA 1
ATOM 1748 C C . ALA A 1 217 ? 11.957 -10.268 -22.180 1.00 88.00 217 ALA A C 1
ATOM 1750 O O . ALA A 1 217 ? 12.404 -9.562 -23.077 1.00 88.00 217 ALA A O 1
ATOM 1751 N N . TYR A 1 218 ? 10.671 -10.497 -22.012 1.00 89.94 218 TYR A N 1
ATOM 1752 C CA . TYR A 1 218 ? 9.634 -9.957 -22.860 1.00 89.94 218 TYR A CA 1
ATOM 1753 C C . TYR A 1 218 ? 8.585 -9.345 -21.944 1.00 89.94 218 TYR A C 1
ATOM 1755 O O . TYR A 1 218 ? 7.908 -10.071 -21.210 1.00 89.94 218 TYR A O 1
ATOM 1763 N N . ILE A 1 219 ? 8.521 -8.019 -21.903 1.00 92.25 219 ILE A N 1
ATOM 1764 C CA . ILE A 1 219 ? 7.720 -7.267 -20.940 1.00 92.25 219 ILE A CA 1
ATOM 1765 C C . ILE A 1 219 ? 6.762 -6.370 -21.712 1.00 92.25 219 ILE A C 1
ATOM 1767 O O . ILE A 1 219 ? 7.155 -5.664 -22.631 1.00 92.25 219 ILE A O 1
ATOM 1771 N N . VAL A 1 220 ? 5.491 -6.413 -21.333 1.00 94.94 220 VAL A N 1
ATOM 1772 C CA . VAL A 1 220 ? 4.442 -5.588 -21.925 1.00 94.94 220 VAL A CA 1
ATOM 1773 C C . VAL A 1 220 ? 3.725 -4.848 -20.812 1.00 94.94 220 VAL A C 1
ATOM 1775 O O . VAL A 1 220 ? 3.159 -5.479 -19.917 1.00 94.94 220 VAL A O 1
ATOM 1778 N N . TRP A 1 221 ? 3.740 -3.524 -20.880 1.00 96.38 221 TRP A N 1
ATOM 1779 C CA . TRP A 1 221 ? 2.861 -2.663 -20.103 1.00 96.38 221 TRP A CA 1
ATOM 1780 C C . TRP A 1 221 ? 1.624 -2.313 -20.912 1.00 96.38 221 TRP A C 1
ATOM 1782 O O . TRP A 1 221 ? 1.707 -2.093 -22.117 1.00 96.38 221 TRP A O 1
ATOM 1792 N N . SER A 1 222 ? 0.498 -2.233 -20.220 1.00 95.69 222 SER A N 1
ATOM 1793 C CA . SER A 1 222 ? -0.749 -1.666 -20.707 1.00 95.69 222 SER A CA 1
ATOM 1794 C C . SER A 1 222 ? -1.254 -0.674 -19.668 1.00 95.69 222 SER A C 1
ATOM 1796 O O . SER A 1 222 ? -1.373 -1.020 -18.486 1.00 95.69 222 SER A O 1
ATOM 1798 N N . PHE A 1 223 ? -1.503 0.550 -20.117 1.00 96.19 223 PHE A N 1
ATOM 1799 C CA . PHE A 1 223 ? -2.082 1.634 -19.339 1.00 96.19 223 PHE A CA 1
ATOM 1800 C C . PHE A 1 223 ? -3.439 1.964 -19.924 1.00 96.19 223 PHE A C 1
ATOM 1802 O O . PHE A 1 223 ? -3.542 2.366 -21.083 1.00 96.19 223 PHE A O 1
ATOM 1809 N N . GLU A 1 224 ? -4.469 1.761 -19.115 1.00 91.69 224 GLU A N 1
ATOM 1810 C CA . GLU A 1 224 ? -5.847 1.909 -19.551 1.00 91.69 224 GLU A CA 1
ATOM 1811 C C . GLU A 1 224 ? -6.551 2.970 -18.719 1.00 91.69 224 GLU A C 1
ATOM 1813 O O . GLU A 1 224 ? -6.425 2.985 -17.491 1.00 91.69 224 GLU A O 1
ATOM 1818 N N . HIS A 1 225 ? -7.308 3.842 -19.378 1.00 87.12 225 HIS A N 1
ATOM 1819 C CA . HIS A 1 225 ? -8.059 4.882 -18.686 1.00 87.12 225 HIS A CA 1
ATOM 1820 C C . HIS A 1 225 ? -9.209 4.282 -17.860 1.00 87.12 225 HIS A C 1
ATOM 1822 O O . HIS A 1 225 ? -9.925 3.388 -18.318 1.00 87.12 225 HIS A O 1
ATOM 1828 N N . LEU A 1 226 ? -9.399 4.791 -16.642 1.00 79.62 226 LEU A N 1
ATOM 1829 C CA . LEU A 1 226 ? -10.544 4.506 -15.775 1.00 79.62 226 LEU A CA 1
ATOM 1830 C C . LEU A 1 226 ? -11.301 5.802 -15.465 1.00 79.62 226 LEU A C 1
ATOM 1832 O O . LEU A 1 226 ? -10.748 6.893 -15.596 1.00 79.62 226 LEU A O 1
ATOM 1836 N N . GLU A 1 227 ? -12.546 5.677 -14.995 1.00 73.62 227 GLU A N 1
ATOM 1837 C CA . GLU A 1 227 ? -13.306 6.836 -14.513 1.00 73.62 227 GLU A CA 1
ATOM 1838 C C . GLU A 1 227 ? -12.507 7.588 -13.430 1.00 73.62 227 GLU A C 1
ATOM 1840 O O . GLU A 1 227 ? -12.025 6.963 -12.475 1.00 73.62 227 GLU A O 1
ATOM 1845 N N . PRO A 1 228 ? -12.337 8.916 -13.565 1.00 73.06 228 PRO A N 1
ATOM 1846 C CA . PRO A 1 228 ? -11.589 9.703 -12.598 1.00 73.06 228 PRO A CA 1
ATOM 1847 C C . PRO A 1 228 ? -12.303 9.741 -11.242 1.00 73.06 228 PRO A C 1
ATOM 1849 O O . PRO A 1 228 ? -13.531 9.695 -11.153 1.00 73.06 228 PRO A O 1
ATOM 1852 N N . LEU A 1 229 ? -11.524 9.877 -10.168 1.00 68.12 229 LEU A N 1
ATOM 1853 C CA . LEU A 1 229 ? -12.048 10.101 -8.821 1.00 68.12 229 LEU A CA 1
ATOM 1854 C C . LEU A 1 229 ? -11.962 11.593 -8.503 1.00 68.12 229 LEU A C 1
ATOM 1856 O O . LEU A 1 229 ? -10.916 12.093 -8.089 1.00 68.12 229 LEU A O 1
ATOM 1860 N N . GLY A 1 230 ? -13.067 12.306 -8.731 1.00 71.44 230 GLY A N 1
ATOM 1861 C CA . GLY A 1 230 ? -13.078 13.766 -8.678 1.00 71.44 230 GLY A CA 1
ATOM 1862 C C . GLY A 1 230 ? -12.260 14.354 -9.820 1.00 71.44 230 GLY A C 1
ATOM 1863 O O . GLY A 1 230 ? -12.500 14.050 -10.984 1.00 71.44 230 GLY A O 1
ATOM 1864 N N . ASP A 1 231 ? -11.265 15.166 -9.476 1.00 79.38 231 ASP A N 1
ATOM 1865 C CA . ASP A 1 231 ? -10.308 15.752 -10.418 1.00 79.38 231 ASP A CA 1
ATOM 1866 C C . ASP A 1 231 ? -9.002 14.940 -10.529 1.00 79.38 231 ASP A C 1
ATOM 1868 O O . ASP A 1 231 ? -8.010 15.411 -11.089 1.00 79.38 231 ASP A O 1
ATOM 1872 N N . VAL A 1 232 ? -8.975 13.728 -9.963 1.00 82.25 232 VAL A N 1
ATOM 1873 C CA . VAL A 1 232 ? -7.821 12.830 -10.002 1.00 82.25 232 VAL A CA 1
ATOM 1874 C C . VAL A 1 232 ? -8.025 11.775 -11.092 1.00 82.25 232 VAL A C 1
ATOM 1876 O O . VAL A 1 232 ? -8.879 10.897 -10.930 1.00 82.25 232 VAL A O 1
ATOM 1879 N N . PRO A 1 233 ? -7.233 11.803 -12.182 1.00 88.38 233 PRO A N 1
ATOM 1880 C CA . PRO A 1 233 ? -7.249 10.746 -13.185 1.00 88.38 233 PRO A CA 1
ATOM 1881 C C . PRO A 1 233 ? -6.937 9.380 -12.566 1.00 88.38 233 PRO A C 1
ATOM 1883 O O . PRO A 1 233 ? -6.179 9.280 -11.596 1.00 88.38 233 PRO A O 1
ATOM 1886 N N . GLN A 1 234 ? -7.525 8.326 -13.125 1.00 84.06 234 GLN A N 1
ATOM 1887 C CA . GLN A 1 234 ? -7.285 6.949 -12.708 1.00 84.06 234 GLN A CA 1
ATOM 1888 C C . GLN A 1 234 ? -6.820 6.131 -13.911 1.00 84.06 234 GLN A C 1
ATOM 1890 O O . GLN A 1 234 ? -7.429 6.180 -14.979 1.00 84.06 234 GLN A O 1
ATOM 1895 N N . THR A 1 235 ? -5.759 5.352 -13.716 1.00 89.88 235 THR A N 1
ATOM 1896 C CA . THR A 1 235 ? -5.203 4.466 -14.744 1.00 89.88 235 THR A CA 1
ATOM 1897 C C . THR A 1 235 ? -5.076 3.049 -14.210 1.00 89.88 235 THR A C 1
ATOM 1899 O O . THR A 1 235 ? -4.494 2.827 -13.146 1.00 89.88 235 THR A O 1
ATOM 1902 N N . LEU A 1 236 ? -5.574 2.067 -14.961 1.00 88.19 236 LEU A N 1
ATOM 1903 C CA . LEU A 1 236 ? -5.275 0.662 -14.723 1.00 88.19 236 LEU A CA 1
ATOM 1904 C C . LEU A 1 236 ? -3.932 0.324 -15.375 1.00 88.19 236 LEU A C 1
ATOM 1906 O O . LEU A 1 236 ? -3.835 0.204 -16.594 1.00 88.19 236 LEU A O 1
ATOM 1910 N N . ALA A 1 237 ? -2.899 0.145 -14.557 1.00 92.19 237 ALA A N 1
ATOM 1911 C CA . ALA A 1 237 ? -1.584 -0.285 -15.008 1.00 92.19 237 ALA A CA 1
ATOM 1912 C C . ALA A 1 237 ? -1.467 -1.808 -14.894 1.00 92.19 237 ALA A C 1
ATOM 1914 O O . ALA A 1 237 ? -1.549 -2.366 -13.794 1.00 92.19 237 ALA A O 1
ATOM 1915 N N . THR A 1 238 ? -1.237 -2.486 -16.018 1.00 91.56 238 THR A N 1
ATOM 1916 C CA . THR A 1 238 ? -0.962 -3.926 -16.058 1.00 91.56 238 THR A CA 1
ATOM 1917 C C . THR A 1 238 ? 0.379 -4.190 -16.721 1.00 91.56 238 THR A C 1
ATOM 1919 O O . THR A 1 238 ? 0.574 -3.837 -17.879 1.00 91.56 238 THR A O 1
ATOM 1922 N N . VAL A 1 239 ? 1.276 -4.886 -16.023 1.00 91.06 239 VAL A N 1
ATOM 1923 C CA . VAL A 1 239 ? 2.503 -5.431 -16.610 1.00 91.06 239 VAL A CA 1
ATOM 1924 C C . VAL A 1 239 ? 2.377 -6.938 -16.764 1.00 91.06 239 VAL A C 1
ATOM 1926 O O . VAL A 1 239 ? 1.985 -7.642 -15.832 1.00 91.06 239 VAL A O 1
ATOM 1929 N N . THR A 1 240 ? 2.732 -7.440 -17.940 1.00 89.94 240 THR A N 1
ATOM 1930 C CA . THR A 1 240 ? 2.900 -8.865 -18.219 1.00 89.94 240 THR A CA 1
ATOM 1931 C C . THR A 1 240 ? 4.349 -9.101 -18.601 1.00 89.94 240 THR A C 1
ATOM 1933 O O . THR A 1 240 ? 4.848 -8.482 -19.533 1.00 89.94 240 THR A O 1
ATOM 1936 N N . SER A 1 241 ? 5.032 -9.996 -17.900 1.00 89.06 241 SER A N 1
ATOM 1937 C CA . SER A 1 241 ? 6.429 -10.315 -18.167 1.00 89.0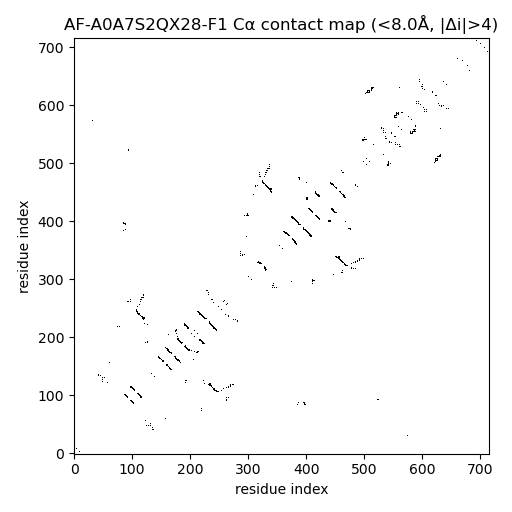6 241 SER A CA 1
ATOM 1938 C C . SER A 1 241 ? 6.622 -11.804 -18.395 1.00 89.06 241 SER A C 1
ATOM 1940 O O . SER A 1 241 ? 6.076 -12.639 -17.678 1.00 89.06 241 SER A O 1
ATOM 1942 N N . ARG A 1 242 ? 7.432 -12.139 -19.393 1.00 87.12 242 ARG A N 1
ATOM 1943 C CA . ARG A 1 242 ? 8.016 -13.458 -19.610 1.00 87.12 242 ARG A CA 1
ATOM 1944 C C . ARG A 1 242 ? 9.520 -13.303 -19.477 1.00 87.12 242 ARG A C 1
ATOM 1946 O O . ARG A 1 242 ? 10.134 -12.628 -20.292 1.00 87.12 242 ARG A O 1
ATOM 1953 N N . VAL A 1 243 ? 10.109 -13.909 -18.457 1.00 85.69 243 VAL A N 1
ATOM 1954 C CA . VAL A 1 243 ? 11.542 -13.785 -18.177 1.00 85.69 243 VAL A CA 1
ATOM 1955 C C . VAL A 1 243 ? 12.172 -15.164 -18.217 1.00 85.69 243 VAL A C 1
ATOM 1957 O O . VAL A 1 243 ? 11.744 -16.052 -17.481 1.00 85.69 243 VAL A O 1
ATOM 1960 N N . ASP A 1 244 ? 13.189 -15.319 -19.058 1.00 85.75 244 ASP A N 1
ATOM 1961 C CA . ASP A 1 244 ? 14.067 -16.479 -19.101 1.00 85.75 244 ASP A CA 1
ATOM 1962 C C . ASP A 1 244 ? 15.486 -16.053 -18.730 1.00 85.75 244 ASP A C 1
ATOM 1964 O O . ASP A 1 244 ? 16.240 -15.504 -19.536 1.00 85.75 244 ASP A O 1
ATOM 1968 N N . ILE A 1 245 ? 15.869 -16.320 -17.484 1.00 83.94 245 ILE A N 1
ATOM 1969 C CA . ILE A 1 245 ? 17.216 -15.984 -17.019 1.00 83.94 245 ILE A CA 1
ATOM 1970 C C . ILE A 1 245 ? 18.266 -17.016 -17.434 1.00 83.94 245 ILE A C 1
ATOM 1972 O O . ILE A 1 245 ? 19.439 -16.806 -17.136 1.00 83.94 245 ILE A O 1
ATOM 1976 N N . ARG A 1 246 ? 17.871 -18.099 -18.113 1.00 83.44 246 ARG A N 1
ATOM 1977 C CA . ARG A 1 246 ? 18.709 -19.224 -18.550 1.00 83.44 246 ARG A CA 1
ATOM 1978 C C . ARG A 1 246 ? 19.493 -19.942 -17.437 1.00 83.44 246 ARG A C 1
ATOM 1980 O O . ARG A 1 246 ? 19.844 -19.395 -16.384 1.00 83.44 246 ARG A O 1
ATOM 1987 N N . GLY A 1 247 ? 19.836 -21.199 -17.710 1.00 75.75 247 GLY A N 1
ATOM 1988 C CA . GLY A 1 247 ? 20.569 -22.082 -16.798 1.00 75.75 247 GLY A CA 1
ATOM 1989 C C . GLY A 1 247 ? 19.670 -22.827 -15.805 1.00 75.75 247 GLY A C 1
ATOM 1990 O O . GLY A 1 247 ? 18.462 -22.626 -15.762 1.00 75.75 247 GLY A O 1
ATOM 1991 N N . ALA A 1 248 ? 20.262 -23.704 -14.992 1.00 72.81 248 ALA A N 1
ATOM 1992 C CA . ALA A 1 248 ? 19.519 -24.528 -14.038 1.00 72.81 248 ALA A CA 1
ATOM 1993 C C . ALA A 1 248 ? 19.105 -23.708 -12.803 1.00 72.81 248 ALA A C 1
ATOM 1995 O O . ALA A 1 248 ? 19.873 -23.577 -11.845 1.00 72.81 248 ALA A O 1
ATOM 1996 N N . VAL A 1 249 ? 17.901 -23.127 -12.827 1.00 69.88 249 VAL A N 1
ATOM 1997 C CA . VAL A 1 249 ? 17.400 -22.280 -11.734 1.00 69.88 249 VAL A CA 1
ATOM 1998 C C . VAL A 1 249 ? 16.286 -22.987 -10.966 1.00 69.88 249 VAL A C 1
ATOM 2000 O O . VAL A 1 249 ? 15.233 -23.259 -11.534 1.00 69.88 249 VAL A O 1
ATOM 2003 N N . PRO A 1 250 ? 16.454 -23.246 -9.656 1.00 70.62 250 PRO A N 1
ATOM 2004 C CA . PRO A 1 250 ? 15.388 -23.834 -8.855 1.00 70.62 250 PRO A CA 1
ATOM 2005 C C . PRO A 1 250 ? 14.130 -22.953 -8.819 1.00 70.62 250 PRO A C 1
ATOM 2007 O O . PRO A 1 250 ? 14.216 -21.741 -8.606 1.00 70.62 250 PRO A O 1
ATOM 2010 N N . THR A 1 251 ? 12.944 -23.566 -8.879 1.00 67.12 251 THR A N 1
ATOM 2011 C CA . THR A 1 251 ? 11.640 -22.871 -8.853 1.00 67.12 251 THR A CA 1
ATOM 2012 C C . THR A 1 251 ? 11.481 -21.906 -7.677 1.00 67.12 251 THR A C 1
ATOM 2014 O O . THR A 1 251 ? 10.933 -20.817 -7.827 1.00 67.12 251 THR A O 1
ATOM 2017 N N . ARG A 1 252 ? 11.998 -22.251 -6.489 1.00 66.88 252 ARG A N 1
ATOM 2018 C CA . ARG A 1 252 ? 11.946 -21.361 -5.313 1.00 66.88 252 ARG A CA 1
ATOM 2019 C C . ARG A 1 252 ? 12.724 -20.058 -5.531 1.00 66.88 252 ARG A C 1
ATOM 2021 O O . ARG A 1 252 ? 12.296 -19.013 -5.046 1.00 66.88 252 ARG A O 1
ATOM 2028 N N . VAL A 1 253 ? 13.845 -20.123 -6.251 1.00 70.56 253 VAL A N 1
ATOM 2029 C CA . VAL A 1 253 ? 14.657 -18.955 -6.619 1.00 70.56 253 VAL A CA 1
ATOM 2030 C C . VAL A 1 253 ? 13.921 -18.136 -7.678 1.00 70.56 253 VAL A C 1
ATOM 2032 O O . VAL A 1 253 ? 13.765 -16.931 -7.495 1.00 70.56 253 VAL A O 1
ATOM 2035 N N . MET A 1 254 ? 13.364 -18.786 -8.707 1.00 71.44 254 MET A N 1
ATOM 2036 C CA . MET A 1 254 ? 12.552 -18.116 -9.732 1.00 71.44 254 MET A CA 1
ATOM 2037 C C . MET A 1 254 ? 11.334 -17.392 -9.150 1.00 71.44 254 MET A C 1
ATOM 2039 O O . MET A 1 254 ? 11.086 -16.242 -9.499 1.00 71.44 254 MET A O 1
ATOM 2043 N N . ASN A 1 255 ? 10.620 -18.001 -8.200 1.00 66.25 255 ASN A N 1
ATOM 2044 C CA . ASN A 1 255 ? 9.483 -17.364 -7.528 1.00 66.25 255 ASN A CA 1
ATOM 2045 C C . ASN A 1 255 ? 9.893 -16.121 -6.723 1.00 66.25 255 ASN A C 1
ATOM 2047 O O . ASN A 1 255 ? 9.146 -15.145 -6.674 1.00 66.25 255 ASN A O 1
ATOM 2051 N N . GLY A 1 256 ? 11.072 -16.137 -6.091 1.00 67.62 256 GLY A N 1
ATOM 2052 C CA . GLY A 1 256 ? 11.615 -14.965 -5.401 1.00 67.62 256 GLY A CA 1
ATOM 2053 C C . GLY A 1 256 ? 11.973 -13.840 -6.373 1.00 67.62 256 GLY A C 1
ATOM 2054 O O . GLY A 1 256 ? 11.613 -12.686 -6.145 1.00 67.62 256 GLY A O 1
ATOM 2055 N N . LEU A 1 257 ? 12.616 -14.190 -7.488 1.00 68.69 257 LEU A N 1
ATOM 2056 C CA . LEU A 1 257 ? 12.987 -13.252 -8.546 1.00 68.69 257 LEU A CA 1
ATOM 2057 C C . LEU A 1 257 ? 11.758 -12.636 -9.233 1.00 68.69 257 LEU A C 1
ATOM 2059 O O . LEU A 1 257 ? 11.721 -11.427 -9.454 1.00 68.69 257 LEU A O 1
ATOM 2063 N N . ALA A 1 258 ? 10.715 -13.427 -9.494 1.00 64.25 258 ALA A N 1
ATOM 2064 C CA . ALA A 1 258 ? 9.485 -12.970 -10.139 1.00 64.25 258 ALA A CA 1
ATOM 2065 C C . ALA A 1 258 ? 8.765 -11.852 -9.359 1.00 64.25 258 ALA A C 1
ATOM 2067 O O . ALA A 1 258 ? 8.188 -10.948 -9.966 1.00 64.25 258 ALA A O 1
ATOM 2068 N N . LYS A 1 259 ? 8.851 -11.852 -8.019 1.00 65.50 259 LYS A N 1
ATOM 2069 C CA . LYS A 1 259 ? 8.337 -10.746 -7.187 1.00 65.50 259 LYS A CA 1
ATOM 2070 C C . LYS A 1 259 ? 9.048 -9.424 -7.482 1.00 65.50 259 LYS A C 1
ATOM 2072 O O . LYS A 1 259 ? 8.396 -8.385 -7.550 1.00 65.50 259 LYS A O 1
ATOM 2077 N N . GLY A 1 260 ? 10.361 -9.473 -7.704 1.00 65.00 260 GLY A N 1
ATOM 2078 C CA . GLY A 1 260 ? 11.173 -8.308 -8.055 1.00 65.00 260 GLY A CA 1
ATOM 2079 C C . GLY A 1 260 ? 10.982 -7.838 -9.498 1.00 65.00 260 GLY A C 1
ATOM 2080 O O . GLY A 1 260 ? 10.911 -6.634 -9.727 1.00 65.00 260 GLY A O 1
ATOM 2081 N N . PHE A 1 261 ? 10.873 -8.769 -10.452 1.00 63.22 261 PHE A N 1
ATOM 2082 C CA . PHE A 1 261 ? 10.758 -8.452 -11.882 1.00 63.22 261 PHE A CA 1
ATOM 2083 C C . PHE A 1 261 ? 9.353 -8.001 -12.312 1.00 63.22 261 PHE A C 1
ATOM 2085 O O . PHE A 1 261 ? 9.248 -7.175 -13.209 1.00 63.22 261 PHE A O 1
ATOM 2092 N N . GLY A 1 262 ? 8.281 -8.514 -11.693 1.00 63.88 262 GLY A N 1
ATOM 2093 C CA . GLY A 1 262 ? 6.901 -8.156 -12.058 1.00 63.88 262 GLY A CA 1
ATOM 2094 C C . GLY A 1 262 ? 6.230 -7.168 -11.099 1.00 63.88 262 GLY A C 1
ATOM 2095 O O . GLY A 1 262 ? 5.723 -6.135 -11.518 1.00 63.88 262 GLY A O 1
ATOM 2096 N N . GLY A 1 263 ? 6.221 -7.469 -9.797 1.00 67.56 263 GLY A N 1
ATOM 2097 C CA . GLY A 1 263 ? 5.441 -6.702 -8.811 1.00 67.56 263 GLY A CA 1
ATOM 2098 C C . GLY A 1 263 ? 6.103 -5.403 -8.357 1.00 67.56 263 GLY A C 1
ATOM 2099 O O . GLY A 1 263 ? 5.419 -4.424 -8.060 1.00 67.56 263 GLY A O 1
ATOM 2100 N N . GLY A 1 264 ? 7.439 -5.387 -8.320 1.00 76.69 264 GLY A N 1
ATOM 2101 C CA . GLY A 1 264 ? 8.230 -4.227 -7.906 1.00 76.69 264 GLY A CA 1
ATOM 2102 C C . GLY A 1 264 ? 7.939 -2.964 -8.726 1.00 76.69 264 GLY A C 1
ATOM 2103 O O . GLY A 1 264 ? 7.581 -1.954 -8.123 1.00 76.69 264 GLY A O 1
ATOM 2104 N N . PRO A 1 265 ? 8.051 -3.008 -10.068 1.00 81.38 265 PRO A N 1
ATOM 2105 C CA . PRO A 1 265 ? 7.778 -1.853 -10.924 1.00 81.38 265 PRO A CA 1
ATOM 2106 C C . PRO A 1 265 ? 6.360 -1.279 -10.771 1.00 81.38 265 PRO A C 1
ATOM 2108 O O . PRO A 1 265 ? 6.208 -0.071 -10.633 1.00 81.38 265 PRO A O 1
ATOM 2111 N N . VAL A 1 266 ? 5.322 -2.126 -10.705 1.00 85.94 266 VAL A N 1
ATOM 2112 C CA . VAL A 1 266 ? 3.926 -1.663 -10.542 1.00 85.94 266 VAL A CA 1
ATOM 2113 C C . VAL A 1 266 ? 3.711 -0.998 -9.181 1.00 85.94 266 VAL A C 1
ATOM 2115 O O . VAL A 1 266 ? 3.080 0.053 -9.095 1.00 85.94 266 VAL A O 1
ATOM 2118 N N . SER A 1 267 ? 4.256 -1.581 -8.106 1.00 83.62 267 SER A N 1
ATOM 2119 C CA . SER A 1 267 ? 4.183 -0.970 -6.771 1.00 83.62 267 SER A CA 1
ATOM 2120 C C . SER A 1 267 ? 4.891 0.383 -6.731 1.00 83.62 267 SER A C 1
ATOM 2122 O O . SER A 1 267 ? 4.427 1.307 -6.068 1.00 83.62 267 SER A O 1
ATOM 2124 N N . GLU A 1 268 ? 6.015 0.506 -7.433 1.00 83.69 268 GLU A N 1
ATOM 2125 C CA . GLU A 1 268 ? 6.779 1.744 -7.517 1.00 83.69 268 GLU A CA 1
ATOM 2126 C C . GLU A 1 268 ? 6.019 2.843 -8.256 1.00 83.69 268 GLU A C 1
ATOM 2128 O O . GLU A 1 268 ? 5.889 3.938 -7.711 1.00 83.69 268 GLU A O 1
ATOM 2133 N N . LEU A 1 269 ? 5.450 2.522 -9.419 1.00 88.94 269 LEU A N 1
ATOM 2134 C CA . LEU A 1 269 ? 4.589 3.424 -10.180 1.00 88.94 269 LEU A CA 1
ATOM 2135 C C . LEU A 1 269 ? 3.414 3.926 -9.322 1.00 88.94 269 LEU A C 1
ATOM 2137 O O . LEU A 1 269 ? 3.215 5.129 -9.164 1.00 88.94 269 LEU A O 1
ATOM 2141 N N . ARG A 1 270 ? 2.691 3.004 -8.672 1.00 88.38 270 ARG A N 1
ATOM 2142 C CA . ARG A 1 270 ? 1.557 3.322 -7.788 1.00 88.38 270 ARG A CA 1
ATOM 2143 C C . ARG A 1 270 ? 1.949 4.205 -6.602 1.00 88.38 270 ARG A C 1
ATOM 2145 O O . ARG A 1 270 ? 1.172 5.055 -6.185 1.00 88.38 270 ARG A O 1
ATOM 2152 N N . LYS A 1 271 ? 3.125 3.973 -6.012 1.00 84.19 271 LYS A N 1
ATOM 2153 C CA . LYS A 1 271 ? 3.643 4.771 -4.887 1.00 84.19 271 LYS A CA 1
ATOM 2154 C C . LYS A 1 271 ? 4.093 6.160 -5.326 1.00 84.19 271 LYS A C 1
ATOM 2156 O O . LYS A 1 271 ? 3.971 7.090 -4.540 1.00 84.19 271 LYS A O 1
ATOM 2161 N N . HIS A 1 272 ? 4.643 6.291 -6.533 1.00 86.62 272 HIS A N 1
ATOM 2162 C CA . HIS A 1 272 ? 5.092 7.576 -7.060 1.00 86.62 272 HIS A CA 1
ATOM 2163 C C . HIS A 1 272 ? 3.913 8.528 -7.280 1.00 86.62 272 HIS A C 1
ATOM 2165 O O . HIS A 1 272 ? 3.959 9.666 -6.827 1.00 86.62 272 HIS A O 1
ATOM 2171 N N . PHE A 1 273 ? 2.837 8.025 -7.883 1.00 89.81 273 PHE A N 1
ATOM 2172 C CA . PHE A 1 273 ? 1.627 8.796 -8.163 1.00 89.81 273 PHE A CA 1
ATOM 2173 C C . PHE A 1 273 ? 0.562 8.687 -7.069 1.00 89.81 273 PHE A C 1
ATOM 2175 O O . PHE A 1 273 ? -0.613 8.857 -7.352 1.00 89.81 273 PHE A O 1
ATOM 2182 N N . ASP A 1 274 ? 0.924 8.367 -5.826 1.00 83.94 274 ASP A N 1
ATOM 2183 C CA . ASP A 1 274 ? -0.071 8.175 -4.771 1.00 83.94 274 ASP A CA 1
ATOM 2184 C C . ASP A 1 274 ? -0.764 9.503 -4.419 1.00 83.94 274 ASP A C 1
ATOM 2186 O O . ASP A 1 274 ? -0.187 10.363 -3.750 1.00 83.94 274 ASP A O 1
ATOM 2190 N N . LYS A 1 275 ? -2.022 9.669 -4.847 1.00 81.12 275 LYS A N 1
ATOM 2191 C CA . LYS A 1 275 ? -2.860 10.837 -4.531 1.00 81.12 275 LYS A CA 1
ATOM 2192 C C . LYS A 1 275 ? -3.983 10.461 -3.571 1.00 81.12 275 LYS A C 1
ATOM 2194 O O . LYS A 1 275 ? -4.985 11.173 -3.482 1.00 81.12 275 LYS A O 1
ATOM 2199 N N . SER A 1 276 ? -3.787 9.397 -2.779 1.00 71.06 276 SER A N 1
ATOM 2200 C CA . SER A 1 276 ? -4.759 8.920 -1.787 1.00 71.06 276 SER A CA 1
ATOM 2201 C C . SER A 1 276 ? -5.316 10.045 -0.912 1.00 71.06 276 SER A C 1
ATOM 2203 O O . SER A 1 276 ? -6.502 10.018 -0.617 1.00 71.06 276 SER A O 1
ATOM 2205 N N . ARG A 1 277 ? -4.508 11.048 -0.530 1.00 68.44 277 ARG A N 1
ATOM 2206 C CA . ARG A 1 277 ? -4.962 12.198 0.275 1.00 68.44 277 ARG A CA 1
ATOM 2207 C C . ARG A 1 277 ? -5.989 13.063 -0.458 1.00 68.44 277 ARG A C 1
ATOM 2209 O O . ARG A 1 277 ? -7.041 13.352 0.091 1.00 68.44 277 ARG A O 1
ATOM 2216 N N . LYS A 1 278 ? -5.690 13.452 -1.698 1.00 71.50 278 LYS A N 1
ATOM 2217 C CA . LYS A 1 278 ? -6.588 14.286 -2.505 1.00 71.50 278 LYS A CA 1
ATOM 2218 C C . LYS A 1 278 ? -7.901 13.551 -2.773 1.00 71.50 278 LYS A C 1
ATOM 2220 O O . LYS A 1 278 ? -8.976 14.107 -2.603 1.00 71.50 278 LYS A O 1
ATOM 2225 N N . ILE A 1 279 ? -7.806 12.254 -3.068 1.00 68.31 279 ILE A N 1
ATOM 2226 C CA . ILE A 1 279 ? -8.987 11.404 -3.230 1.00 68.31 279 ILE A CA 1
ATOM 2227 C C . ILE A 1 279 ? -9.762 11.273 -1.914 1.00 68.31 279 ILE A C 1
ATOM 2229 O O . ILE A 1 279 ? -10.985 11.270 -1.935 1.00 68.31 279 ILE A O 1
ATOM 2233 N N . GLN A 1 280 ? -9.083 11.168 -0.767 1.00 65.62 280 GLN A N 1
ATOM 2234 C CA . GLN A 1 280 ? -9.737 11.152 0.544 1.00 65.62 280 GLN A CA 1
ATOM 2235 C C . GLN A 1 280 ? -10.506 12.449 0.815 1.00 65.62 280 GLN A C 1
ATOM 2237 O O . GLN A 1 280 ? -11.598 12.378 1.366 1.00 65.62 280 GLN A O 1
ATOM 2242 N N . GLU A 1 281 ? -9.970 13.605 0.427 1.00 66.88 281 GLU A N 1
ATOM 2243 C CA . GLU A 1 281 ? -10.638 14.906 0.564 1.00 66.88 281 GLU A CA 1
ATOM 2244 C C . GLU A 1 281 ? -11.909 14.974 -0.300 1.00 66.88 281 GLU A C 1
ATOM 2246 O O . GLU A 1 281 ? -12.983 15.266 0.224 1.00 66.88 281 GLU A O 1
ATOM 2251 N N . THR A 1 282 ? -11.841 14.591 -1.579 1.00 66.06 282 THR A N 1
ATOM 2252 C CA . THR A 1 282 ? -13.034 14.502 -2.446 1.00 66.06 282 THR A CA 1
ATOM 2253 C C . THR A 1 282 ? -14.037 13.452 -1.954 1.00 66.06 282 THR A C 1
ATOM 2255 O O . THR A 1 282 ? -15.250 13.653 -2.001 1.00 66.06 282 THR A O 1
ATOM 2258 N N . ASP A 1 283 ? -13.552 12.319 -1.446 1.00 67.12 283 ASP A N 1
ATOM 2259 C CA . ASP A 1 283 ? -14.393 11.274 -0.864 1.00 67.12 283 ASP A CA 1
ATOM 2260 C C . ASP A 1 283 ? -15.156 11.783 0.368 1.00 67.12 283 ASP A C 1
ATOM 2262 O O . ASP A 1 283 ? -16.316 11.426 0.548 1.00 67.12 283 ASP A O 1
ATOM 2266 N N . VAL A 1 284 ? -14.568 12.667 1.186 1.00 69.00 284 VAL A N 1
ATOM 2267 C CA . VAL A 1 284 ? -15.296 13.335 2.280 1.00 69.00 284 VAL A CA 1
ATOM 2268 C C . VAL A 1 284 ? -16.483 14.130 1.733 1.00 69.00 284 VAL A C 1
ATOM 2270 O O . VAL A 1 284 ? -17.581 14.001 2.269 1.00 69.00 284 VAL A O 1
ATOM 2273 N N . GLU A 1 285 ? -16.305 14.912 0.668 1.00 68.62 285 GLU A N 1
ATOM 2274 C CA . GLU A 1 285 ? -17.386 15.717 0.078 1.00 68.62 285 GLU A CA 1
ATOM 2275 C C . GLU A 1 285 ? -18.518 14.844 -0.479 1.00 68.62 285 GLU A C 1
ATOM 2277 O O . GLU A 1 285 ? -19.692 15.058 -0.153 1.00 68.62 285 GLU A O 1
ATOM 2282 N N . ASN A 1 286 ? -18.170 13.799 -1.236 1.00 69.00 286 ASN A N 1
ATOM 2283 C CA . ASN A 1 286 ? -19.133 12.819 -1.740 1.00 69.00 286 ASN A CA 1
ATOM 2284 C C . ASN A 1 286 ? -19.875 12.124 -0.591 1.00 69.00 286 ASN A C 1
ATOM 2286 O O . ASN A 1 286 ? -21.104 12.005 -0.616 1.00 69.00 286 ASN A O 1
ATOM 2290 N N . ARG A 1 287 ? -19.152 11.719 0.462 1.00 74.12 287 ARG A N 1
ATOM 2291 C CA . ARG A 1 287 ? -19.748 11.115 1.658 1.00 74.12 287 ARG A CA 1
ATOM 2292 C C . ARG A 1 287 ? -20.681 12.070 2.379 1.00 74.12 287 ARG A C 1
ATOM 2294 O O . ARG A 1 287 ? -21.724 11.629 2.844 1.00 74.12 287 ARG A O 1
ATOM 2301 N N . LEU A 1 288 ? -20.355 13.356 2.464 1.00 74.69 288 LEU A N 1
ATOM 2302 C CA . LEU A 1 288 ? -21.237 14.358 3.062 1.00 74.69 288 LEU A CA 1
ATOM 2303 C C . LEU A 1 288 ? -22.525 14.536 2.250 1.00 74.69 288 LEU A C 1
ATOM 2305 O O . LEU A 1 288 ? -23.589 14.715 2.842 1.00 74.69 288 LEU A O 1
ATOM 2309 N N . CYS A 1 289 ? -22.456 14.457 0.920 1.00 72.38 289 CYS A N 1
ATOM 2310 C CA . CYS A 1 289 ? -23.635 14.515 0.056 1.00 72.38 289 CYS A CA 1
ATOM 2311 C C . CYS A 1 289 ? -24.547 13.295 0.281 1.00 72.38 289 CYS A C 1
ATOM 2313 O O . CYS A 1 289 ? -25.708 13.453 0.659 1.00 72.38 289 CYS A O 1
ATOM 2315 N N . ILE A 1 290 ? -23.982 12.083 0.218 1.00 72.81 290 ILE A N 1
ATOM 2316 C CA . ILE A 1 290 ? -24.706 10.832 0.505 1.00 72.81 290 ILE A CA 1
ATOM 2317 C C . ILE A 1 290 ? -25.236 10.821 1.948 1.00 72.81 290 ILE A C 1
ATOM 2319 O O . ILE A 1 290 ? -26.340 10.353 2.202 1.00 72.81 290 ILE A O 1
ATOM 2323 N N . ALA A 1 291 ? -24.486 11.351 2.918 1.00 77.56 291 ALA A N 1
ATOM 2324 C CA . ALA A 1 291 ? -24.913 11.421 4.315 1.00 77.56 291 ALA A CA 1
ATOM 2325 C C . ALA A 1 291 ? -26.118 12.354 4.501 1.00 77.56 291 ALA A C 1
ATOM 2327 O O . ALA A 1 291 ? -27.032 12.025 5.262 1.00 77.56 291 ALA A O 1
ATOM 2328 N N . LYS A 1 292 ? -26.153 13.495 3.796 1.00 78.69 292 LYS A N 1
ATOM 2329 C CA . LYS A 1 292 ? -27.324 14.387 3.776 1.00 78.69 292 LYS A CA 1
ATOM 2330 C C . LYS A 1 292 ? -28.541 13.659 3.220 1.00 78.69 292 LYS A C 1
ATOM 2332 O O . LYS A 1 292 ? -29.595 13.698 3.846 1.00 78.69 292 LYS A O 1
ATOM 2337 N N . GLU A 1 293 ? -28.391 12.940 2.117 1.00 73.56 293 GLU A N 1
ATOM 2338 C CA . GLU A 1 293 ? -29.477 12.148 1.534 1.00 73.56 293 GLU A CA 1
ATOM 2339 C C . GLU A 1 293 ? -29.928 10.997 2.447 1.00 73.56 293 GLU A C 1
ATOM 2341 O O . GLU A 1 293 ? -31.115 10.817 2.702 1.00 73.56 293 GLU A O 1
ATOM 2346 N N . ALA A 1 294 ? -28.996 10.257 3.048 1.00 72.06 294 ALA A N 1
ATOM 2347 C CA . ALA A 1 294 ? -29.321 9.221 4.026 1.00 72.06 294 ALA A CA 1
ATOM 2348 C C . ALA A 1 294 ? -30.071 9.795 5.244 1.00 72.06 294 ALA A C 1
ATOM 2350 O O . ALA A 1 294 ? -30.883 9.107 5.872 1.00 72.06 294 ALA A O 1
ATOM 2351 N N . SER A 1 295 ? -29.829 11.069 5.576 1.00 75.06 295 SER A N 1
ATOM 2352 C CA . SER A 1 295 ? -30.505 11.760 6.670 1.00 75.06 295 SER A CA 1
ATOM 2353 C C . SER A 1 295 ? -31.973 12.105 6.378 1.00 75.06 295 SER A C 1
ATOM 2355 O O . SER A 1 295 ? -32.732 12.272 7.335 1.00 75.06 295 SER A O 1
ATOM 2357 N N . THR A 1 296 ? -32.395 12.159 5.109 1.00 76.12 296 THR A N 1
ATOM 2358 C CA . THR A 1 296 ? -33.781 12.469 4.709 1.00 76.12 296 THR A CA 1
ATOM 2359 C C . THR A 1 296 ? -34.652 11.225 4.521 1.00 76.12 296 THR A C 1
ATOM 2361 O O . THR A 1 296 ? -35.866 11.349 4.361 1.00 76.12 296 THR A O 1
ATOM 2364 N N . LEU A 1 297 ? -34.070 10.022 4.598 1.00 72.19 297 LEU A N 1
ATOM 2365 C CA . LEU A 1 297 ? -34.807 8.765 4.459 1.00 72.19 297 LEU A CA 1
ATOM 2366 C C . LEU A 1 297 ? -35.883 8.591 5.538 1.00 72.19 297 LEU A C 1
ATOM 2368 O O . LEU A 1 297 ? -35.630 8.757 6.737 1.00 72.19 297 LEU A O 1
ATOM 2372 N N . SER A 1 298 ? -37.074 8.185 5.092 1.00 67.38 298 SER A N 1
ATOM 2373 C CA . SER A 1 298 ? -38.225 7.879 5.944 1.00 67.38 298 SER A CA 1
ATOM 2374 C C . SER A 1 298 ? -37.956 6.677 6.854 1.00 67.38 298 SER A C 1
ATOM 2376 O O . SER A 1 298 ? -37.397 5.666 6.434 1.00 67.38 298 SER A O 1
ATOM 2378 N N . THR A 1 299 ? -38.416 6.747 8.105 1.00 66.19 299 THR A N 1
ATOM 2379 C CA . THR A 1 299 ? -38.272 5.683 9.117 1.00 66.19 299 THR A CA 1
ATOM 2380 C C . THR A 1 299 ? -39.385 4.628 9.045 1.00 66.19 299 THR A C 1
ATOM 2382 O O . THR A 1 299 ? -39.831 4.130 10.078 1.00 66.19 299 THR A O 1
ATOM 2385 N N . LYS A 1 300 ? -39.897 4.310 7.850 1.00 64.00 300 LYS A N 1
ATOM 2386 C CA . LYS A 1 300 ? -40.951 3.295 7.648 1.00 64.00 300 LYS A CA 1
ATOM 2387 C C . LYS A 1 300 ? -40.506 2.161 6.709 1.00 64.00 300 LYS A C 1
ATOM 2389 O O . LYS A 1 300 ? -41.151 1.942 5.685 1.00 64.00 300 LYS A O 1
ATOM 2394 N N . PRO A 1 301 ? -39.418 1.431 7.014 1.00 66.25 301 PRO A N 1
ATOM 2395 C CA . PRO A 1 301 ? -39.042 0.270 6.213 1.00 66.25 301 PRO A CA 1
ATOM 2396 C C . PRO A 1 301 ? -40.048 -0.880 6.377 1.00 66.25 301 PRO A C 1
ATOM 2398 O O . PRO A 1 301 ? -40.751 -0.976 7.384 1.00 66.25 301 PRO A O 1
ATOM 2401 N N . ASN A 1 302 ? -40.088 -1.793 5.402 1.00 69.25 302 ASN A N 1
ATOM 2402 C CA . ASN A 1 302 ? -40.890 -3.015 5.490 1.00 69.25 302 ASN A CA 1
ATOM 2403 C C . ASN A 1 302 ? -40.486 -3.830 6.736 1.00 69.25 302 ASN A C 1
ATOM 2405 O O . ASN A 1 302 ? -39.366 -4.341 6.821 1.00 69.25 302 ASN A O 1
ATOM 2409 N N . LYS A 1 303 ? -41.413 -3.955 7.693 1.00 72.25 303 LYS A N 1
ATOM 2410 C CA . LYS A 1 303 ? -41.193 -4.582 9.004 1.00 72.25 303 LYS A CA 1
ATOM 2411 C C . LYS A 1 303 ? -40.657 -6.015 8.893 1.00 72.25 303 LYS A C 1
ATOM 2413 O O . LYS A 1 303 ? -39.689 -6.353 9.566 1.00 72.25 303 LYS A O 1
ATOM 2418 N N . THR A 1 304 ? -41.208 -6.813 7.980 1.00 73.62 304 THR A N 1
ATOM 2419 C CA . THR A 1 304 ? -40.814 -8.216 7.767 1.00 73.62 304 THR A CA 1
ATOM 2420 C C . THR A 1 304 ? -39.367 -8.346 7.284 1.00 73.62 304 THR A C 1
ATOM 2422 O O . THR A 1 304 ? -38.640 -9.255 7.689 1.00 73.62 304 THR A O 1
ATOM 2425 N N . MET A 1 305 ? -38.917 -7.415 6.439 1.00 71.75 305 MET A N 1
ATOM 2426 C CA . MET A 1 305 ? -37.539 -7.391 5.939 1.00 71.75 305 MET A CA 1
ATOM 2427 C C . MET A 1 305 ? -36.548 -7.031 7.052 1.00 71.75 305 MET A C 1
ATOM 2429 O O . MET A 1 305 ? -35.506 -7.673 7.178 1.00 71.75 305 MET A O 1
ATOM 2433 N N . VAL A 1 306 ? -36.879 -6.038 7.886 1.00 74.06 306 VAL A N 1
ATOM 2434 C CA . VAL A 1 306 ? -36.037 -5.646 9.028 1.00 74.06 306 VAL A CA 1
ATOM 2435 C C . VAL A 1 306 ? -35.908 -6.794 10.028 1.00 74.06 306 VAL A C 1
ATOM 2437 O O . VAL A 1 306 ? -34.791 -7.118 10.421 1.00 74.06 306 VAL A O 1
ATOM 2440 N N . GLU A 1 307 ? -37.013 -7.456 10.378 1.00 79.06 307 GLU A N 1
ATOM 2441 C CA . GLU A 1 307 ? -37.013 -8.618 11.280 1.00 79.06 307 GLU A CA 1
ATOM 2442 C C . GLU A 1 307 ? -36.137 -9.761 10.742 1.00 79.06 307 GLU A C 1
ATOM 2444 O O . GLU A 1 307 ? -35.331 -10.329 11.481 1.00 79.06 307 GLU A O 1
ATOM 2449 N N . SER A 1 308 ? -36.217 -10.042 9.437 1.00 76.94 308 SER A N 1
ATOM 2450 C CA . SER A 1 308 ? -35.403 -11.077 8.783 1.00 76.94 308 SER A CA 1
ATOM 2451 C C . SER A 1 308 ? -33.904 -10.754 8.817 1.00 76.94 308 SER A C 1
ATOM 2453 O O . SER A 1 308 ? -33.079 -11.621 9.107 1.00 76.94 308 SER A O 1
ATOM 2455 N N . LEU A 1 309 ? -33.531 -9.496 8.556 1.00 80.00 309 LEU A N 1
ATOM 2456 C CA . LEU A 1 309 ? -32.139 -9.045 8.643 1.00 80.00 309 LEU A CA 1
ATOM 2457 C C . LEU A 1 309 ? -31.628 -9.091 10.084 1.00 80.00 309 LEU A C 1
ATOM 2459 O O . LEU A 1 309 ? -30.488 -9.483 10.323 1.00 80.00 309 LEU A O 1
ATOM 2463 N N . GLN A 1 310 ? -32.467 -8.720 11.047 1.00 77.69 310 GLN A N 1
ATOM 2464 C CA . GLN A 1 310 ? -32.115 -8.734 12.461 1.00 77.69 310 GLN A CA 1
ATOM 2465 C C . GLN A 1 310 ? -31.821 -10.157 12.945 1.00 77.69 310 GLN A C 1
ATOM 2467 O O . GLN A 1 310 ? -30.773 -10.383 13.548 1.00 77.69 310 GLN A O 1
ATOM 2472 N N . LEU A 1 311 ? -32.652 -11.123 12.543 1.00 79.88 311 LEU A N 1
ATOM 2473 C CA . LEU A 1 311 ? -32.424 -12.545 12.791 1.00 79.88 311 LEU A CA 1
ATOM 2474 C C . LEU A 1 311 ? -31.068 -13.025 12.235 1.00 79.88 311 LEU A C 1
ATOM 2476 O O . LEU A 1 311 ? -30.348 -13.764 12.905 1.00 79.88 311 LEU A O 1
ATOM 2480 N N . LEU A 1 312 ? -30.673 -12.579 11.034 1.00 79.12 312 LEU A N 1
ATOM 2481 C CA . LEU A 1 312 ? -29.368 -12.932 10.454 1.00 79.12 312 LEU A CA 1
ATOM 2482 C C . LEU A 1 312 ? -28.192 -12.435 11.307 1.00 79.12 312 LEU A C 1
ATOM 2484 O O . LEU A 1 312 ? -27.211 -13.162 11.472 1.00 79.12 312 LEU A O 1
ATOM 2488 N N . PHE A 1 313 ? -28.279 -11.225 11.867 1.00 80.81 313 PHE A N 1
ATOM 2489 C CA . PHE A 1 313 ? -27.234 -10.693 12.750 1.00 80.81 313 PHE A CA 1
ATOM 2490 C C . PHE A 1 313 ? -27.104 -11.456 14.069 1.00 80.81 313 PHE A C 1
ATOM 2492 O O . PHE A 1 313 ? -26.013 -11.439 14.651 1.00 80.81 313 PHE A O 1
ATOM 2499 N N . ASP A 1 314 ? -28.182 -12.091 14.524 1.00 78.62 314 ASP A N 1
ATOM 2500 C CA . ASP A 1 314 ? -28.227 -12.833 15.784 1.00 78.62 314 ASP A CA 1
ATOM 2501 C C . ASP A 1 314 ? -27.764 -14.290 15.603 1.00 78.62 314 ASP A C 1
ATOM 2503 O O . ASP A 1 314 ? -27.092 -14.840 16.474 1.00 78.62 314 ASP A O 1
ATOM 2507 N N . ILE A 1 315 ? -28.054 -14.904 14.448 1.00 75.44 315 ILE A N 1
ATOM 2508 C CA . ILE A 1 315 ? -27.669 -16.293 14.141 1.00 75.44 315 ILE A CA 1
ATOM 2509 C C . ILE A 1 315 ? -26.197 -16.405 13.712 1.00 75.44 315 ILE A C 1
ATOM 2511 O O . ILE A 1 315 ? -25.510 -17.363 14.083 1.00 75.44 315 ILE A O 1
ATOM 2515 N N . ILE A 1 316 ? -25.695 -15.465 12.900 1.00 75.00 316 ILE A N 1
ATOM 2516 C CA . ILE A 1 316 ? -24.344 -15.564 12.331 1.00 75.00 316 ILE A CA 1
ATOM 2517 C C . ILE A 1 316 ? -23.290 -15.275 13.405 1.00 75.00 316 ILE A C 1
ATOM 2519 O O . ILE A 1 316 ? -23.170 -14.163 13.923 1.00 75.00 316 ILE A O 1
ATOM 2523 N N . GLN A 1 317 ? -22.472 -16.290 13.686 1.00 71.25 317 GLN A N 1
ATOM 2524 C CA . GLN A 1 317 ? -21.424 -16.228 14.700 1.00 71.25 317 GLN A CA 1
ATOM 2525 C C . GLN A 1 317 ? -20.276 -15.273 14.319 1.00 71.25 317 GLN A C 1
ATOM 2527 O O . GLN A 1 317 ? -19.918 -15.171 13.139 1.00 71.25 317 GLN A O 1
ATOM 2532 N N . PRO A 1 318 ? -19.637 -14.618 15.311 1.00 71.44 318 PRO A N 1
ATOM 2533 C CA . PRO A 1 318 ? -18.376 -13.913 15.105 1.00 71.44 318 PRO A CA 1
ATOM 2534 C C . PRO A 1 318 ? -17.303 -14.892 14.619 1.00 71.44 318 PRO A C 1
ATOM 2536 O O . PRO A 1 318 ? -17.146 -15.952 15.222 1.00 71.44 318 PRO A O 1
ATOM 2539 N N . SER A 1 319 ? -16.547 -14.514 13.580 1.00 68.56 319 SER A N 1
ATOM 2540 C CA . SER A 1 319 ? -15.526 -15.299 12.843 1.00 68.56 319 SER A CA 1
ATOM 2541 C C . SER A 1 319 ? -15.962 -15.865 11.490 1.00 68.56 319 SER A C 1
ATOM 2543 O O . SER A 1 319 ? -17.134 -16.111 11.222 1.00 68.56 319 SER A O 1
ATOM 2545 N N . ALA A 1 320 ? -14.967 -16.070 10.625 1.00 76.38 320 ALA A N 1
ATOM 2546 C CA . ALA A 1 320 ? -15.135 -16.679 9.317 1.00 76.38 320 ALA A CA 1
ATOM 2547 C C . ALA A 1 320 ? -15.295 -18.203 9.411 1.00 76.38 320 ALA A C 1
ATOM 2549 O O . ALA A 1 320 ? -14.415 -18.912 9.910 1.00 76.38 320 ALA A O 1
ATOM 2550 N N . GLN A 1 321 ? -16.391 -18.701 8.852 1.00 84.06 321 GLN A N 1
ATOM 2551 C CA . GLN A 1 321 ? -16.745 -20.109 8.746 1.00 84.06 321 GLN A CA 1
ATOM 2552 C C . GLN A 1 321 ? -16.878 -20.517 7.278 1.00 84.06 321 GLN A C 1
ATOM 2554 O O . GLN A 1 321 ? -17.187 -19.707 6.403 1.00 84.06 321 GLN A O 1
ATOM 2559 N N . ALA A 1 322 ? -16.613 -21.793 7.007 1.00 85.69 322 ALA A N 1
ATOM 2560 C CA . ALA A 1 322 ? -16.747 -22.370 5.676 1.00 85.69 322 ALA A CA 1
ATOM 2561 C C . ALA A 1 322 ? -17.076 -23.864 5.745 1.00 85.69 322 ALA A C 1
ATOM 2563 O O . ALA A 1 322 ? -16.585 -24.596 6.615 1.00 85.69 322 ALA A O 1
ATOM 2564 N N . GLU A 1 323 ? -17.840 -24.330 4.768 1.00 85.25 323 GLU A N 1
ATOM 2565 C CA . GLU A 1 323 ? -18.299 -25.707 4.627 1.00 85.25 323 GLU A CA 1
ATOM 2566 C C . GLU A 1 323 ? -17.994 -26.276 3.238 1.00 85.25 323 GLU A C 1
ATOM 2568 O O . GLU A 1 323 ? -17.486 -25.596 2.341 1.00 85.25 323 GLU A O 1
ATOM 2573 N N . LYS A 1 324 ? -18.258 -27.577 3.071 1.00 75.31 324 LYS A N 1
ATOM 2574 C CA . LYS A 1 324 ? -18.180 -28.230 1.760 1.00 75.31 324 LYS A CA 1
ATOM 2575 C C . LYS A 1 324 ? -19.227 -27.624 0.812 1.00 75.31 324 LYS A C 1
ATOM 2577 O O . LYS A 1 324 ? -20.230 -27.072 1.248 1.00 75.31 324 LYS A O 1
ATOM 2582 N N . GLY A 1 325 ? -18.979 -27.722 -0.494 1.00 74.94 325 GLY A N 1
ATOM 2583 C CA . GLY A 1 325 ? -19.890 -27.184 -1.514 1.00 74.94 325 GLY A CA 1
ATOM 2584 C C . GLY A 1 325 ? -19.754 -25.678 -1.767 1.00 74.94 325 GLY A C 1
ATOM 2585 O O . GLY A 1 325 ? -20.630 -25.086 -2.387 1.00 74.94 325 GLY A O 1
ATOM 2586 N N . GLY A 1 326 ? -18.667 -25.048 -1.304 1.00 80.25 326 GLY A N 1
ATOM 2587 C CA . GLY A 1 326 ? -18.371 -23.649 -1.625 1.00 80.25 326 GLY A CA 1
ATOM 2588 C C . GLY A 1 326 ? -19.091 -22.621 -0.746 1.00 80.25 326 GLY A C 1
ATOM 2589 O O . GLY A 1 326 ? -19.119 -21.450 -1.114 1.00 80.25 326 GLY A O 1
ATOM 2590 N N . LYS A 1 327 ? -19.682 -23.033 0.382 1.00 86.88 327 LYS A N 1
ATOM 2591 C CA . LYS A 1 327 ? -20.465 -22.161 1.271 1.00 86.88 327 LYS A CA 1
ATOM 2592 C C . LYS A 1 327 ? -19.622 -21.618 2.420 1.00 86.88 327 LYS A C 1
ATOM 2594 O O . LYS A 1 327 ? -18.861 -22.365 3.032 1.00 86.88 327 LYS A O 1
ATOM 2599 N N . GLY A 1 328 ? -19.763 -20.336 2.732 1.00 87.56 328 GLY A N 1
ATOM 2600 C CA . GLY A 1 328 ? -19.087 -19.701 3.859 1.00 87.56 328 GLY A CA 1
ATOM 2601 C C . GLY A 1 328 ? -19.845 -18.499 4.385 1.00 87.56 328 GLY A C 1
ATOM 2602 O O . GLY A 1 328 ? -20.659 -17.910 3.681 1.00 87.56 328 GLY A O 1
ATOM 2603 N N . TRP A 1 329 ? -19.607 -18.154 5.641 1.00 87.94 329 TRP A N 1
ATOM 2604 C CA . TRP A 1 329 ? -20.261 -17.028 6.294 1.00 87.94 329 TRP A CA 1
ATOM 2605 C C . TRP A 1 329 ? -19.438 -16.527 7.466 1.00 87.94 329 TRP A C 1
ATOM 2607 O O . TRP A 1 329 ? -18.575 -17.233 7.985 1.00 87.94 329 TRP A O 1
ATOM 2617 N N . GLY A 1 330 ? -19.733 -15.323 7.926 1.00 82.69 330 GLY A N 1
ATOM 2618 C CA . GLY A 1 330 ? -19.189 -14.847 9.183 1.00 82.69 330 GLY A CA 1
ATOM 2619 C C . GLY A 1 330 ? -19.674 -13.461 9.543 1.00 82.69 330 GLY A C 1
ATOM 2620 O O . GLY A 1 330 ? -20.329 -12.786 8.743 1.00 82.69 330 GLY A O 1
ATOM 2621 N N . LYS A 1 331 ? -19.320 -13.054 10.760 1.00 83.50 331 LYS A N 1
ATOM 2622 C CA . LYS A 1 331 ? -19.619 -11.737 11.314 1.00 83.50 331 LYS A CA 1
ATOM 2623 C C . LYS A 1 331 ? -18.354 -11.055 11.827 1.00 83.50 331 LYS A C 1
ATOM 2625 O O . LYS A 1 331 ? -17.502 -11.696 12.449 1.00 83.50 331 LYS A O 1
ATOM 2630 N N . SER A 1 332 ? -18.266 -9.751 11.583 1.00 79.19 332 SER A N 1
ATOM 2631 C CA . SER A 1 332 ? -17.249 -8.845 12.120 1.00 79.19 332 SER A CA 1
ATOM 2632 C C . SER A 1 332 ? -17.915 -7.636 12.769 1.00 79.19 332 SER A C 1
ATOM 2634 O O . SER A 1 332 ? -19.058 -7.287 12.458 1.00 79.19 332 SER A O 1
ATOM 2636 N N . THR A 1 333 ? -17.229 -7.010 13.718 1.00 80.19 333 THR A N 1
ATOM 2637 C CA . THR A 1 333 ? -17.728 -5.835 14.435 1.00 80.19 333 THR A CA 1
ATOM 2638 C C . THR A 1 333 ? -16.573 -4.899 14.743 1.00 80.19 333 THR A C 1
ATOM 2640 O O . THR A 1 333 ? -15.528 -5.352 15.206 1.00 80.19 333 THR A O 1
ATOM 2643 N N . ALA A 1 334 ? -16.769 -3.603 14.514 1.00 82.19 334 ALA A N 1
ATOM 2644 C CA . ALA A 1 334 ? -15.830 -2.572 14.941 1.00 82.19 334 ALA A CA 1
ATOM 2645 C C . ALA A 1 334 ? -16.553 -1.283 15.333 1.00 82.19 334 ALA A C 1
ATOM 2647 O O . ALA A 1 334 ? -17.748 -1.104 15.087 1.00 82.19 334 ALA A O 1
ATOM 2648 N N . TYR A 1 335 ? -15.788 -0.384 15.939 1.00 84.62 335 TYR A N 1
ATOM 2649 C CA . TYR A 1 335 ? -16.206 0.968 16.266 1.00 84.62 335 TYR A CA 1
ATOM 2650 C C . TYR A 1 335 ? -15.458 1.933 15.357 1.00 84.62 335 TYR A C 1
ATOM 2652 O O . TYR A 1 335 ? -14.241 1.840 15.236 1.00 84.62 335 TYR A O 1
ATOM 2660 N N . LEU A 1 336 ? -16.188 2.846 14.725 1.00 86.62 336 LEU A N 1
ATOM 2661 C CA . LEU A 1 336 ? -15.629 3.863 13.847 1.00 86.62 336 LEU A CA 1
ATOM 2662 C C . LEU A 1 336 ? -15.653 5.223 14.531 1.00 86.62 336 LEU A C 1
ATOM 2664 O O . LEU A 1 336 ? -16.673 5.622 15.109 1.00 86.62 336 LEU A O 1
ATOM 2668 N N . ARG A 1 337 ? -14.551 5.962 14.400 1.00 86.06 337 ARG A N 1
ATOM 2669 C CA . ARG A 1 337 ? -14.392 7.332 14.904 1.00 86.06 337 ARG A CA 1
ATOM 2670 C C . ARG A 1 337 ? -14.956 8.369 13.935 1.00 86.06 337 ARG A C 1
ATOM 2672 O O . ARG A 1 337 ? -14.297 9.329 13.559 1.00 86.06 337 ARG A O 1
ATOM 2679 N N . ILE A 1 338 ? -16.210 8.168 13.537 1.00 87.31 338 ILE A N 1
ATOM 2680 C CA . ILE A 1 338 ? -16.931 9.044 12.612 1.00 87.31 338 ILE A CA 1
ATOM 2681 C C . ILE A 1 338 ? -18.423 9.127 12.962 1.00 87.31 338 ILE A C 1
ATOM 2683 O O . ILE A 1 338 ? -18.954 8.294 13.710 1.00 87.31 338 ILE A O 1
ATOM 2687 N N . GLY A 1 339 ? -19.087 10.171 12.462 1.00 88.12 339 GLY A N 1
ATOM 2688 C CA . GLY A 1 339 ? -20.529 10.358 12.577 1.00 88.12 339 GLY A CA 1
ATOM 2689 C C . GLY A 1 339 ? -21.327 9.223 11.932 1.00 88.12 339 GLY A C 1
ATOM 2690 O O . GLY A 1 339 ? -20.865 8.532 11.028 1.00 88.12 339 GLY A O 1
ATOM 2691 N N . PHE A 1 340 ? -22.546 9.032 12.424 1.00 88.88 340 PHE A N 1
ATOM 2692 C CA . PHE A 1 340 ? -23.407 7.908 12.060 1.00 88.88 340 PHE A CA 1
ATOM 2693 C C . PHE A 1 340 ? -23.823 7.913 10.582 1.00 88.88 340 PHE A C 1
ATOM 2695 O O . PHE A 1 340 ? -23.682 6.906 9.891 1.00 88.88 340 PHE A O 1
ATOM 2702 N N . GLU A 1 341 ? -24.293 9.052 10.083 1.00 86.38 341 GLU A N 1
ATOM 2703 C CA . GLU A 1 341 ? -24.705 9.221 8.690 1.00 86.38 341 GLU A CA 1
ATOM 2704 C C . GLU A 1 341 ? -23.503 9.177 7.726 1.00 86.38 341 GLU A C 1
ATOM 2706 O O . GLU A 1 341 ? -23.588 8.585 6.653 1.00 86.38 341 GLU A O 1
ATOM 2711 N N . GLU A 1 342 ? -22.353 9.715 8.137 1.00 85.06 342 GLU A N 1
ATOM 2712 C CA . GLU A 1 342 ? -21.103 9.644 7.367 1.00 85.06 342 GLU A CA 1
ATOM 2713 C C . GLU A 1 342 ? -20.542 8.215 7.290 1.00 85.06 342 GLU A C 1
ATOM 2715 O O . GLU A 1 342 ? -20.010 7.819 6.252 1.00 85.06 342 GLU A O 1
ATOM 2720 N N . ALA A 1 343 ? -20.688 7.412 8.351 1.00 88.62 343 ALA A N 1
ATOM 2721 C CA . ALA A 1 343 ? -20.353 5.990 8.316 1.00 88.62 343 ALA A CA 1
ATOM 2722 C C . ALA A 1 343 ? -21.247 5.236 7.321 1.00 88.62 343 ALA A C 1
ATOM 2724 O O . ALA A 1 343 ? -20.755 4.406 6.559 1.00 88.62 343 ALA A O 1
ATOM 2725 N N . ALA A 1 344 ? -22.550 5.539 7.295 1.00 86.38 344 ALA A N 1
ATOM 2726 C CA . ALA A 1 344 ? -23.471 4.960 6.319 1.00 86.38 344 ALA A CA 1
ATOM 2727 C C . ALA A 1 344 ? -23.075 5.324 4.886 1.00 86.38 344 ALA A C 1
ATOM 2729 O O . ALA A 1 344 ? -22.987 4.437 4.040 1.00 86.38 344 ALA A O 1
ATOM 2730 N N . ALA A 1 345 ? -22.755 6.594 4.637 1.00 82.50 345 ALA A N 1
ATOM 2731 C CA . ALA A 1 345 ? -22.262 7.054 3.346 1.00 82.50 345 ALA A CA 1
ATOM 2732 C C . ALA A 1 345 ? -20.964 6.351 2.927 1.00 82.50 345 ALA A C 1
ATOM 2734 O O . ALA A 1 345 ? -20.830 5.940 1.777 1.00 82.50 345 ALA A O 1
ATOM 2735 N N . PHE A 1 346 ? -20.038 6.147 3.866 1.00 81.44 346 PHE A N 1
ATOM 2736 C CA . PHE A 1 346 ? -18.812 5.401 3.606 1.00 81.44 346 PHE A CA 1
ATOM 2737 C C . PHE A 1 346 ? -19.086 3.952 3.211 1.00 81.44 346 PHE A C 1
ATOM 2739 O O . PHE A 1 346 ? -18.527 3.509 2.223 1.00 81.44 346 PHE A O 1
ATOM 2746 N N . PHE A 1 347 ? -19.965 3.216 3.903 1.00 79.75 347 PHE A N 1
ATOM 2747 C CA . PHE A 1 347 ? -20.302 1.838 3.507 1.00 79.75 347 PHE A CA 1
ATOM 2748 C C . PHE A 1 347 ? -21.161 1.750 2.241 1.00 79.75 347 PHE A C 1
ATOM 2750 O O . PHE A 1 347 ? -21.116 0.736 1.543 1.00 79.75 347 PHE A O 1
ATOM 2757 N N . TRP A 1 348 ? -21.921 2.803 1.938 1.00 76.81 348 TRP A N 1
ATOM 2758 C CA . TRP A 1 348 ? -22.652 2.934 0.684 1.00 76.81 348 TRP A CA 1
ATOM 2759 C C . TRP A 1 348 ? -21.683 3.107 -0.495 1.00 76.81 348 TRP A C 1
ATOM 2761 O O . TRP A 1 348 ? -21.756 2.339 -1.450 1.00 76.81 348 TRP A O 1
ATOM 2771 N N . GLY A 1 349 ? -20.706 4.017 -0.376 1.00 64.56 349 GLY A N 1
ATOM 2772 C CA . GLY A 1 349 ? -19.666 4.255 -1.387 1.00 64.56 349 GLY A CA 1
ATOM 2773 C C . GLY A 1 349 ? -18.530 3.218 -1.413 1.00 64.56 349 GLY A C 1
ATOM 2774 O O . GLY A 1 349 ? -17.927 2.979 -2.456 1.00 64.56 349 GLY A O 1
ATOM 2775 N N . LEU A 1 350 ? -18.248 2.532 -0.299 1.00 54.22 350 LEU A N 1
ATOM 2776 C CA . LEU A 1 350 ? -17.208 1.496 -0.190 1.00 54.22 350 LEU A CA 1
ATOM 2777 C C . LEU A 1 350 ? -17.447 0.334 -1.140 1.00 54.22 350 LEU A C 1
ATOM 2779 O O . LEU A 1 350 ? -16.487 -0.258 -1.610 1.00 54.22 350 LEU A O 1
ATOM 2783 N N . LYS A 1 351 ? -18.701 -0.024 -1.427 1.00 49.34 351 LYS A N 1
ATOM 2784 C CA . LYS A 1 351 ? -18.970 -1.112 -2.374 1.00 49.34 351 LYS A CA 1
ATOM 2785 C C . LYS A 1 351 ? -18.711 -0.726 -3.821 1.00 49.34 351 LYS A C 1
ATOM 2787 O O . LYS A 1 351 ? -18.503 -1.621 -4.639 1.00 49.34 351 LYS A O 1
ATOM 2792 N N . ASP A 1 352 ? -18.641 0.566 -4.111 1.00 40.56 352 ASP A N 1
ATOM 2793 C CA . ASP A 1 352 ? -18.110 1.069 -5.369 1.00 40.56 352 ASP A CA 1
ATOM 2794 C C . ASP A 1 352 ? -16.579 1.083 -5.324 1.00 40.56 352 ASP A C 1
ATOM 2796 O O . ASP A 1 352 ? -15.933 0.553 -6.221 1.00 40.56 352 ASP A O 1
ATOM 2800 N N . LEU A 1 353 ? -15.977 1.556 -4.229 1.00 36.47 353 LEU A N 1
ATOM 2801 C CA . LEU A 1 353 ? -14.522 1.650 -4.073 1.00 36.47 353 LEU A CA 1
ATOM 2802 C C . LEU A 1 353 ? -13.798 0.307 -3.897 1.00 36.47 353 LEU A C 1
ATOM 2804 O O . LEU A 1 353 ? -12.703 0.178 -4.413 1.00 36.47 353 LEU A O 1
ATOM 2808 N N . GLU A 1 354 ? -14.344 -0.707 -3.230 1.00 40.25 354 GLU A N 1
ATOM 2809 C CA . GLU A 1 354 ? -13.744 -2.050 -3.128 1.00 40.25 354 GLU A CA 1
ATOM 2810 C C . GLU A 1 354 ? -13.984 -2.890 -4.384 1.00 40.25 354 GLU A C 1
ATOM 2812 O O . GLU A 1 354 ? -13.162 -3.742 -4.714 1.00 40.25 354 GLU A O 1
ATOM 2817 N N . ARG A 1 355 ? -15.049 -2.623 -5.150 1.00 41.34 355 ARG A N 1
ATOM 2818 C CA . ARG A 1 355 ? -15.201 -3.198 -6.498 1.00 41.34 355 ARG A CA 1
ATOM 2819 C C . ARG A 1 355 ? -14.256 -2.552 -7.506 1.00 41.34 355 ARG A C 1
ATOM 2821 O O . ARG A 1 355 ? -13.747 -3.265 -8.361 1.00 41.34 355 ARG A O 1
ATOM 2828 N N . ILE A 1 356 ? -13.976 -1.253 -7.363 1.00 34.69 356 ILE A N 1
ATOM 2829 C CA . ILE A 1 356 ? -13.047 -0.495 -8.219 1.00 34.69 356 ILE A CA 1
ATOM 2830 C C . ILE A 1 356 ? -11.577 -0.673 -7.782 1.00 34.69 356 ILE A C 1
ATOM 2832 O O . ILE A 1 356 ? -10.694 -0.744 -8.628 1.00 34.69 356 ILE A O 1
ATOM 2836 N N . ARG A 1 357 ? -11.287 -0.806 -6.480 1.00 36.84 357 ARG A N 1
ATOM 2837 C CA . ARG A 1 357 ? -9.918 -0.924 -5.922 1.00 36.84 357 ARG A CA 1
ATOM 2838 C C . ARG A 1 357 ? -9.523 -2.346 -5.517 1.00 36.84 357 ARG A C 1
ATOM 2840 O O . ARG A 1 357 ? -8.338 -2.608 -5.333 1.00 36.84 357 ARG A O 1
ATOM 2847 N N . GLY A 1 358 ? -10.482 -3.260 -5.365 1.00 37.16 358 GLY A N 1
ATOM 2848 C CA . GLY A 1 358 ? -10.259 -4.632 -4.894 1.00 37.16 358 GLY A CA 1
ATOM 2849 C C . GLY A 1 358 ? -10.367 -5.719 -5.965 1.00 37.16 358 GLY A C 1
ATOM 2850 O O . GLY A 1 358 ? -9.865 -6.817 -5.740 1.00 37.16 358 GLY A O 1
ATOM 2851 N N . ASN A 1 359 ? -10.929 -5.436 -7.146 1.00 38.84 359 ASN A N 1
ATOM 2852 C CA . ASN A 1 359 ? -10.957 -6.375 -8.268 1.00 38.84 359 ASN A CA 1
ATOM 2853 C C . ASN A 1 359 ? -10.659 -5.662 -9.593 1.00 38.84 359 ASN A C 1
ATOM 2855 O O . ASN A 1 359 ? -11.546 -5.224 -10.313 1.00 38.84 359 ASN A O 1
ATOM 2859 N N . ASN A 1 360 ? -9.374 -5.639 -9.951 1.00 44.38 360 ASN A N 1
ATOM 2860 C CA . ASN A 1 360 ? -8.837 -5.226 -11.253 1.00 44.38 360 ASN A CA 1
ATOM 2861 C C . ASN A 1 360 ? -9.278 -6.168 -12.409 1.00 44.38 360 ASN A C 1
ATOM 2863 O O . ASN A 1 360 ? -8.435 -6.653 -13.166 1.00 44.38 360 ASN A O 1
ATOM 2867 N N . SER A 1 361 ? -10.546 -6.569 -12.511 1.00 38.28 361 SER A N 1
ATOM 2868 C CA . SER A 1 361 ? -11.058 -7.361 -13.637 1.00 38.28 361 SER A CA 1
ATOM 2869 C C . SER A 1 361 ? -12.005 -6.521 -14.480 1.00 38.28 361 SER A C 1
ATOM 2871 O O . SER A 1 361 ? -13.104 -6.189 -14.054 1.00 38.28 361 SER A O 1
ATOM 2873 N N . LYS A 1 362 ? -11.582 -6.268 -15.717 1.00 36.03 362 LYS A N 1
ATOM 2874 C CA . LYS A 1 362 ? -12.318 -5.619 -16.808 1.00 36.03 362 LYS A CA 1
ATOM 2875 C C . LYS A 1 362 ? -13.638 -6.303 -17.229 1.00 36.03 362 LYS A C 1
ATOM 2877 O O . LYS A 1 362 ? -14.208 -5.931 -18.249 1.00 36.03 362 LYS A O 1
ATOM 2882 N N . GLU A 1 363 ? -14.157 -7.300 -16.511 1.00 39.00 363 GLU A N 1
ATOM 2883 C CA . GLU A 1 363 ? -15.352 -8.026 -16.961 1.00 39.00 363 GLU A CA 1
ATOM 2884 C C . GLU A 1 363 ? -16.657 -7.398 -16.452 1.00 39.00 363 GLU A C 1
ATOM 2886 O O . GLU A 1 363 ? -17.232 -7.796 -15.442 1.00 39.00 363 GLU A O 1
ATOM 2891 N N . HIS A 1 364 ? -17.129 -6.442 -17.258 1.00 38.22 364 HIS A N 1
ATOM 2892 C CA . HIS A 1 364 ? -18.521 -6.018 -17.419 1.00 38.22 364 HIS A CA 1
ATOM 2893 C C . HIS A 1 364 ? -19.277 -5.620 -16.145 1.00 38.22 364 HIS A C 1
ATOM 2895 O O . HIS A 1 364 ? -20.276 -6.245 -15.791 1.00 38.22 364 HIS A O 1
ATOM 2901 N N . THR A 1 365 ? -18.909 -4.492 -15.540 1.00 37.91 365 THR A N 1
ATOM 2902 C CA . THR A 1 365 ? -19.851 -3.773 -14.674 1.00 37.91 365 THR A CA 1
ATOM 2903 C C . THR A 1 365 ? -20.866 -3.052 -15.562 1.00 37.91 365 THR A C 1
ATOM 2905 O O . THR A 1 365 ? -20.600 -1.966 -16.067 1.00 37.91 365 THR A O 1
ATOM 2908 N N . LYS A 1 366 ? -22.039 -3.652 -15.793 1.00 36.94 366 LYS A N 1
ATOM 2909 C CA . LYS A 1 366 ? -23.212 -2.886 -16.244 1.00 36.94 366 LYS A CA 1
ATOM 2910 C C . LYS A 1 366 ? -23.896 -2.322 -15.005 1.00 36.94 366 LYS A C 1
ATOM 2912 O O . LYS A 1 366 ? -24.310 -3.085 -14.134 1.00 36.94 366 LYS A O 1
ATOM 2917 N N . ARG A 1 367 ? -23.965 -0.995 -14.930 1.00 40.84 367 ARG A N 1
ATOM 2918 C CA . ARG A 1 367 ? -24.601 -0.242 -13.848 1.00 40.84 367 ARG A CA 1
ATOM 2919 C C . ARG A 1 367 ? -25.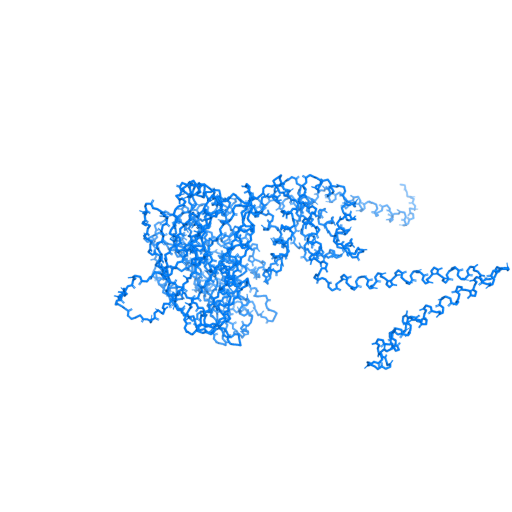936 0.294 -14.354 1.00 40.84 367 ARG A C 1
ATOM 2921 O O . ARG A 1 367 ? -25.973 0.940 -15.396 1.00 40.84 367 ARG A O 1
ATOM 2928 N N . ALA A 1 368 ? -27.006 0.036 -13.617 1.00 37.16 368 ALA A N 1
ATOM 2929 C CA . ALA A 1 368 ? -28.255 0.775 -13.729 1.00 37.16 368 ALA A CA 1
ATOM 2930 C C . ALA A 1 368 ? -28.567 1.297 -12.324 1.00 37.16 368 ALA A C 1
ATOM 2932 O O . ALA A 1 368 ? -28.792 0.513 -11.403 1.00 37.16 368 ALA A O 1
ATOM 2933 N N . ILE A 1 369 ? -28.472 2.613 -12.142 1.00 41.19 369 ILE A N 1
ATOM 2934 C CA . ILE A 1 369 ? -28.943 3.281 -10.928 1.00 41.19 369 ILE A CA 1
ATOM 2935 C C . ILE A 1 369 ? -30.409 3.610 -11.200 1.00 41.19 369 ILE A C 1
ATOM 2937 O O . ILE A 1 369 ? -30.694 4.414 -12.085 1.00 41.19 369 ILE A O 1
ATOM 2941 N N . GLU A 1 370 ? -31.334 2.970 -10.486 1.00 41.00 370 GLU A N 1
ATOM 2942 C CA . GLU A 1 370 ? -32.753 3.327 -10.539 1.00 41.00 370 GLU A CA 1
ATOM 2943 C C . GLU A 1 370 ? -33.146 3.940 -9.193 1.00 41.00 370 GLU A C 1
ATOM 2945 O O . GLU A 1 370 ? -33.221 3.265 -8.166 1.00 41.00 370 GLU A O 1
ATOM 2950 N N . THR A 1 371 ? -33.375 5.252 -9.186 1.00 43.22 371 THR A N 1
ATOM 2951 C CA . THR A 1 371 ? -33.876 5.969 -8.012 1.00 43.22 371 THR A CA 1
ATOM 2952 C C . THR A 1 371 ? -35.380 5.726 -7.899 1.00 43.22 371 THR A C 1
ATOM 2954 O O . THR A 1 371 ? -36.141 6.184 -8.751 1.00 43.22 371 THR A O 1
ATOM 2957 N N . ARG A 1 372 ? -35.846 5.041 -6.847 1.00 41.66 372 ARG A N 1
ATOM 2958 C CA . ARG A 1 372 ? -37.282 4.953 -6.528 1.00 41.66 372 ARG A CA 1
ATOM 2959 C C . ARG A 1 372 ? -37.560 5.393 -5.098 1.00 41.66 372 ARG A C 1
ATOM 2961 O O . ARG A 1 372 ? -37.191 4.686 -4.171 1.00 41.66 372 ARG A O 1
ATOM 2968 N N . GLY A 1 373 ? -38.274 6.517 -4.982 1.00 48.00 373 GLY A N 1
ATOM 2969 C CA . GLY A 1 373 ? -39.187 6.957 -3.907 1.00 48.00 373 GLY A CA 1
ATOM 2970 C C . GLY A 1 373 ? -38.799 6.769 -2.435 1.00 48.00 373 GLY A C 1
ATOM 2971 O O . GLY A 1 373 ? -38.775 7.741 -1.685 1.00 48.00 373 GLY A O 1
ATOM 2972 N N . ASP A 1 374 ? -38.511 5.536 -2.014 1.00 47.03 374 ASP A N 1
ATOM 2973 C CA . ASP A 1 374 ? -38.558 5.100 -0.615 1.00 47.03 374 ASP A CA 1
ATOM 2974 C C . ASP A 1 374 ? -37.225 4.478 -0.133 1.00 47.03 374 ASP A C 1
ATOM 2976 O O . ASP A 1 374 ? -37.097 4.103 1.035 1.00 47.03 374 ASP A O 1
ATOM 2980 N N . GLY A 1 375 ? -36.218 4.370 -1.010 1.00 52.81 375 GLY A N 1
ATOM 2981 C CA . GLY A 1 375 ? -34.876 3.875 -0.689 1.00 52.81 375 GLY A CA 1
ATOM 2982 C C . GLY A 1 375 ? -33.900 3.980 -1.866 1.00 52.81 375 GLY A C 1
ATOM 2983 O O . GLY A 1 375 ? -34.307 4.105 -3.019 1.00 52.81 375 GLY A O 1
ATOM 2984 N N . PHE A 1 376 ? -32.597 3.924 -1.579 1.00 62.78 376 PHE A N 1
ATOM 2985 C CA . PHE A 1 376 ? -31.571 3.835 -2.618 1.00 62.78 376 PHE A CA 1
ATOM 2986 C C . PHE A 1 376 ? -31.368 2.380 -3.030 1.00 62.78 376 PHE A C 1
ATOM 2988 O O . PHE A 1 376 ? -31.168 1.516 -2.169 1.00 62.78 376 PHE A O 1
ATOM 2995 N N . GLU A 1 377 ? -31.388 2.119 -4.335 1.00 64.50 377 GLU A N 1
ATOM 2996 C CA . GLU A 1 377 ? -31.186 0.790 -4.897 1.00 64.50 377 GLU A CA 1
ATOM 2997 C C . GLU A 1 377 ? -30.102 0.816 -5.977 1.00 64.50 377 GLU A C 1
ATOM 2999 O O . GLU A 1 377 ? -30.104 1.666 -6.865 1.00 64.50 377 GLU A O 1
ATOM 3004 N N . ILE A 1 378 ? -29.156 -0.117 -5.883 1.00 63.59 378 ILE A N 1
ATOM 3005 C CA . ILE A 1 378 ? -28.096 -0.299 -6.876 1.00 63.59 378 ILE A CA 1
ATOM 3006 C C . ILE A 1 378 ? -28.120 -1.753 -7.326 1.00 63.59 378 ILE A C 1
ATOM 3008 O O . ILE A 1 378 ? -27.907 -2.666 -6.521 1.00 63.59 378 ILE A O 1
ATOM 3012 N N . GLU A 1 379 ? -28.331 -1.973 -8.622 1.00 60.53 379 GLU A N 1
ATOM 3013 C CA . GLU A 1 379 ? -28.127 -3.276 -9.244 1.00 60.53 379 GLU A CA 1
ATOM 3014 C C . GLU A 1 379 ? -26.743 -3.353 -9.882 1.00 60.53 379 GLU A C 1
ATOM 3016 O O . GLU A 1 379 ? -26.292 -2.438 -10.576 1.00 60.53 379 GLU A O 1
ATOM 3021 N N . ALA A 1 380 ? -26.051 -4.466 -9.642 1.00 58.34 380 ALA A N 1
ATOM 3022 C CA . ALA A 1 380 ? -24.717 -4.665 -10.175 1.00 58.34 380 ALA A CA 1
ATOM 3023 C C . ALA A 1 380 ? -24.441 -6.136 -10.492 1.00 58.34 380 ALA A C 1
ATOM 3025 O O . ALA A 1 380 ? -24.626 -7.028 -9.657 1.00 58.34 380 ALA A O 1
ATOM 3026 N N . ILE A 1 381 ? -23.922 -6.362 -11.696 1.00 55.81 381 ILE A N 1
ATOM 3027 C CA . ILE A 1 381 ? -23.479 -7.663 -12.198 1.00 55.81 381 ILE A CA 1
ATOM 3028 C C . ILE A 1 381 ? -21.967 -7.599 -12.379 1.00 55.81 381 ILE A C 1
ATOM 3030 O O . ILE A 1 381 ? -21.458 -6.610 -12.900 1.00 55.81 381 ILE A O 1
ATOM 3034 N N . PHE A 1 382 ? -21.254 -8.628 -11.926 1.00 55.28 382 PHE A N 1
ATOM 3035 C CA . PHE A 1 382 ? -19.809 -8.736 -12.108 1.00 55.28 382 PHE A CA 1
ATOM 3036 C C . PHE A 1 382 ? -19.365 -10.190 -12.244 1.00 55.28 382 PHE A C 1
ATOM 3038 O O . PHE A 1 382 ? -20.015 -11.108 -11.738 1.00 55.28 382 PHE A O 1
ATOM 3045 N N . LYS A 1 383 ? -18.229 -10.389 -12.913 1.00 55.12 383 LYS A N 1
ATOM 3046 C CA . LYS A 1 383 ? -17.561 -11.687 -13.038 1.00 55.12 383 LYS A CA 1
ATOM 3047 C C . LYS A 1 383 ? -16.231 -11.671 -12.303 1.00 55.12 383 LYS A C 1
ATOM 3049 O O . LYS A 1 383 ? -15.537 -10.658 -12.284 1.00 55.12 383 LYS A O 1
ATOM 3054 N N . GLU A 1 384 ? -15.883 -12.796 -11.695 1.00 60.25 384 GLU A N 1
ATOM 3055 C CA . GLU A 1 384 ? -14.652 -12.944 -10.936 1.00 60.25 384 GLU A CA 1
ATOM 3056 C C . GLU A 1 384 ? -14.057 -14.352 -11.056 1.00 60.25 384 GLU A C 1
ATOM 3058 O O . GLU A 1 384 ? -14.741 -15.363 -10.883 1.00 60.25 384 GLU A O 1
ATOM 3063 N N . ALA A 1 385 ? -12.740 -14.413 -11.263 1.00 57.97 385 ALA A N 1
ATOM 3064 C CA . ALA A 1 385 ? -11.970 -15.648 -11.206 1.00 57.97 385 ALA A CA 1
ATOM 3065 C C . ALA A 1 385 ? -11.620 -16.011 -9.752 1.00 57.97 385 ALA A C 1
ATOM 3067 O O . ALA A 1 385 ? -10.970 -15.240 -9.047 1.00 57.97 385 ALA A O 1
ATOM 3068 N N . ILE A 1 386 ? -12.006 -17.211 -9.314 1.00 57.00 386 ILE A N 1
ATOM 3069 C CA . ILE A 1 386 ? -11.793 -17.727 -7.957 1.00 57.00 386 ILE A CA 1
ATOM 3070 C C . ILE A 1 386 ? -10.859 -18.938 -7.980 1.00 57.00 386 ILE A C 1
ATOM 3072 O O . ILE A 1 386 ? -11.133 -19.931 -8.651 1.00 57.00 386 ILE A O 1
ATOM 3076 N N . ASP A 1 387 ? -9.792 -18.910 -7.186 1.00 62.00 387 ASP A N 1
ATOM 3077 C CA . ASP A 1 387 ? -8.849 -20.028 -7.078 1.00 62.00 387 ASP A CA 1
ATOM 3078 C C . ASP A 1 387 ? -9.481 -21.282 -6.449 1.00 62.00 387 ASP A C 1
ATOM 3080 O O . ASP A 1 387 ? -10.075 -21.238 -5.368 1.00 62.00 387 ASP A O 1
ATOM 3084 N N . LYS A 1 388 ? -9.293 -22.453 -7.070 1.00 58.97 388 LYS A N 1
ATOM 3085 C CA . LYS A 1 388 ? -9.827 -23.724 -6.540 1.00 58.97 388 LYS A CA 1
ATOM 3086 C C . LYS A 1 388 ? -9.141 -24.186 -5.245 1.00 58.97 388 LYS A C 1
ATOM 3088 O O . LYS A 1 388 ? -9.719 -24.992 -4.517 1.00 58.97 388 LYS A O 1
ATOM 3093 N N . GLY A 1 389 ? -7.975 -23.629 -4.905 1.00 51.78 389 GLY A N 1
ATOM 3094 C CA . GLY A 1 389 ? -7.167 -23.972 -3.725 1.00 51.78 389 GLY A CA 1
ATOM 3095 C C . GLY A 1 389 ? -5.860 -24.693 -4.086 1.00 51.78 389 GLY A C 1
ATOM 3096 O O . GLY A 1 389 ? -5.605 -24.989 -5.252 1.00 51.78 389 GLY A O 1
ATOM 3097 N N . SER A 1 390 ? -5.011 -24.972 -3.095 1.00 45.19 390 SER A N 1
ATOM 3098 C CA . SER A 1 390 ? -3.707 -25.637 -3.271 1.00 45.19 390 SER A CA 1
ATOM 3099 C C . SER A 1 390 ? -3.680 -26.994 -2.569 1.00 45.19 390 SER A C 1
ATOM 3101 O O . SER A 1 390 ? -4.078 -27.097 -1.407 1.00 45.19 390 SER A O 1
ATOM 3103 N N . LEU A 1 391 ? -3.176 -28.021 -3.260 1.00 36.94 391 LEU A N 1
ATOM 3104 C CA . LEU A 1 391 ? -2.750 -29.287 -2.662 1.00 36.94 391 LEU A CA 1
ATOM 3105 C C . LEU A 1 391 ? -1.218 -29.348 -2.779 1.00 36.94 391 LEU A C 1
ATOM 3107 O O . LEU A 1 391 ? -0.679 -29.242 -3.876 1.00 36.94 391 LEU A O 1
ATOM 3111 N N . MET A 1 392 ? -0.509 -29.478 -1.653 1.00 31.22 392 MET A N 1
ATOM 3112 C CA . MET A 1 392 ? 0.964 -29.575 -1.606 1.00 31.22 392 MET A CA 1
ATOM 3113 C C . MET A 1 392 ? 1.736 -28.472 -2.365 1.00 31.22 392 MET A C 1
ATOM 3115 O O . MET A 1 392 ? 2.764 -28.731 -2.984 1.00 31.22 392 MET A O 1
ATOM 3119 N N . GLY A 1 393 ? 1.271 -27.220 -2.323 1.00 37.25 393 GLY A N 1
ATOM 3120 C CA . GLY A 1 393 ? 2.022 -26.093 -2.894 1.00 37.25 393 GLY A CA 1
ATOM 3121 C C . GLY A 1 393 ? 1.927 -25.955 -4.418 1.00 37.25 393 GLY A C 1
ATOM 3122 O O . GLY A 1 393 ? 2.513 -25.026 -4.966 1.00 37.25 393 GLY A O 1
ATOM 3123 N N . ILE A 1 394 ? 1.145 -26.808 -5.086 1.00 37.41 394 ILE A N 1
ATOM 3124 C CA . ILE A 1 394 ? 0.749 -26.636 -6.485 1.00 37.41 394 ILE A CA 1
ATOM 3125 C C . ILE A 1 394 ? -0.674 -26.069 -6.473 1.00 37.41 394 ILE A C 1
ATOM 3127 O O . ILE A 1 394 ? -1.628 -26.728 -6.055 1.00 37.41 394 ILE A O 1
ATOM 3131 N N . SER A 1 395 ? -0.809 -24.802 -6.862 1.00 44.53 395 SER A N 1
ATOM 3132 C CA . SER A 1 395 ? -2.114 -24.152 -6.993 1.00 44.53 395 SER A CA 1
ATOM 3133 C C . SER A 1 395 ? -2.913 -24.790 -8.135 1.00 44.53 395 SER A C 1
ATOM 3135 O O . SER A 1 395 ? -2.374 -25.039 -9.215 1.00 44.53 395 SER A O 1
ATOM 3137 N N . SER A 1 396 ? -4.193 -25.078 -7.891 1.00 49.28 396 SER A N 1
ATOM 3138 C CA . SER A 1 396 ? -5.110 -25.611 -8.902 1.00 49.28 396 SER A CA 1
ATOM 3139 C C . SER A 1 396 ? -5.802 -24.487 -9.691 1.00 49.28 396 SER A C 1
ATOM 3141 O O . SER A 1 396 ? -6.039 -23.407 -9.156 1.00 49.28 396 SER A O 1
ATOM 3143 N N . LYS A 1 397 ? -6.112 -24.758 -10.974 1.00 56.62 397 LYS A N 1
ATOM 3144 C CA . LYS A 1 397 ? -6.756 -23.838 -11.945 1.00 56.62 397 LYS A CA 1
ATOM 3145 C C . LYS A 1 397 ? -7.882 -23.009 -11.312 1.00 56.62 397 LYS A C 1
ATOM 3147 O O . LYS A 1 397 ? -8.709 -23.586 -10.610 1.00 56.62 397 LYS A O 1
ATOM 3152 N N . SER A 1 398 ? -7.973 -21.714 -11.615 1.00 58.66 398 SER A N 1
ATOM 3153 C CA . SER A 1 398 ? -9.078 -20.855 -11.162 1.00 58.66 398 SER A CA 1
ATOM 3154 C C . SER A 1 398 ? -10.417 -21.223 -11.827 1.00 58.66 398 SER A C 1
ATOM 3156 O O . SER A 1 398 ? -10.460 -21.928 -12.837 1.00 58.66 398 SER A O 1
ATOM 3158 N N . VAL A 1 399 ? -11.535 -20.808 -11.225 1.00 62.78 399 VAL A N 1
ATOM 3159 C CA . VAL A 1 399 ? -12.897 -20.954 -11.767 1.00 62.78 399 VAL A CA 1
ATOM 3160 C C . VAL A 1 399 ? -13.520 -19.590 -11.911 1.00 62.78 399 VAL A C 1
ATOM 3162 O O . VAL A 1 399 ? -13.559 -18.835 -10.945 1.00 62.78 399 VAL A O 1
ATOM 3165 N N . GLN A 1 400 ? -14.068 -19.303 -13.082 1.00 63.72 400 GLN A N 1
ATOM 3166 C CA . GLN A 1 400 ? -14.892 -18.118 -13.262 1.00 63.72 400 GLN A CA 1
ATOM 3167 C C . GLN A 1 400 ? -16.231 -18.278 -12.531 1.00 63.72 400 GLN A C 1
ATOM 3169 O O . GLN A 1 400 ? -16.851 -19.353 -12.553 1.00 63.72 400 GLN A O 1
ATOM 3174 N N . ARG A 1 401 ? -16.640 -17.208 -11.848 1.00 65.62 401 ARG A N 1
ATOM 3175 C CA . ARG A 1 401 ? -17.917 -17.066 -11.150 1.00 65.62 401 ARG A CA 1
ATOM 3176 C C . ARG A 1 401 ? -18.557 -15.744 -11.509 1.00 65.62 401 ARG A C 1
ATOM 3178 O O . ARG A 1 401 ? -17.916 -14.702 -11.469 1.00 65.62 401 ARG A O 1
ATOM 3185 N N . GLU A 1 402 ? -19.841 -15.796 -11.813 1.00 66.81 402 GLU A N 1
ATOM 3186 C CA . GLU A 1 402 ? -20.653 -14.607 -12.030 1.00 66.81 402 GLU A CA 1
ATOM 3187 C C . GLU A 1 402 ? -21.517 -14.351 -10.799 1.00 66.81 402 GLU A C 1
ATOM 3189 O O . GLU A 1 402 ? -22.173 -15.266 -10.291 1.00 66.81 402 GLU A O 1
ATOM 3194 N N . PHE A 1 403 ? -21.504 -13.103 -10.342 1.00 67.56 403 PHE A N 1
ATOM 3195 C CA . PHE A 1 403 ? -22.297 -12.601 -9.236 1.00 67.56 403 PHE A CA 1
ATOM 3196 C C . PHE A 1 403 ? -23.269 -11.550 -9.768 1.00 67.56 403 PHE A C 1
ATOM 3198 O O . PHE A 1 403 ? -22.891 -10.617 -10.480 1.00 67.56 403 PHE A O 1
ATOM 3205 N N . SER A 1 404 ? -24.532 -11.684 -9.386 1.00 69.19 404 SER A N 1
ATOM 3206 C CA . SER A 1 404 ? -25.565 -10.692 -9.656 1.00 69.19 404 SER A CA 1
ATOM 3207 C C . SER A 1 404 ? -26.217 -10.332 -8.335 1.00 69.19 404 SER A C 1
ATOM 3209 O O . SER A 1 404 ? -26.735 -11.210 -7.641 1.00 69.19 404 SER A O 1
ATOM 3211 N N . SER A 1 405 ? -26.138 -9.058 -7.961 1.00 69.88 405 SER A N 1
ATOM 3212 C CA . SER A 1 405 ? -26.581 -8.608 -6.649 1.00 69.88 405 SER A CA 1
ATOM 3213 C C . SER A 1 405 ? -27.283 -7.263 -6.717 1.00 69.88 405 SER A C 1
ATOM 3215 O O . SER A 1 405 ? -26.969 -6.412 -7.551 1.00 69.88 405 SER A O 1
ATOM 3217 N N . LYS A 1 406 ? -28.210 -7.084 -5.786 1.00 73.31 406 LYS A N 1
ATOM 3218 C CA . LYS A 1 406 ? -29.003 -5.884 -5.581 1.00 73.31 406 LYS A CA 1
ATOM 3219 C C . LYS A 1 406 ? -28.731 -5.359 -4.184 1.00 73.31 406 LYS A C 1
ATOM 3221 O O . LYS A 1 406 ? -28.813 -6.104 -3.209 1.00 73.31 406 LYS A O 1
ATOM 3226 N N . MET A 1 407 ? -28.318 -4.104 -4.099 1.00 77.69 407 MET A N 1
ATOM 3227 C CA . MET A 1 407 ? -27.919 -3.443 -2.864 1.00 77.69 407 MET A CA 1
ATOM 3228 C C . MET A 1 407 ? -28.933 -2.370 -2.492 1.00 77.69 407 MET A C 1
ATOM 3230 O O . MET A 1 407 ? -29.416 -1.646 -3.359 1.00 77.69 407 MET A O 1
ATOM 3234 N N . ARG A 1 408 ? -29.246 -2.278 -1.200 1.00 78.62 408 ARG A N 1
ATOM 3235 C CA . ARG A 1 408 ? -30.285 -1.406 -0.653 1.00 78.62 408 ARG A CA 1
ATOM 3236 C C . ARG A 1 408 ? -29.835 -0.768 0.654 1.00 78.62 408 ARG A C 1
ATOM 3238 O O . ARG A 1 408 ? -29.196 -1.429 1.476 1.00 78.62 408 ARG A O 1
ATOM 3245 N N . LEU A 1 409 ? -30.198 0.497 0.851 1.00 80.06 409 LEU A N 1
ATOM 3246 C CA . LEU A 1 409 ? -29.976 1.238 2.096 1.00 80.06 409 LEU A CA 1
ATOM 3247 C C . LEU A 1 409 ? -31.309 1.527 2.778 1.00 80.06 409 LEU A C 1
ATOM 3249 O O . LEU A 1 409 ? -32.221 2.082 2.170 1.00 80.06 409 LEU A O 1
ATOM 3253 N N . LEU A 1 410 ? -31.405 1.168 4.057 1.00 81.06 410 LEU A N 1
ATOM 3254 C CA . LEU A 1 410 ? -32.613 1.297 4.863 1.00 81.06 410 LEU A CA 1
ATOM 3255 C C . LEU A 1 410 ? -32.323 2.040 6.160 1.00 81.06 410 LEU A C 1
ATOM 3257 O O . LEU A 1 410 ? -31.423 1.662 6.915 1.00 81.06 410 LEU A O 1
ATOM 3261 N N . ARG A 1 411 ? -33.150 3.035 6.478 1.00 83.19 411 ARG A N 1
ATOM 3262 C CA . ARG A 1 411 ? -33.161 3.656 7.801 1.00 83.19 411 ARG A CA 1
ATOM 3263 C C . ARG A 1 411 ? -34.220 2.991 8.672 1.00 83.19 411 ARG A C 1
ATOM 3265 O O . ARG A 1 411 ? -35.412 3.146 8.430 1.00 83.19 411 ARG A O 1
ATOM 3272 N N . VAL A 1 412 ? -33.774 2.237 9.674 1.00 83.88 412 VAL A N 1
ATOM 3273 C CA . VAL A 1 412 ? -34.669 1.521 10.598 1.00 83.88 412 VAL A CA 1
ATOM 3274 C C . VAL A 1 412 ? -35.282 2.493 11.595 1.00 83.88 412 VAL A C 1
ATOM 3276 O O . VAL A 1 412 ? -36.494 2.520 11.783 1.00 83.88 412 VAL A O 1
ATOM 3279 N N . ASP A 1 413 ? -34.440 3.335 12.187 1.00 83.94 413 ASP A N 1
ATOM 3280 C CA . ASP A 1 413 ? -34.839 4.363 13.139 1.00 83.94 413 ASP A CA 1
ATOM 3281 C C . ASP A 1 413 ? -33.791 5.496 13.183 1.00 83.94 413 ASP A C 1
ATOM 3283 O O . ASP A 1 413 ? -32.902 5.597 12.333 1.00 83.94 413 ASP A O 1
ATOM 3287 N N . LYS A 1 414 ? -33.889 6.386 14.179 1.00 84.88 414 LYS A N 1
ATOM 3288 C CA . LYS A 1 414 ? -32.978 7.535 14.344 1.00 84.88 414 LYS A CA 1
ATOM 3289 C C . LYS A 1 414 ? -31.525 7.149 14.668 1.00 84.88 414 LYS A C 1
ATOM 3291 O O . LYS A 1 414 ? -30.645 8.005 14.587 1.00 84.88 414 LYS A O 1
ATOM 3296 N N . LYS A 1 415 ? -31.272 5.913 15.095 1.00 90.19 415 LYS A N 1
ATOM 3297 C CA . LYS A 1 415 ? -29.974 5.396 15.544 1.00 90.19 415 LYS A CA 1
ATOM 3298 C C . LYS A 1 415 ? -29.486 4.195 14.733 1.00 90.19 415 LYS A C 1
ATOM 3300 O O . LYS A 1 415 ? -28.331 3.821 14.928 1.00 90.19 415 LYS A O 1
ATOM 3305 N N . THR A 1 416 ? -30.301 3.627 13.842 1.00 89.81 416 THR A N 1
ATOM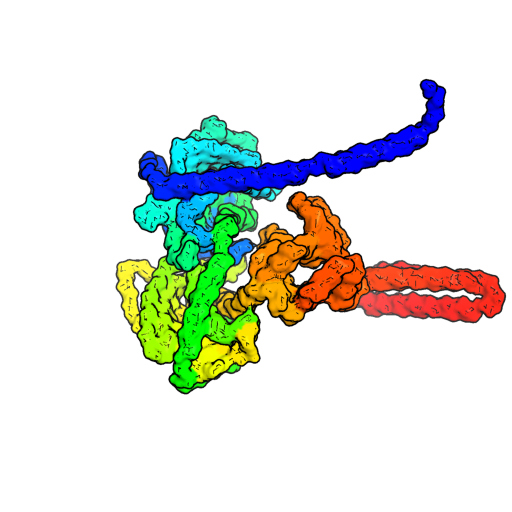 3306 C CA . THR A 1 416 ? -29.950 2.422 13.082 1.00 89.81 416 THR A CA 1
ATOM 3307 C C . THR A 1 416 ? -30.190 2.558 11.579 1.00 89.81 416 THR A C 1
ATOM 3309 O O . THR A 1 416 ? -31.291 2.866 11.121 1.00 89.81 416 THR A O 1
ATOM 3312 N N . ILE A 1 417 ? -29.134 2.281 10.808 1.00 88.06 417 ILE A N 1
ATOM 3313 C CA . ILE A 1 417 ? -29.155 2.150 9.346 1.00 88.06 417 ILE A CA 1
ATOM 3314 C C . ILE A 1 417 ? -28.658 0.748 9.001 1.00 88.06 417 ILE A C 1
ATOM 3316 O O . ILE A 1 417 ? -27.689 0.262 9.589 1.00 88.06 417 ILE A O 1
ATOM 3320 N N . ILE A 1 418 ? -29.325 0.102 8.049 1.00 87.06 418 ILE A N 1
ATOM 3321 C CA . ILE A 1 418 ? -28.911 -1.185 7.504 1.00 87.06 418 ILE A CA 1
ATOM 3322 C C . ILE A 1 418 ? -28.676 -1.026 6.007 1.00 87.06 418 ILE A C 1
ATOM 3324 O O . ILE A 1 418 ? -29.559 -0.600 5.268 1.00 87.06 418 ILE A O 1
ATOM 3328 N N . ILE A 1 419 ? -27.481 -1.397 5.566 1.00 85.25 419 ILE A N 1
ATOM 3329 C CA . ILE A 1 419 ? -27.126 -1.526 4.157 1.00 85.25 419 ILE A CA 1
ATOM 3330 C C . ILE A 1 419 ? -27.041 -3.013 3.876 1.00 85.25 419 ILE A C 1
ATOM 3332 O O . ILE A 1 419 ? -26.239 -3.701 4.498 1.00 85.25 419 ILE A O 1
ATOM 3336 N N . PHE A 1 420 ? -27.842 -3.535 2.961 1.00 83.25 420 PHE A N 1
ATOM 3337 C CA . PHE A 1 420 ? -27.813 -4.958 2.649 1.00 83.25 420 PHE A CA 1
ATOM 3338 C C . PHE A 1 420 ? -27.692 -5.199 1.155 1.00 83.25 420 PHE A C 1
ATOM 3340 O O . PHE A 1 420 ? -27.940 -4.328 0.325 1.00 83.25 420 PHE A O 1
ATOM 3347 N N . THR A 1 421 ? -27.214 -6.383 0.812 1.00 80.31 421 THR A N 1
ATOM 3348 C CA . THR A 1 421 ? -27.029 -6.830 -0.559 1.00 80.31 421 THR A CA 1
ATOM 3349 C C . THR A 1 421 ? -27.527 -8.252 -0.660 1.00 80.31 421 THR A C 1
ATOM 3351 O O . THR A 1 421 ? -27.102 -9.099 0.125 1.00 80.31 421 THR A O 1
ATOM 3354 N N . GLU A 1 422 ? -28.418 -8.490 -1.611 1.00 77.19 422 GLU A N 1
ATOM 3355 C CA . GLU A 1 422 ? -29.044 -9.781 -1.873 1.00 77.19 422 GLU A CA 1
ATOM 3356 C C . GLU A 1 422 ? -28.790 -10.225 -3.322 1.00 77.19 422 GLU A C 1
ATOM 3358 O O . GLU A 1 422 ? -28.545 -9.378 -4.188 1.00 77.19 422 GLU A O 1
ATOM 3363 N N . PRO A 1 423 ? -28.799 -11.536 -3.617 1.00 74.62 423 PRO A N 1
ATOM 3364 C CA . PRO A 1 423 ? -28.693 -12.028 -4.986 1.00 74.62 423 PRO A CA 1
ATOM 3365 C C . PRO A 1 423 ? -29.873 -11.537 -5.836 1.00 74.62 423 PRO A C 1
ATOM 3367 O O . PRO A 1 423 ? -31.014 -11.571 -5.383 1.00 74.62 423 PRO A O 1
ATOM 3370 N N . ASN A 1 424 ? -29.622 -11.105 -7.073 1.00 68.62 424 ASN A N 1
ATOM 3371 C CA . ASN A 1 424 ? -30.701 -10.722 -7.985 1.00 68.62 424 ASN A CA 1
ATOM 3372 C C . ASN A 1 424 ? -31.230 -11.965 -8.728 1.00 68.62 424 ASN A C 1
ATOM 3374 O O . ASN A 1 424 ? -30.533 -12.554 -9.557 1.00 68.62 424 ASN A O 1
ATOM 3378 N N . GLU A 1 425 ? -32.463 -12.378 -8.427 1.00 60.31 425 GLU A N 1
ATOM 3379 C CA . GLU A 1 425 ? -33.094 -13.576 -9.004 1.00 60.31 425 GLU A CA 1
ATOM 3380 C C . GLU A 1 425 ? -33.668 -13.356 -10.423 1.00 60.31 425 GLU A C 1
ATOM 3382 O O . GLU A 1 425 ? -33.992 -14.323 -11.115 1.00 60.31 425 GLU A O 1
ATOM 3387 N N . THR A 1 426 ? -33.773 -12.106 -10.900 1.00 47.47 426 THR A N 1
ATOM 3388 C CA . THR A 1 426 ? -34.604 -11.763 -12.076 1.00 47.47 426 THR A CA 1
ATOM 3389 C C . THR A 1 426 ? -33.955 -11.957 -13.453 1.00 47.47 426 THR A C 1
ATOM 3391 O O . THR A 1 426 ? -34.673 -12.049 -14.450 1.00 47.47 426 THR A O 1
ATOM 3394 N N . ASN A 1 427 ? -32.632 -12.123 -13.566 1.00 43.16 427 ASN A N 1
ATOM 3395 C CA . ASN A 1 427 ? -31.996 -12.289 -14.880 1.00 43.16 427 ASN A CA 1
ATOM 3396 C C . ASN A 1 427 ? -32.002 -13.753 -15.356 1.00 43.16 427 ASN A C 1
ATOM 3398 O O . ASN A 1 427 ? -31.067 -14.529 -15.123 1.00 43.16 427 ASN A O 1
ATOM 3402 N N . ARG A 1 428 ? -33.061 -14.134 -16.081 1.00 37.03 428 ARG A N 1
ATOM 3403 C CA . ARG A 1 428 ? -33.070 -15.300 -16.978 1.00 37.03 428 ARG A CA 1
ATOM 3404 C C . ARG A 1 428 ? -32.144 -15.025 -18.173 1.00 37.03 428 ARG A C 1
ATOM 3406 O O . ARG A 1 428 ? -32.431 -14.172 -18.994 1.00 37.03 428 ARG A O 1
ATOM 3413 N N . VAL A 1 429 ? -31.062 -15.802 -18.268 1.00 33.44 429 VAL A N 1
ATOM 3414 C CA . VAL A 1 429 ? -30.346 -16.175 -19.506 1.00 33.44 429 VAL A CA 1
ATOM 3415 C C . VAL A 1 429 ? -30.057 -15.025 -20.494 1.00 33.44 429 VAL A C 1
ATOM 3417 O O . VAL A 1 429 ? -30.750 -14.867 -21.495 1.00 33.44 429 VAL A O 1
ATOM 3420 N N . ILE A 1 430 ? -28.937 -14.313 -20.319 1.00 33.84 430 ILE A N 1
ATOM 3421 C CA . ILE A 1 430 ? -28.289 -13.650 -21.463 1.00 33.84 430 ILE A CA 1
ATOM 3422 C C . ILE A 1 430 ? -27.480 -14.730 -22.192 1.00 33.84 430 ILE A C 1
ATOM 3424 O O . ILE A 1 430 ? -26.350 -15.044 -21.830 1.00 33.84 430 ILE A O 1
ATOM 3428 N N . ARG A 1 431 ? -28.096 -15.367 -23.195 1.00 31.61 431 ARG A N 1
ATOM 3429 C CA . ARG A 1 431 ? -27.411 -16.267 -24.136 1.00 31.61 431 ARG A CA 1
ATOM 3430 C C . ARG A 1 431 ? -26.532 -15.421 -25.061 1.00 31.61 431 ARG A C 1
ATOM 3432 O O . ARG A 1 431 ? -26.958 -15.049 -26.150 1.00 31.61 431 ARG A O 1
ATOM 3439 N N . THR A 1 432 ? -25.301 -15.125 -24.663 1.00 27.86 432 THR A N 1
ATOM 3440 C CA . THR A 1 432 ? -24.282 -14.684 -25.623 1.00 27.86 432 THR A CA 1
ATOM 3441 C C . THR A 1 432 ? -23.780 -15.909 -26.389 1.00 27.86 432 THR A C 1
ATOM 3443 O O . THR A 1 432 ? -23.170 -16.818 -25.829 1.00 27.86 432 THR A O 1
ATOM 3446 N N . ARG A 1 433 ? -24.103 -15.969 -27.688 1.00 34.22 433 ARG A N 1
ATOM 3447 C CA . ARG A 1 433 ? -23.593 -16.973 -28.632 1.00 34.22 433 ARG A CA 1
ATOM 3448 C C . ARG A 1 433 ? -22.100 -16.735 -28.878 1.00 34.22 433 ARG A C 1
ATOM 3450 O O . ARG A 1 433 ? -21.752 -15.995 -29.786 1.00 34.22 433 ARG A O 1
ATOM 3457 N N . SER A 1 434 ? -21.235 -17.387 -28.109 1.00 31.41 434 SER A N 1
ATOM 3458 C CA . SER A 1 434 ? -19.840 -17.650 -28.498 1.00 31.41 434 SER A CA 1
ATOM 3459 C C . SER A 1 434 ? -19.196 -18.581 -27.472 1.00 31.41 434 SER A C 1
ATOM 3461 O O . SER A 1 434 ? -18.880 -18.115 -26.387 1.00 31.41 434 SER A O 1
ATOM 3463 N N . PHE A 1 435 ? -19.065 -19.876 -27.800 1.00 32.44 435 PHE A N 1
ATOM 3464 C CA . PHE A 1 435 ? -18.257 -20.898 -27.098 1.00 32.44 435 PHE A CA 1
ATOM 3465 C C . PHE A 1 435 ? -17.915 -20.557 -25.629 1.00 32.44 435 PHE A C 1
ATOM 3467 O O . PHE A 1 435 ? -16.802 -20.150 -25.305 1.00 32.44 435 PHE A O 1
ATOM 3474 N N . VAL A 1 436 ? -18.913 -20.659 -24.746 1.00 32.59 436 VAL A N 1
ATOM 3475 C CA . VAL A 1 436 ? -18.820 -20.237 -23.342 1.00 32.59 436 VAL A CA 1
ATOM 3476 C C . VAL A 1 436 ? -18.485 -21.457 -22.483 1.00 32.59 436 VAL A C 1
ATOM 3478 O O . VAL A 1 436 ? -19.294 -22.377 -22.384 1.00 32.59 436 VAL A O 1
ATOM 3481 N N . GLU A 1 437 ? -17.311 -21.464 -21.843 1.00 37.47 437 GLU A N 1
ATOM 3482 C CA . GLU A 1 437 ? -17.111 -22.219 -20.597 1.00 37.47 437 GLU A CA 1
ATOM 3483 C C . GLU A 1 437 ? -18.260 -21.838 -19.649 1.00 37.47 437 GLU A C 1
ATOM 3485 O O . GLU A 1 437 ? -18.408 -20.658 -19.337 1.00 37.47 437 GLU A O 1
ATOM 3490 N N . GLU A 1 438 ? -19.101 -22.792 -19.231 1.00 40.16 438 GLU A N 1
ATOM 3491 C CA . GLU A 1 438 ? -20.235 -22.539 -18.329 1.00 40.16 438 GLU A CA 1
ATOM 3492 C C . GLU A 1 438 ? -19.779 -21.774 -17.072 1.00 40.16 438 GLU A C 1
ATOM 3494 O O . GLU A 1 438 ? -19.250 -22.351 -16.115 1.00 40.16 438 GLU A O 1
ATOM 3499 N N . CYS A 1 439 ? -19.991 -20.456 -17.053 1.00 46.78 439 CYS A N 1
ATOM 3500 C CA . CYS A 1 439 ? -19.750 -19.636 -15.875 1.00 46.78 439 CYS A CA 1
ATOM 3501 C C . CYS A 1 439 ? -20.812 -20.005 -14.831 1.00 46.78 439 CYS A C 1
ATOM 3503 O O . CYS A 1 439 ? -21.979 -19.626 -14.947 1.00 46.78 439 CYS A O 1
ATOM 3505 N N . LYS A 1 440 ? -20.442 -20.817 -13.833 1.00 61.22 440 LYS A N 1
ATOM 3506 C CA . LYS A 1 440 ? -21.381 -21.205 -12.771 1.00 61.22 440 LYS A CA 1
ATOM 3507 C C . LYS A 1 440 ? -21.689 -19.983 -11.901 1.00 61.22 440 LYS A C 1
ATOM 3509 O O . LYS A 1 440 ? -20.772 -19.266 -11.495 1.00 61.22 440 LYS A O 1
ATOM 3514 N N . ARG A 1 441 ? -22.971 -19.767 -11.588 1.00 64.75 441 ARG A N 1
ATOM 3515 C CA . ARG A 1 441 ? -23.411 -18.675 -10.707 1.00 64.75 441 ARG A CA 1
ATOM 3516 C C . ARG A 1 441 ? -22.874 -18.865 -9.291 1.00 64.75 441 ARG A C 1
ATOM 3518 O O . ARG A 1 441 ? -22.918 -19.972 -8.755 1.00 64.75 441 ARG A O 1
ATOM 3525 N N . ALA A 1 442 ? -22.404 -17.772 -8.702 1.00 72.56 442 ALA A N 1
ATOM 3526 C CA . ALA A 1 442 ? -22.154 -17.649 -7.275 1.00 72.56 442 ALA A CA 1
ATOM 3527 C C . ALA A 1 442 ? -23.132 -16.627 -6.686 1.00 72.56 442 ALA A C 1
ATOM 3529 O O . ALA A 1 442 ? -23.580 -15.709 -7.374 1.00 72.56 442 ALA A O 1
ATOM 3530 N N . SER A 1 443 ? -23.472 -16.787 -5.413 1.00 76.88 443 SER A N 1
ATOM 3531 C CA . SER A 1 443 ? -24.338 -15.844 -4.709 1.00 76.88 443 SER A CA 1
ATOM 3532 C C . SER A 1 443 ? -23.626 -15.263 -3.502 1.00 76.88 443 SER A C 1
ATOM 3534 O O . SER A 1 443 ? -22.941 -15.974 -2.763 1.00 76.88 443 SER A O 1
ATOM 3536 N N . GLU A 1 444 ? -23.838 -13.974 -3.282 1.00 79.75 444 GLU A N 1
ATOM 3537 C CA . GLU A 1 444 ? -23.369 -13.269 -2.103 1.00 79.75 444 GLU A CA 1
ATOM 3538 C C . GLU A 1 444 ? -24.538 -12.540 -1.445 1.00 79.75 444 GLU A C 1
ATOM 3540 O O . GLU A 1 444 ? -25.310 -11.840 -2.104 1.00 79.75 444 GLU A O 1
ATOM 3545 N N . THR A 1 445 ? -24.633 -12.693 -0.129 1.00 81.62 445 THR A N 1
ATOM 3546 C CA . THR A 1 445 ? -25.486 -11.880 0.729 1.00 81.62 445 THR A CA 1
ATOM 3547 C C . THR A 1 445 ? -24.603 -11.179 1.744 1.00 81.62 445 THR A C 1
ATOM 3549 O O . THR A 1 445 ? -23.819 -11.819 2.442 1.00 81.62 445 THR A O 1
ATOM 3552 N N . THR A 1 446 ? -24.738 -9.866 1.870 1.00 85.81 446 THR A N 1
ATOM 3553 C CA . THR A 1 446 ? -24.056 -9.109 2.927 1.00 85.81 446 THR A CA 1
ATOM 3554 C C . THR A 1 446 ? -25.024 -8.169 3.596 1.00 85.81 446 THR A C 1
ATOM 3556 O O . THR A 1 446 ? -25.887 -7.615 2.918 1.00 85.81 446 THR A O 1
ATOM 3559 N N . ALA A 1 447 ? -24.814 -7.887 4.872 1.00 86.44 447 ALA A N 1
ATOM 3560 C CA . ALA A 1 447 ? -25.477 -6.773 5.522 1.00 86.44 447 ALA A CA 1
ATOM 3561 C C . ALA A 1 447 ? -24.509 -6.041 6.445 1.00 86.44 447 ALA A C 1
ATOM 3563 O O . ALA A 1 447 ? -23.717 -6.653 7.159 1.00 86.44 447 ALA A O 1
ATOM 3564 N N . VAL A 1 448 ? -24.602 -4.720 6.424 1.00 89.88 448 VAL A N 1
ATOM 3565 C CA . VAL A 1 448 ? -23.894 -3.787 7.287 1.00 89.88 448 VAL A CA 1
ATOM 3566 C C . VAL A 1 448 ? -24.937 -3.114 8.153 1.00 89.88 448 VAL A C 1
ATOM 3568 O O . VAL A 1 448 ? -25.850 -2.468 7.645 1.00 89.88 448 VAL A O 1
ATOM 3571 N N . ARG A 1 449 ? -24.811 -3.267 9.463 1.00 90.38 449 ARG A N 1
ATOM 3572 C CA . ARG A 1 449 ? -25.690 -2.654 10.448 1.00 90.38 449 ARG A CA 1
ATOM 3573 C C . ARG A 1 449 ? -24.905 -1.622 11.229 1.00 90.38 449 ARG A C 1
ATOM 3575 O O . ARG A 1 449 ? -23.911 -1.939 11.878 1.00 90.38 449 ARG A O 1
ATOM 3582 N N . LEU A 1 450 ? -25.360 -0.385 11.125 1.00 92.12 450 LEU A N 1
ATOM 3583 C CA . LEU A 1 450 ? -24.736 0.796 11.696 1.00 92.12 450 LEU A CA 1
ATOM 3584 C C . LEU A 1 450 ? -25.565 1.258 12.887 1.00 92.12 450 LEU A C 1
ATOM 3586 O O . LEU A 1 450 ? -26.788 1.361 12.782 1.00 92.12 450 LEU A O 1
ATOM 3590 N N . TYR A 1 451 ? -24.896 1.568 13.993 1.00 92.25 451 TYR A N 1
ATOM 3591 C CA . TYR A 1 451 ? -25.514 2.058 15.218 1.00 92.25 451 TYR A CA 1
ATOM 3592 C C . TYR A 1 451 ? -24.862 3.347 15.700 1.00 92.25 451 TYR A C 1
ATOM 3594 O O . TYR A 1 451 ? -23.647 3.406 15.911 1.00 92.25 451 TYR A O 1
ATOM 3602 N N . LYS A 1 452 ? -25.689 4.362 15.945 1.00 92.31 452 LYS A N 1
ATOM 3603 C CA . LYS A 1 452 ? -25.267 5.621 16.557 1.00 92.31 452 LYS A CA 1
ATOM 3604 C C . LYS A 1 452 ? -25.036 5.439 18.057 1.00 92.31 452 LYS A C 1
ATOM 3606 O O . LYS A 1 452 ? -25.995 5.334 18.821 1.00 92.31 452 LYS A O 1
ATOM 3611 N N . GLU A 1 453 ? -23.775 5.466 18.479 1.00 89.00 453 GLU A N 1
ATOM 3612 C CA . GLU A 1 453 ? -23.401 5.426 19.902 1.00 89.00 453 GLU A CA 1
ATOM 3613 C C . GLU A 1 453 ? -23.007 6.798 20.452 1.00 89.00 453 GLU A C 1
ATOM 3615 O O . GLU A 1 453 ? -23.192 7.075 21.633 1.00 89.00 453 GLU A O 1
ATOM 3620 N N . GLY A 1 454 ? -22.491 7.681 19.598 1.00 84.38 454 GLY A N 1
ATOM 3621 C CA . GLY A 1 454 ? -22.103 9.033 19.975 1.00 84.38 454 GLY A CA 1
ATOM 3622 C C . GLY A 1 454 ? -21.982 9.953 18.765 1.00 84.38 454 GLY A C 1
ATOM 3623 O O . GLY A 1 454 ? -22.288 9.573 17.637 1.00 84.38 454 GLY A O 1
ATOM 3624 N N . ARG A 1 455 ? -21.526 11.190 18.993 1.00 78.88 455 ARG A N 1
ATOM 3625 C CA . ARG A 1 455 ? -21.409 12.203 17.928 1.00 78.88 455 ARG A CA 1
ATOM 3626 C C . ARG A 1 455 ? -20.382 11.826 16.848 1.00 78.88 455 ARG A C 1
ATOM 3628 O O . ARG A 1 455 ? -20.646 12.044 15.676 1.00 78.88 455 ARG A O 1
ATOM 3635 N N . LYS A 1 456 ? -19.248 11.241 17.245 1.00 84.06 456 LYS A N 1
ATOM 3636 C CA . LYS A 1 456 ? -18.178 10.711 16.373 1.00 84.06 456 LYS A CA 1
ATOM 3637 C C . LYS A 1 456 ? -17.837 9.263 16.766 1.00 84.06 456 LYS A C 1
ATOM 3639 O O . LYS A 1 456 ? -16.674 8.908 16.961 1.00 84.06 456 LYS A O 1
ATOM 3644 N N . LYS A 1 457 ? -18.874 8.469 17.044 1.00 88.56 457 LYS A N 1
ATOM 3645 C CA . LYS A 1 457 ? -18.738 7.063 17.429 1.00 88.56 457 LYS A CA 1
ATOM 3646 C C . LYS A 1 457 ? -19.898 6.265 16.856 1.00 88.56 457 LYS A C 1
ATOM 3648 O O . LYS A 1 457 ? -21.048 6.448 17.267 1.00 88.56 457 LYS A O 1
ATOM 3653 N N . THR A 1 458 ? -19.565 5.378 15.929 1.00 91.50 458 THR A N 1
ATOM 3654 C CA . THR A 1 458 ? -20.528 4.518 15.245 1.00 91.50 458 THR A CA 1
ATOM 3655 C C . THR A 1 458 ? -20.095 3.072 15.383 1.00 91.50 458 THR A C 1
ATOM 3657 O O . THR A 1 458 ? -18.979 2.723 15.005 1.00 91.50 458 THR A O 1
ATOM 3660 N N . LYS A 1 459 ? -20.966 2.219 15.920 1.00 92.44 459 LYS A N 1
ATOM 3661 C CA . LYS A 1 459 ? -20.732 0.775 15.940 1.00 92.44 459 LYS A CA 1
ATOM 3662 C C . LYS A 1 459 ? -21.191 0.184 14.612 1.00 92.44 459 LYS A C 1
ATOM 3664 O O . LYS A 1 459 ? -22.277 0.504 14.131 1.00 92.44 459 LYS A O 1
ATOM 3669 N N . VAL A 1 460 ? -20.372 -0.688 14.039 1.00 89.62 460 VAL A N 1
ATOM 3670 C CA . VAL A 1 460 ? -20.642 -1.360 12.769 1.00 89.62 460 VAL A CA 1
ATOM 3671 C C . VAL A 1 460 ? -20.606 -2.852 12.988 1.00 89.62 460 VAL A C 1
ATOM 3673 O O . VAL A 1 460 ? -19.633 -3.380 13.519 1.00 89.62 460 VAL A O 1
ATOM 3676 N N . GLU A 1 461 ? -21.639 -3.535 12.525 1.00 89.44 461 GLU A N 1
ATOM 3677 C CA . GLU A 1 461 ? -21.653 -4.982 12.403 1.00 89.44 461 GLU A CA 1
ATOM 3678 C C . GLU A 1 461 ? -21.780 -5.352 10.933 1.00 89.44 461 GLU A C 1
ATOM 3680 O O . GLU A 1 461 ? -22.666 -4.862 10.241 1.00 89.44 461 GLU A O 1
ATOM 3685 N N . PHE A 1 462 ? -20.902 -6.225 10.457 1.00 86.31 462 PHE A N 1
ATOM 3686 C CA . PHE A 1 462 ? -20.922 -6.704 9.083 1.00 86.31 462 PHE A CA 1
ATOM 3687 C C . PHE A 1 462 ? -21.076 -8.208 9.071 1.00 86.31 462 PHE A C 1
ATOM 3689 O O . PHE A 1 462 ? -20.334 -8.919 9.752 1.00 86.31 462 PHE A O 1
ATOM 3696 N N . ILE A 1 463 ? -22.026 -8.674 8.274 1.00 85.38 463 ILE A N 1
ATOM 3697 C CA . ILE A 1 463 ? -22.222 -10.082 7.971 1.00 85.38 463 ILE A CA 1
ATOM 3698 C C . ILE A 1 463 ? -22.005 -10.318 6.485 1.00 85.38 463 ILE A C 1
ATOM 3700 O O . ILE A 1 463 ? -22.386 -9.506 5.639 1.00 85.38 463 ILE A O 1
ATOM 3704 N N . THR A 1 464 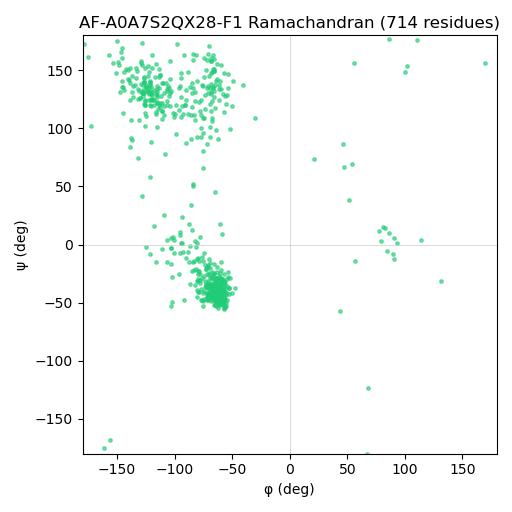? -21.433 -11.470 6.172 1.00 84.69 464 THR A N 1
ATOM 3705 C CA . THR A 1 464 ? -21.353 -11.984 4.808 1.00 84.69 464 THR A CA 1
ATOM 3706 C C . THR A 1 464 ? -21.757 -13.448 4.797 1.00 84.69 464 THR A C 1
ATOM 3708 O O . THR A 1 464 ? -21.449 -14.195 5.729 1.00 84.69 464 THR A O 1
ATOM 3711 N N . LYS A 1 465 ? -22.447 -13.846 3.734 1.00 85.44 465 LYS A N 1
ATOM 3712 C CA . LYS A 1 465 ? -22.736 -15.220 3.354 1.00 85.44 465 LYS A CA 1
ATOM 3713 C C . LYS A 1 465 ? -22.388 -15.365 1.875 1.00 85.44 465 LYS A C 1
ATOM 3715 O O . LYS A 1 465 ? -22.870 -14.612 1.035 1.00 85.44 465 LYS A O 1
ATOM 3720 N N . LEU A 1 466 ? -21.544 -16.337 1.572 1.00 84.06 466 LEU A N 1
ATOM 3721 C CA . LEU A 1 466 ? -20.989 -16.607 0.254 1.00 84.06 466 LEU A CA 1
ATOM 3722 C C . LEU A 1 466 ? -21.330 -18.037 -0.150 1.00 84.06 466 LEU A C 1
ATOM 3724 O O . LEU A 1 466 ? -21.092 -18.969 0.617 1.00 84.06 466 LEU A O 1
ATOM 3728 N N . GLU A 1 467 ? -21.828 -18.219 -1.369 1.00 85.12 467 GLU A N 1
ATOM 3729 C CA . GLU A 1 467 ? -21.993 -19.532 -1.992 1.00 85.12 467 GLU A CA 1
ATOM 3730 C C . GLU A 1 467 ? -21.293 -19.525 -3.355 1.00 85.12 467 GLU A C 1
ATOM 3732 O O . GLU A 1 467 ? -21.781 -18.970 -4.335 1.00 85.12 467 GLU A O 1
ATOM 3737 N N . LEU A 1 468 ? -20.102 -20.124 -3.403 1.00 80.56 468 LEU A N 1
ATOM 3738 C CA . LEU A 1 468 ? -19.228 -20.164 -4.582 1.00 80.56 468 LEU A CA 1
ATOM 3739 C C . LEU A 1 468 ? -19.435 -21.425 -5.436 1.00 80.56 468 LEU A C 1
ATOM 3741 O O . LEU A 1 468 ? -18.724 -21.626 -6.423 1.00 80.56 468 LEU A O 1
ATOM 3745 N N . GLY A 1 469 ? -20.368 -22.295 -5.050 1.00 74.81 469 GLY A N 1
ATOM 3746 C CA . GLY A 1 469 ? -20.664 -23.552 -5.732 1.00 74.81 469 GLY A CA 1
ATOM 3747 C C . GLY A 1 469 ? -19.544 -24.598 -5.667 1.00 74.81 469 GLY A C 1
ATOM 3748 O O . GLY A 1 469 ? -18.471 -24.401 -5.090 1.00 74.81 469 GLY A O 1
ATOM 3749 N N . GLU A 1 470 ? -19.798 -25.748 -6.287 1.00 74.38 470 GLU A N 1
ATOM 3750 C CA . GLU A 1 470 ? -18.881 -26.887 -6.269 1.00 74.38 470 GLU A CA 1
ATOM 3751 C C . GLU A 1 470 ? -17.553 -26.614 -6.993 1.00 74.38 470 GLU A C 1
ATOM 3753 O O . GLU A 1 470 ? -17.477 -25.867 -7.977 1.00 74.38 470 GLU A O 1
ATOM 3758 N N . GLY A 1 471 ? -16.492 -27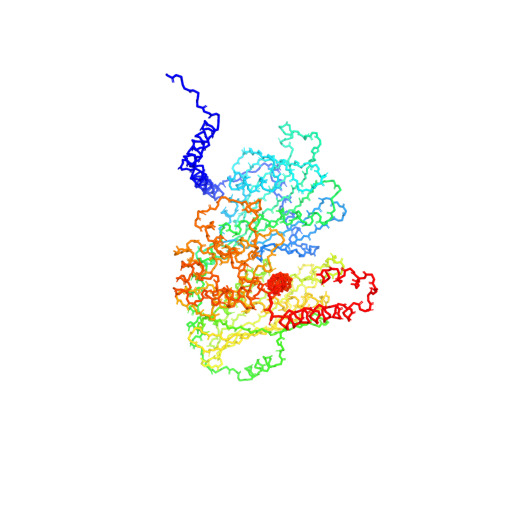.268 -6.514 1.00 71.19 471 GLY A N 1
ATOM 3759 C CA . GLY A 1 471 ? -15.143 -27.166 -7.072 1.00 71.19 471 GLY A CA 1
ATOM 3760 C C . GLY A 1 471 ? -14.249 -26.109 -6.420 1.00 71.19 471 GLY A C 1
ATOM 3761 O O . GLY A 1 471 ? -13.102 -25.989 -6.833 1.00 71.19 471 GLY A O 1
ATOM 3762 N N . VAL A 1 472 ? -14.725 -25.382 -5.402 1.00 74.75 472 VAL A N 1
ATOM 3763 C CA . VAL A 1 472 ? -13.917 -24.439 -4.607 1.00 74.75 472 VAL A CA 1
ATOM 3764 C C . VAL A 1 472 ? -13.588 -25.047 -3.240 1.00 74.75 472 VAL A C 1
ATOM 3766 O O . VAL A 1 472 ? -14.478 -25.543 -2.546 1.00 74.75 472 VAL A O 1
ATOM 3769 N N . SER A 1 473 ? -12.313 -25.022 -2.837 1.00 79.62 473 SER A N 1
ATOM 3770 C CA . SER A 1 473 ? -11.897 -25.582 -1.546 1.00 79.62 473 SER A CA 1
ATOM 3771 C C . SER A 1 473 ? -12.467 -24.811 -0.349 1.00 79.62 473 SER A C 1
ATOM 3773 O O . SER A 1 473 ? -12.603 -23.586 -0.379 1.00 79.62 473 SER A O 1
ATOM 3775 N N . LYS A 1 474 ? -12.701 -25.520 0.765 1.00 81.62 474 LYS A N 1
ATOM 3776 C CA . LYS A 1 474 ? -13.098 -24.915 2.050 1.00 81.62 474 LYS A CA 1
ATOM 3777 C C . LYS A 1 474 ? -12.116 -23.823 2.508 1.00 81.62 474 LYS A C 1
ATOM 3779 O O . LYS A 1 474 ? -12.543 -22.819 3.069 1.00 81.62 474 LYS A O 1
ATOM 3784 N N . GLY A 1 475 ? -10.817 -24.002 2.251 1.00 74.44 475 GLY A N 1
ATOM 3785 C CA . GLY A 1 475 ? -9.784 -23.014 2.575 1.00 74.44 475 GLY A CA 1
ATOM 3786 C C . GLY A 1 475 ? -9.936 -21.718 1.776 1.00 74.44 475 GLY A C 1
ATOM 3787 O O . GLY A 1 475 ? -9.926 -20.642 2.368 1.00 74.44 475 GLY A O 1
ATOM 3788 N N . THR A 1 476 ? -10.161 -21.816 0.460 1.00 75.00 476 THR A N 1
ATOM 3789 C CA . THR A 1 476 ? -10.422 -20.647 -0.399 1.00 75.00 476 THR A CA 1
ATOM 3790 C C . THR A 1 476 ? -11.667 -19.891 0.066 1.00 75.00 476 THR A C 1
ATOM 3792 O O . THR A 1 476 ? -11.631 -18.669 0.205 1.00 75.00 476 THR A O 1
ATOM 3795 N N . VAL A 1 477 ? -12.764 -20.612 0.331 1.00 78.56 477 VAL A N 1
ATOM 3796 C CA . VAL A 1 477 ? -14.022 -20.010 0.798 1.00 78.56 477 VAL A CA 1
ATOM 3797 C C . VAL A 1 477 ? -13.798 -19.263 2.110 1.00 78.56 477 VAL A C 1
ATOM 3799 O O . VAL A 1 477 ? -14.167 -18.097 2.220 1.00 78.56 477 VAL A O 1
ATOM 3802 N N . LYS A 1 478 ? -13.129 -19.900 3.081 1.00 79.75 478 LYS A N 1
ATOM 3803 C CA . LYS A 1 478 ? -12.821 -19.278 4.372 1.00 79.75 478 LYS A CA 1
ATOM 3804 C C . LYS A 1 478 ? -11.975 -18.016 4.206 1.00 79.75 478 LYS A C 1
ATOM 3806 O O . LYS A 1 478 ? -12.341 -16.980 4.745 1.00 79.75 478 LYS A O 1
ATOM 3811 N N . GLY A 1 479 ? -10.900 -18.073 3.418 1.00 67.38 479 GLY A N 1
ATOM 3812 C CA . GLY A 1 479 ? -10.043 -16.909 3.171 1.00 67.38 479 GLY A CA 1
ATOM 3813 C C . GLY A 1 479 ? -10.773 -15.764 2.457 1.00 67.38 479 GLY A C 1
ATOM 3814 O O . GLY A 1 479 ? -10.445 -14.595 2.647 1.00 67.38 479 GLY A O 1
ATOM 3815 N N . ARG A 1 480 ? -11.795 -16.065 1.647 1.00 75.31 480 ARG A N 1
ATOM 3816 C CA . ARG A 1 480 ? -12.660 -15.043 1.041 1.00 75.31 480 ARG A CA 1
ATOM 3817 C C . ARG A 1 480 ? -13.591 -14.397 2.066 1.00 75.31 480 ARG A C 1
ATOM 3819 O O . ARG A 1 480 ? -13.669 -13.175 2.106 1.00 75.31 480 ARG A O 1
ATOM 3826 N N . VAL A 1 481 ? -14.227 -15.196 2.923 1.00 73.12 481 VAL A N 1
ATOM 3827 C CA . VAL A 1 481 ? -15.021 -14.676 4.046 1.00 73.12 481 VAL A CA 1
ATOM 3828 C C . VAL A 1 481 ? -14.148 -13.786 4.936 1.00 73.12 481 VAL A C 1
ATOM 3830 O O . VAL A 1 481 ? -14.546 -12.670 5.239 1.00 73.12 481 VAL A O 1
ATOM 3833 N N . GLU A 1 482 ? -12.935 -14.218 5.294 1.00 72.69 482 GLU A N 1
ATOM 3834 C CA . GLU A 1 482 ? -11.992 -13.418 6.096 1.00 72.69 482 GLU A CA 1
ATOM 3835 C C . GLU A 1 482 ? -11.679 -12.061 5.446 1.00 72.69 482 GLU A C 1
ATOM 3837 O O . GLU A 1 482 ? -11.662 -11.051 6.146 1.00 72.69 482 GLU A O 1
ATOM 3842 N N . ARG A 1 483 ? -11.508 -12.012 4.117 1.00 72.00 483 ARG A N 1
ATOM 3843 C CA . ARG A 1 483 ? -11.330 -10.751 3.375 1.00 72.00 483 ARG A CA 1
ATOM 3844 C C . ARG A 1 483 ? -12.558 -9.845 3.446 1.00 72.00 483 ARG A C 1
ATOM 3846 O O . ARG A 1 483 ? -12.404 -8.666 3.727 1.00 72.00 483 ARG A O 1
ATOM 3853 N N . HIS A 1 484 ? -13.764 -10.381 3.255 1.00 76.50 484 HIS A N 1
ATOM 3854 C CA . HIS A 1 484 ? -14.997 -9.586 3.359 1.00 76.50 484 HIS A CA 1
ATOM 3855 C C . HIS A 1 484 ? -15.194 -9.056 4.790 1.00 76.50 484 HIS A C 1
ATOM 3857 O O . HIS A 1 484 ? -15.625 -7.929 4.995 1.00 76.50 484 HIS A O 1
ATOM 3863 N N . LEU A 1 485 ? -14.844 -9.848 5.806 1.00 74.88 485 LEU A N 1
ATOM 3864 C CA . LEU A 1 485 ? -14.913 -9.418 7.204 1.00 74.88 485 LEU A CA 1
ATOM 3865 C C . LEU A 1 485 ? -13.864 -8.355 7.567 1.00 74.88 485 LEU A C 1
ATOM 3867 O O . LEU A 1 485 ? -14.094 -7.575 8.498 1.00 74.88 485 LEU A O 1
ATOM 3871 N N . ALA A 1 486 ? -12.731 -8.322 6.857 1.00 72.31 486 ALA A N 1
ATOM 3872 C CA . ALA A 1 486 ? -11.665 -7.348 7.072 1.00 72.31 486 ALA A CA 1
ATOM 3873 C C . ALA A 1 486 ? -12.081 -5.920 6.691 1.00 72.31 486 ALA A C 1
ATOM 3875 O O . ALA A 1 486 ? -11.569 -4.988 7.297 1.00 72.31 486 ALA A O 1
ATOM 3876 N N . VAL A 1 487 ? -13.072 -5.747 5.809 1.00 75.56 487 VAL A N 1
ATOM 3877 C CA . VAL A 1 487 ? -13.604 -4.440 5.374 1.00 75.56 487 VAL A CA 1
ATOM 3878 C C . VAL A 1 487 ? -13.957 -3.532 6.555 1.00 75.56 487 VAL A C 1
ATOM 3880 O O . VAL A 1 487 ? -13.633 -2.350 6.567 1.00 75.56 487 VAL A O 1
ATOM 3883 N N . VAL A 1 488 ? -14.577 -4.080 7.605 1.00 75.25 488 VAL A N 1
ATOM 3884 C CA . VAL A 1 488 ? -14.944 -3.304 8.805 1.00 75.25 488 VAL A CA 1
ATOM 3885 C C . VAL A 1 488 ? -13.730 -2.912 9.646 1.00 75.25 488 VAL A C 1
ATOM 3887 O O . VAL A 1 488 ? -13.729 -1.861 10.285 1.00 75.25 488 VAL A O 1
ATOM 3890 N N . ILE A 1 489 ? -12.692 -3.746 9.650 1.00 72.25 489 ILE A N 1
ATOM 3891 C CA . ILE A 1 489 ? -11.432 -3.435 10.327 1.00 72.25 489 ILE A CA 1
ATOM 3892 C C . ILE A 1 489 ? -10.706 -2.352 9.528 1.00 72.25 489 ILE A C 1
ATOM 3894 O O . ILE A 1 489 ? -10.323 -1.339 10.099 1.00 72.25 489 ILE A O 1
ATOM 3898 N N . ASP A 1 490 ? -10.590 -2.512 8.213 1.00 74.00 490 ASP A N 1
ATOM 3899 C CA . ASP A 1 490 ? -9.958 -1.536 7.326 1.00 74.00 490 ASP A CA 1
ATOM 3900 C C . ASP A 1 490 ? -10.688 -0.181 7.365 1.00 74.00 490 ASP A C 1
ATOM 3902 O O . ASP A 1 490 ? -10.039 0.864 7.380 1.00 74.00 490 ASP A O 1
ATOM 3906 N N . ALA A 1 491 ? -12.019 -0.183 7.508 1.00 78.44 491 ALA A N 1
ATOM 3907 C CA . ALA A 1 491 ? -12.825 1.008 7.779 1.00 78.44 491 ALA A CA 1
ATOM 3908 C C . ALA A 1 491 ? -12.424 1.709 9.086 1.00 78.44 491 ALA A C 1
ATOM 3910 O O . ALA A 1 491 ? -12.260 2.927 9.112 1.00 78.44 491 ALA A O 1
ATOM 3911 N N . ALA A 1 492 ? -12.253 0.955 10.177 1.00 79.88 492 ALA A N 1
ATOM 3912 C CA . ALA A 1 492 ? -11.823 1.520 11.456 1.00 79.88 492 ALA A CA 1
ATOM 3913 C C . ALA A 1 492 ? -10.432 2.156 11.332 1.00 79.88 492 ALA A C 1
ATOM 3915 O O . ALA A 1 492 ? -10.259 3.316 11.692 1.00 79.88 492 ALA A O 1
ATOM 3916 N N . PHE A 1 493 ? -9.482 1.450 10.710 1.00 76.12 493 PHE A N 1
ATOM 3917 C CA . PHE A 1 493 ? -8.147 1.984 10.418 1.00 76.12 493 PHE A CA 1
ATOM 3918 C C . PHE A 1 493 ? -8.209 3.260 9.572 1.00 76.12 493 PHE A C 1
ATOM 3920 O O . PHE A 1 493 ? -7.480 4.213 9.836 1.00 76.12 493 PHE A O 1
ATOM 3927 N N . TYR A 1 494 ? -9.073 3.285 8.556 1.00 80.56 494 TYR A N 1
ATOM 3928 C CA . TYR A 1 494 ? -9.260 4.451 7.701 1.00 80.56 494 TYR A CA 1
ATOM 3929 C C . TYR A 1 494 ? -9.695 5.678 8.511 1.00 80.56 494 TYR A C 1
ATOM 3931 O O . TYR A 1 494 ? -9.052 6.720 8.412 1.00 80.56 494 TYR A O 1
ATOM 3939 N N . PHE A 1 495 ? -10.732 5.561 9.346 1.00 82.62 495 PHE A N 1
ATOM 3940 C CA . PHE A 1 495 ? -11.222 6.697 10.136 1.00 82.62 495 PHE A CA 1
ATOM 3941 C C . PHE A 1 495 ? -10.266 7.114 11.247 1.00 82.62 495 PHE A C 1
ATOM 3943 O O . PHE A 1 495 ? -10.101 8.308 11.484 1.00 82.62 495 PHE A O 1
ATOM 3950 N N . ASP A 1 496 ? -9.582 6.155 11.861 1.00 83.44 496 ASP A N 1
ATOM 3951 C CA . ASP A 1 496 ? -8.534 6.419 12.843 1.00 83.44 496 ASP A CA 1
ATOM 3952 C C . ASP A 1 496 ? -7.385 7.239 12.224 1.00 83.44 496 ASP A C 1
ATOM 3954 O O . ASP A 1 496 ? -6.838 8.132 12.869 1.00 83.44 496 ASP A O 1
ATOM 3958 N N . ASN A 1 497 ? -7.056 7.010 10.948 1.00 83.81 497 ASN A N 1
ATOM 3959 C CA . ASN A 1 497 ? -6.028 7.772 10.231 1.00 83.81 497 ASN A CA 1
ATOM 3960 C C . ASN A 1 497 ? -6.432 9.212 9.884 1.00 83.81 497 ASN A C 1
ATOM 3962 O O . ASN A 1 497 ? -5.551 10.038 9.634 1.00 83.81 497 ASN A O 1
ATOM 3966 N N . LEU A 1 498 ? -7.730 9.528 9.877 1.00 83.81 498 LEU A N 1
ATOM 3967 C CA . LEU A 1 498 ? -8.228 10.887 9.642 1.00 83.81 498 LEU A CA 1
ATOM 3968 C C . LEU A 1 498 ? -8.212 11.755 10.909 1.00 83.81 498 LEU A C 1
ATOM 3970 O O . LEU A 1 498 ? -8.340 12.977 10.802 1.00 83.81 498 LEU A O 1
ATOM 3974 N N . LEU A 1 499 ? -8.055 11.151 12.092 1.00 87.69 499 LEU A N 1
ATOM 3975 C CA . LEU A 1 499 ? -8.031 11.875 13.360 1.00 87.69 499 LEU A CA 1
ATOM 3976 C C . LEU A 1 499 ? -6.799 12.779 13.448 1.00 87.69 499 LEU A C 1
ATOM 3978 O O . LEU A 1 499 ? -5.665 12.336 13.263 1.00 87.69 499 LEU A O 1
ATOM 3982 N N . GLY A 1 500 ? -7.037 14.057 13.744 1.00 88.38 500 GLY A N 1
ATOM 3983 C CA . GLY A 1 500 ? -5.977 14.995 14.107 1.00 88.38 500 GLY A CA 1
ATOM 3984 C C . GLY A 1 500 ? -5.436 14.700 15.504 1.00 88.38 500 GLY A C 1
ATOM 3985 O O . GLY A 1 500 ? -6.112 14.089 16.334 1.00 88.38 500 GLY A O 1
ATOM 3986 N N . SER A 1 501 ? -4.224 15.165 15.779 1.00 89.00 501 SER A N 1
ATOM 3987 C CA . SER A 1 501 ? -3.523 14.906 17.034 1.00 89.00 501 SER A CA 1
ATOM 3988 C C . SER A 1 501 ? -4.237 15.509 18.247 1.00 89.00 501 SER A C 1
ATOM 3990 O O . SER A 1 501 ? -4.249 14.901 19.314 1.00 89.00 501 SER A O 1
ATOM 3992 N N . GLU A 1 502 ? -4.888 16.662 18.073 1.00 88.00 502 GLU A N 1
ATOM 3993 C CA . GLU A 1 502 ? -5.687 17.325 19.116 1.00 88.00 502 GLU A CA 1
ATOM 3994 C C . GLU A 1 502 ? -7.037 16.631 19.370 1.00 88.00 502 GLU A C 1
ATOM 3996 O O . GLU A 1 502 ? -7.569 16.694 20.476 1.00 88.00 502 GLU A O 1
ATOM 4001 N N . GLU A 1 503 ? -7.597 15.945 18.365 1.00 88.69 503 GLU A N 1
ATOM 4002 C CA . GLU A 1 503 ? -8.858 15.202 18.511 1.00 88.69 503 GLU A CA 1
ATOM 4003 C C . GLU A 1 503 ? -8.656 13.803 19.119 1.00 88.69 503 GLU A C 1
ATOM 4005 O O . GLU A 1 503 ? -9.604 13.208 19.644 1.00 88.69 503 GLU A O 1
ATOM 4010 N N . ALA A 1 504 ? -7.443 13.257 19.012 1.00 90.69 504 ALA A N 1
ATOM 4011 C CA . ALA A 1 504 ? -7.125 11.893 19.402 1.00 90.69 504 ALA A CA 1
ATOM 4012 C C . ALA A 1 504 ? -7.069 11.721 20.929 1.00 90.69 504 ALA A C 1
ATOM 4014 O O . ALA A 1 504 ? -6.376 12.430 21.658 1.00 90.69 504 ALA A O 1
ATOM 4015 N N . THR A 1 505 ? -7.790 10.716 21.417 1.00 90.31 505 THR A N 1
ATOM 4016 C CA . THR A 1 505 ? -7.908 10.378 22.839 1.00 90.31 505 THR A CA 1
ATOM 4017 C C . THR A 1 505 ? -6.955 9.252 23.245 1.00 90.31 505 THR A C 1
ATOM 4019 O O . THR A 1 505 ? -6.348 8.580 22.412 1.00 90.31 505 THR A O 1
ATOM 4022 N N . GLY A 1 506 ? -6.862 8.958 24.544 1.00 87.19 506 GLY A N 1
ATOM 4023 C CA . GLY A 1 506 ? -6.090 7.807 25.022 1.00 87.19 506 GLY A CA 1
ATOM 4024 C C . GLY A 1 506 ? -6.585 6.445 24.505 1.00 87.19 506 GLY A C 1
ATOM 4025 O O . GLY A 1 506 ? -5.790 5.512 24.394 1.00 87.19 506 GLY A O 1
ATOM 4026 N N . GLU A 1 507 ? -7.874 6.310 24.170 1.00 84.44 507 GLU A N 1
ATOM 4027 C CA . GLU A 1 507 ? -8.405 5.111 23.501 1.00 84.44 507 GLU A CA 1
ATOM 4028 C C . GLU A 1 507 ? -7.911 5.012 22.057 1.00 84.44 507 GLU A C 1
ATOM 4030 O O . GLU A 1 507 ? -7.439 3.947 21.654 1.00 84.44 507 GLU A O 1
ATOM 4035 N N . ASP A 1 508 ? -7.936 6.132 21.330 1.00 87.06 508 ASP A N 1
ATOM 4036 C CA . ASP A 1 508 ? -7.412 6.233 19.963 1.00 87.06 508 ASP A CA 1
ATOM 4037 C C . ASP A 1 508 ? -5.906 5.911 19.949 1.00 87.06 508 ASP A C 1
ATOM 4039 O O . ASP A 1 508 ? -5.435 5.124 19.132 1.00 87.06 508 ASP A O 1
ATOM 4043 N N . GLY A 1 509 ? -5.159 6.389 20.951 1.00 88.31 509 GLY A N 1
ATOM 4044 C CA . GLY A 1 509 ? -3.756 6.034 21.169 1.00 88.31 509 GLY A CA 1
ATOM 4045 C C . GLY A 1 509 ? -3.516 4.527 21.297 1.00 88.31 509 GLY A C 1
ATOM 4046 O O . GLY A 1 509 ? -2.635 3.970 20.637 1.00 88.31 509 GLY A O 1
ATOM 4047 N N . ARG A 1 510 ? -4.324 3.822 22.102 1.00 87.00 510 ARG A N 1
ATOM 4048 C CA . ARG A 1 510 ? -4.240 2.352 22.200 1.00 87.00 510 ARG A CA 1
ATOM 4049 C C . ARG A 1 510 ? -4.514 1.686 20.853 1.00 87.00 510 ARG A C 1
ATOM 4051 O O . ARG A 1 510 ? -3.773 0.778 20.472 1.00 87.00 510 ARG A O 1
ATOM 4058 N N . ALA A 1 511 ? -5.528 2.155 20.124 1.00 80.69 511 ALA A N 1
ATOM 4059 C CA . ALA A 1 511 ? -5.827 1.662 18.785 1.00 80.69 511 ALA A CA 1
ATOM 4060 C C . ALA A 1 511 ? -4.623 1.861 17.853 1.00 80.69 511 ALA A C 1
ATOM 4062 O O . ALA A 1 511 ? -4.125 0.877 17.310 1.00 80.69 511 ALA A O 1
ATOM 4063 N N . PHE A 1 512 ? -4.059 3.069 17.759 1.00 88.06 512 PHE A N 1
ATOM 4064 C CA . PHE A 1 512 ? -2.862 3.348 16.956 1.00 88.06 512 PHE A CA 1
ATOM 4065 C C . PHE A 1 512 ? -1.700 2.398 17.284 1.00 88.06 512 PHE A C 1
ATOM 4067 O O . PHE A 1 512 ? -1.062 1.852 16.380 1.00 88.06 512 PHE A O 1
ATOM 4074 N N . GLY A 1 513 ? -1.461 2.126 18.572 1.00 83.50 513 GLY A N 1
ATOM 4075 C CA . GLY A 1 513 ? -0.420 1.197 19.015 1.00 83.50 513 GLY A CA 1
ATOM 4076 C C . GLY A 1 513 ? -0.647 -0.228 18.501 1.00 83.50 513 GLY A C 1
ATOM 4077 O O . GLY A 1 513 ? 0.289 -0.877 18.024 1.00 83.50 513 GLY A O 1
ATOM 4078 N N . GLU A 1 514 ? -1.891 -0.711 18.528 1.00 80.69 514 GLU A N 1
ATOM 4079 C CA . GLU A 1 514 ? -2.268 -1.996 17.927 1.00 80.69 514 GLU A CA 1
ATOM 4080 C C . GLU A 1 514 ? -2.067 -2.009 16.411 1.00 80.69 514 GLU A C 1
ATOM 4082 O O . GLU A 1 514 ? -1.491 -2.959 15.872 1.00 80.69 514 GLU A O 1
ATOM 4087 N N . GLN A 1 515 ? -2.487 -0.945 15.726 1.00 82.00 515 GLN A N 1
ATOM 4088 C CA . GLN A 1 515 ? -2.398 -0.825 14.273 1.00 82.00 515 GLN A CA 1
ATOM 4089 C C . GLN A 1 515 ? -0.944 -0.879 13.779 1.00 82.00 515 GLN A C 1
ATOM 4091 O O . GLN A 1 515 ? -0.615 -1.672 12.888 1.00 82.00 515 GLN A O 1
ATOM 4096 N N . VAL A 1 516 ? -0.044 -0.113 14.406 1.00 83.81 516 VAL A N 1
ATOM 4097 C CA . VAL A 1 516 ? 1.400 -0.130 14.107 1.00 83.81 516 VAL A CA 1
ATOM 4098 C C . VAL A 1 516 ? 1.979 -1.530 14.342 1.00 83.81 516 VAL A C 1
ATOM 4100 O O . VAL A 1 516 ? 2.713 -2.086 13.513 1.00 83.81 516 VAL A O 1
ATOM 4103 N N . MET A 1 517 ? 1.621 -2.161 15.461 1.00 82.12 517 MET A N 1
ATOM 4104 C CA . MET A 1 517 ? 2.105 -3.499 15.799 1.00 82.12 517 MET A CA 1
ATOM 4105 C C . MET A 1 517 ? 1.519 -4.602 14.911 1.00 82.12 517 MET A C 1
ATOM 4107 O O . MET A 1 517 ? 2.161 -5.649 14.762 1.00 82.12 517 MET A O 1
ATOM 4111 N N . LEU A 1 518 ? 0.342 -4.396 14.319 1.00 73.88 518 LEU A N 1
ATOM 4112 C CA . LEU A 1 518 ? -0.263 -5.294 13.340 1.00 73.88 518 LEU A CA 1
ATOM 4113 C C . LEU A 1 518 ? 0.430 -5.166 11.982 1.00 73.88 518 LEU A C 1
ATOM 4115 O O . LEU A 1 518 ? 0.935 -6.175 11.483 1.00 73.88 518 LEU A O 1
ATOM 4119 N N . LYS A 1 519 ? 0.561 -3.946 11.439 1.00 73.12 519 LYS A N 1
ATOM 4120 C CA . LYS A 1 519 ? 1.239 -3.706 10.150 1.00 73.12 519 LYS A CA 1
ATOM 4121 C C . LYS A 1 519 ? 2.668 -4.253 10.140 1.00 73.12 519 LYS A C 1
ATOM 4123 O O . LYS A 1 519 ? 3.119 -4.828 9.155 1.00 73.12 519 LYS A O 1
ATOM 4128 N N . THR A 1 520 ? 3.376 -4.150 11.264 1.00 71.56 520 THR A N 1
ATOM 4129 C CA . THR A 1 520 ? 4.745 -4.680 11.395 1.00 71.56 520 THR A CA 1
ATOM 4130 C C . THR A 1 520 ? 4.819 -6.208 11.479 1.00 71.56 520 THR A C 1
ATOM 4132 O O . THR A 1 520 ? 5.880 -6.770 11.195 1.00 71.56 520 THR A O 1
ATOM 4135 N N . LYS A 1 521 ? 3.735 -6.905 11.861 1.00 67.62 521 LYS A N 1
ATOM 4136 C CA . LYS A 1 521 ? 3.643 -8.378 11.780 1.00 67.62 521 LYS A CA 1
ATOM 4137 C C . LYS A 1 521 ? 3.349 -8.839 10.361 1.00 67.62 521 LYS A C 1
ATOM 4139 O O . LYS A 1 521 ? 3.929 -9.825 9.929 1.00 67.62 521 LYS A O 1
ATOM 4144 N N . THR A 1 522 ? 2.462 -8.134 9.667 1.00 58.38 522 THR A N 1
ATOM 4145 C CA . THR A 1 522 ? 2.013 -8.475 8.311 1.00 58.38 522 THR A CA 1
ATOM 4146 C C . THR A 1 522 ? 2.911 -7.881 7.227 1.00 58.38 522 THR A C 1
ATOM 4148 O O . THR A 1 522 ? 2.472 -7.745 6.092 1.00 58.38 522 THR A O 1
ATOM 4151 N N . LYS A 1 523 ? 4.133 -7.463 7.579 1.00 59.78 523 LYS A N 1
ATOM 4152 C CA . LYS A 1 523 ? 5.093 -6.885 6.638 1.00 59.78 523 LYS A CA 1
ATOM 4153 C C . LYS A 1 523 ? 5.661 -7.961 5.713 1.00 59.78 523 LYS A C 1
ATOM 4155 O O . LYS A 1 523 ? 5.860 -9.104 6.130 1.00 59.78 523 LYS A O 1
ATOM 4160 N N . ASP A 1 524 ? 6.012 -7.568 4.503 1.00 49.47 524 ASP A N 1
ATOM 4161 C CA . ASP A 1 524 ? 6.438 -8.504 3.462 1.00 49.47 524 ASP A CA 1
ATOM 4162 C C . ASP A 1 524 ? 7.851 -9.047 3.695 1.00 49.47 524 ASP A C 1
ATOM 4164 O O . ASP A 1 524 ? 8.679 -8.453 4.402 1.00 49.47 524 ASP A O 1
ATOM 4168 N N . LEU A 1 525 ? 8.157 -10.183 3.055 1.00 34.41 525 LEU A N 1
ATOM 4169 C CA . LEU A 1 525 ? 9.525 -10.695 2.960 1.00 34.41 525 LEU A CA 1
ATOM 4170 C C . LEU A 1 525 ? 10.384 -9.710 2.150 1.00 34.41 525 LEU A C 1
ATOM 4172 O O . LEU A 1 525 ? 10.376 -9.732 0.924 1.00 34.41 525 LEU A O 1
ATOM 4176 N N . GLY A 1 526 ? 11.134 -8.862 2.851 1.00 39.50 526 GLY A N 1
ATOM 4177 C CA . GLY A 1 526 ? 12.067 -7.893 2.265 1.00 39.50 526 GLY A CA 1
ATOM 4178 C C . GLY A 1 526 ? 11.904 -6.485 2.835 1.00 39.50 526 GLY A C 1
ATOM 4179 O O . GLY A 1 526 ? 12.902 -5.792 3.015 1.00 39.50 526 GLY A O 1
ATOM 4180 N N . SER A 1 527 ? 10.682 -6.110 3.225 1.00 52.53 527 SER A N 1
ATOM 4181 C CA . SER A 1 527 ? 10.361 -4.781 3.755 1.00 52.53 527 SER A CA 1
ATOM 4182 C C . SER A 1 527 ? 11.002 -4.556 5.131 1.00 52.53 527 SER A C 1
ATOM 4184 O O . SER A 1 527 ? 10.880 -5.375 6.069 1.00 52.53 527 SER A O 1
ATOM 4186 N N . ARG A 1 528 ? 11.705 -3.428 5.289 1.00 67.81 528 ARG A N 1
ATOM 4187 C CA . ARG A 1 528 ? 12.320 -3.063 6.574 1.00 67.81 528 ARG A CA 1
ATOM 4188 C C . ARG A 1 528 ? 11.222 -2.594 7.527 1.00 67.81 528 ARG A C 1
ATOM 4190 O O . ARG A 1 528 ? 10.266 -1.943 7.134 1.00 67.81 528 ARG A O 1
ATOM 4197 N N . LYS A 1 529 ? 11.348 -2.905 8.826 1.00 72.00 529 LYS A N 1
ATOM 4198 C CA . LYS A 1 529 ? 10.363 -2.435 9.827 1.00 72.00 529 LYS A CA 1
ATOM 4199 C C . LYS A 1 529 ? 10.250 -0.900 9.849 1.00 72.00 529 LYS A C 1
ATOM 4201 O O . LYS A 1 529 ? 9.187 -0.389 10.157 1.00 72.00 529 LYS A O 1
ATOM 4206 N N . GLN A 1 530 ? 11.337 -0.198 9.522 1.00 72.81 530 GLN A N 1
ATOM 4207 C CA . GLN A 1 530 ? 11.383 1.263 9.443 1.00 72.81 530 GLN A CA 1
ATOM 4208 C C . GLN A 1 530 ? 10.470 1.806 8.340 1.00 72.81 530 GLN A C 1
ATOM 4210 O O . GLN A 1 530 ? 9.710 2.726 8.597 1.00 72.81 530 GLN A O 1
ATOM 4215 N N . GLU A 1 531 ? 10.478 1.204 7.149 1.00 72.69 531 GLU A N 1
ATOM 4216 C CA . GLU A 1 531 ? 9.611 1.617 6.034 1.00 72.69 531 GLU A CA 1
ATOM 4217 C C . GLU A 1 531 ? 8.130 1.504 6.407 1.00 72.69 531 GLU A C 1
ATOM 4219 O O . GLU A 1 531 ? 7.348 2.388 6.082 1.00 72.69 531 GLU A O 1
ATOM 4224 N N . VAL A 1 532 ? 7.761 0.462 7.163 1.00 76.38 532 VAL A N 1
ATOM 4225 C CA . VAL A 1 532 ? 6.392 0.285 7.675 1.00 76.38 532 VAL A CA 1
ATOM 4226 C C . VAL A 1 532 ? 5.999 1.413 8.630 1.00 76.38 532 VAL A C 1
ATOM 4228 O O . VAL A 1 532 ? 4.875 1.898 8.566 1.00 76.38 532 VAL A O 1
ATOM 4231 N N . VAL A 1 533 ? 6.913 1.840 9.508 1.00 84.31 533 VAL A N 1
ATOM 4232 C CA . VAL A 1 533 ? 6.665 2.959 10.430 1.00 84.31 533 VAL A CA 1
ATOM 4233 C C . VAL A 1 533 ? 6.558 4.275 9.663 1.00 84.31 533 VAL A C 1
ATOM 4235 O O . VAL A 1 533 ? 5.615 5.020 9.900 1.00 84.31 533 VAL A O 1
ATOM 4238 N N . LYS A 1 534 ? 7.454 4.529 8.702 1.00 84.75 534 LYS A N 1
ATOM 4239 C CA . LYS A 1 534 ? 7.419 5.740 7.867 1.00 84.75 534 LYS A CA 1
ATOM 4240 C C . LYS A 1 534 ? 6.127 5.832 7.045 1.00 84.75 534 LYS A C 1
ATOM 4242 O O . LYS A 1 534 ? 5.485 6.873 7.054 1.00 84.75 534 LYS A O 1
ATOM 4247 N N . SER A 1 535 ? 5.695 4.738 6.410 1.00 80.44 535 SER A N 1
ATOM 4248 C CA . SER A 1 535 ? 4.404 4.688 5.700 1.00 80.44 535 SER A CA 1
ATOM 4249 C C . SER A 1 535 ? 3.225 4.895 6.653 1.00 80.44 535 SER A C 1
ATOM 4251 O O . SER A 1 535 ? 2.305 5.634 6.320 1.00 80.44 535 SER A O 1
ATOM 4253 N N . PHE A 1 536 ? 3.256 4.319 7.861 1.00 85.00 536 PHE A N 1
ATOM 4254 C CA . PHE A 1 536 ? 2.198 4.557 8.846 1.00 85.00 536 PHE A CA 1
ATOM 4255 C C . PHE A 1 536 ? 2.127 6.027 9.280 1.00 85.00 536 PHE A C 1
ATOM 4257 O O . PHE A 1 536 ? 1.034 6.582 9.328 1.00 85.00 536 PHE A O 1
ATOM 4264 N N . ILE A 1 537 ? 3.276 6.661 9.544 1.00 88.44 537 ILE A N 1
ATOM 4265 C CA . ILE A 1 537 ? 3.351 8.091 9.871 1.00 88.44 537 ILE A CA 1
ATOM 4266 C C . ILE A 1 537 ? 2.753 8.917 8.734 1.00 88.44 537 ILE A C 1
ATOM 4268 O O . ILE A 1 537 ? 1.952 9.795 9.004 1.00 88.44 537 ILE A O 1
ATOM 4272 N N . GLN A 1 538 ? 3.081 8.620 7.475 1.00 83.94 538 GLN A N 1
ATOM 4273 C CA . GLN A 1 538 ? 2.550 9.355 6.321 1.00 83.94 538 GLN A CA 1
ATOM 4274 C C . GLN A 1 538 ? 1.032 9.201 6.148 1.00 83.94 538 GLN A C 1
ATOM 4276 O O . GLN A 1 538 ? 0.359 10.144 5.736 1.00 83.94 538 GLN A O 1
ATOM 4281 N N . GLU A 1 539 ? 0.485 8.028 6.461 1.00 80.56 539 GLU A N 1
ATOM 4282 C CA . GLU A 1 539 ? -0.943 7.737 6.307 1.00 80.56 539 GLU A CA 1
ATOM 4283 C C . GLU A 1 539 ? -1.805 8.307 7.445 1.00 80.56 539 GLU A C 1
ATOM 4285 O O . GLU A 1 539 ? -2.964 8.640 7.208 1.00 80.56 539 GLU A O 1
ATOM 4290 N N . ASN A 1 540 ? -1.269 8.431 8.664 1.00 87.50 540 ASN A N 1
ATOM 4291 C CA . ASN A 1 540 ? -2.030 8.844 9.843 1.00 87.50 540 ASN A CA 1
ATOM 4292 C C . ASN A 1 540 ? -1.831 10.338 10.162 1.00 87.50 540 ASN A C 1
ATOM 4294 O O . ASN A 1 540 ? -0.718 10.786 10.439 1.00 87.50 540 ASN A O 1
ATOM 4298 N N . LYS A 1 541 ? -2.918 11.120 10.149 1.00 88.62 541 LYS A N 1
ATOM 4299 C CA . LYS A 1 541 ? -2.887 12.576 10.358 1.00 88.62 541 LYS A CA 1
ATOM 4300 C C . LYS A 1 541 ? -2.285 12.974 11.714 1.00 88.62 541 LYS A C 1
ATOM 4302 O O . LYS A 1 541 ? -1.394 13.820 11.727 1.00 88.62 541 LYS A O 1
ATOM 4307 N N . ALA A 1 542 ? -2.681 12.335 12.817 1.00 91.56 542 ALA A N 1
ATOM 4308 C CA . ALA A 1 542 ? -2.140 12.625 14.148 1.00 91.56 542 ALA A CA 1
ATOM 4309 C C . ALA A 1 542 ? -0.618 12.409 14.234 1.00 91.56 542 ALA A C 1
ATOM 4311 O O . ALA A 1 542 ? 0.089 13.196 14.863 1.00 91.56 542 ALA A O 1
ATOM 4312 N N . PHE A 1 543 ? -0.095 11.373 13.570 1.00 92.81 543 PHE A N 1
ATOM 4313 C CA . PHE A 1 543 ? 1.346 11.103 13.539 1.00 92.81 543 PHE A CA 1
ATOM 4314 C C . PHE A 1 543 ? 2.107 12.090 12.659 1.00 92.81 543 PHE A C 1
ATOM 4316 O O . PHE A 1 543 ? 3.230 12.448 13.010 1.00 92.81 543 PHE A O 1
ATOM 4323 N N . ARG A 1 544 ? 1.525 12.539 11.541 1.00 91.06 544 ARG A N 1
ATOM 4324 C CA . ARG A 1 544 ? 2.134 13.600 10.726 1.00 91.06 544 ARG A CA 1
ATOM 4325 C C . ARG A 1 544 ? 2.266 14.882 11.518 1.00 91.06 544 ARG A C 1
ATOM 4327 O O . ARG A 1 544 ? 3.369 15.391 11.628 1.00 91.06 544 ARG A O 1
ATOM 4334 N N . GLU A 1 545 ? 1.180 15.338 12.134 1.00 91.25 545 GLU A N 1
ATOM 4335 C CA . GLU A 1 545 ? 1.188 16.547 12.963 1.00 91.25 545 GLU A CA 1
ATOM 4336 C C . GLU A 1 545 ? 2.204 16.437 14.111 1.00 91.25 545 GLU A C 1
ATOM 4338 O O . GLU A 1 545 ? 2.919 17.396 14.398 1.00 91.25 545 GLU A O 1
ATOM 4343 N N . LEU A 1 546 ? 2.317 15.253 14.727 1.00 93.44 546 LEU A N 1
ATOM 4344 C CA . LEU A 1 546 ? 3.330 14.966 15.742 1.00 93.44 546 LEU A CA 1
ATOM 4345 C C . LEU A 1 546 ? 4.756 15.098 15.186 1.00 93.44 546 LEU A C 1
ATOM 4347 O O . LEU A 1 546 ? 5.578 15.780 15.785 1.00 93.44 546 LEU A O 1
ATOM 4351 N N . VAL A 1 547 ? 5.068 14.450 14.062 1.00 90.94 547 VAL A N 1
ATOM 4352 C CA . VAL A 1 547 ? 6.428 14.433 13.488 1.00 90.94 547 VAL A CA 1
ATOM 4353 C C . VAL A 1 547 ? 6.796 15.772 12.841 1.00 90.94 547 VAL A C 1
ATOM 4355 O O . VAL A 1 547 ? 7.957 16.170 12.882 1.00 90.94 547 VAL A O 1
ATOM 4358 N N . GLU A 1 548 ? 5.825 16.500 12.293 1.00 87.69 548 GLU A N 1
ATOM 4359 C CA . GLU A 1 548 ? 6.006 17.859 11.776 1.00 87.69 548 GLU A CA 1
ATOM 4360 C C . GLU A 1 548 ? 6.372 18.834 12.899 1.00 87.69 548 GLU A C 1
ATOM 4362 O O . GLU A 1 548 ? 7.313 19.615 12.744 1.00 87.69 548 GLU A O 1
ATOM 4367 N N . LYS A 1 549 ? 5.681 18.753 14.046 1.00 88.06 549 LYS A N 1
ATOM 4368 C CA . LYS A 1 549 ? 6.018 19.542 15.241 1.00 88.06 549 LYS A CA 1
ATOM 4369 C C . LYS A 1 549 ? 7.318 19.063 15.892 1.00 88.06 549 LYS A C 1
ATOM 4371 O O . LYS A 1 549 ? 8.093 19.874 16.387 1.00 88.06 549 LYS A O 1
ATOM 4376 N N . GLN A 1 550 ? 7.561 17.753 15.895 1.00 89.56 550 GLN A N 1
ATOM 4377 C CA . GLN A 1 550 ? 8.637 17.115 16.647 1.00 89.56 550 GLN A CA 1
ATOM 4378 C C . GLN A 1 550 ? 9.332 16.012 15.837 1.00 89.56 550 GLN A C 1
ATOM 4380 O O . GLN A 1 550 ? 9.069 14.813 15.978 1.00 89.56 550 GLN A O 1
ATOM 4385 N N . LYS A 1 551 ? 10.292 16.422 15.006 1.00 87.25 551 LYS A N 1
ATOM 4386 C CA . LYS A 1 551 ? 10.963 15.552 14.024 1.00 87.25 551 LYS A CA 1
ATOM 4387 C C . LYS A 1 551 ? 11.638 14.312 14.621 1.00 87.25 551 LYS A C 1
ATOM 4389 O O . LYS A 1 551 ? 11.659 13.258 13.985 1.00 87.25 551 LYS A O 1
ATOM 4394 N N . PHE A 1 552 ? 12.143 14.389 15.857 1.00 89.19 552 PHE A N 1
ATOM 4395 C CA . PHE A 1 552 ? 12.807 13.262 16.525 1.00 89.19 552 PHE A CA 1
ATOM 4396 C C . PHE A 1 552 ? 11.867 12.062 16.770 1.00 89.19 552 PHE A C 1
ATOM 4398 O O . PHE A 1 552 ? 12.326 10.917 16.865 1.00 89.19 552 PHE A O 1
ATOM 4405 N N . MET A 1 553 ? 10.546 12.278 16.825 1.00 92.44 553 MET A N 1
ATOM 4406 C CA . MET A 1 553 ? 9.570 11.223 17.119 1.00 92.44 553 MET A CA 1
ATOM 4407 C C . MET A 1 553 ? 9.527 10.119 16.057 1.00 92.44 553 MET A C 1
ATOM 4409 O O . MET A 1 553 ? 9.290 8.957 16.395 1.00 92.44 553 MET A O 1
ATOM 4413 N N . GLU A 1 554 ? 9.845 10.418 14.794 1.00 89.88 554 GLU A N 1
ATOM 4414 C CA . GLU A 1 554 ? 9.990 9.385 13.759 1.00 89.88 554 GLU A CA 1
ATOM 4415 C C . GLU A 1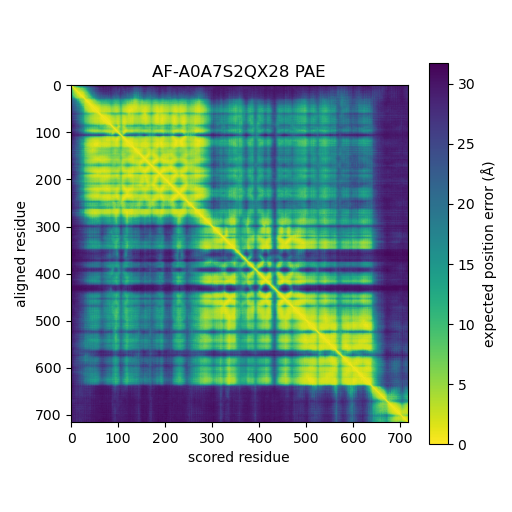 554 ? 11.096 8.377 14.126 1.00 89.88 554 GLU A C 1
ATOM 4417 O O . GLU A 1 554 ? 10.916 7.154 14.018 1.00 89.88 554 GLU A O 1
ATOM 4422 N N . GLY A 1 555 ? 12.231 8.888 14.616 1.00 88.31 555 GLY A N 1
ATOM 4423 C CA . GLY A 1 555 ? 13.354 8.086 15.090 1.00 88.31 555 GLY A CA 1
ATOM 4424 C C . GLY A 1 555 ? 12.971 7.218 16.289 1.00 88.31 555 GLY A C 1
ATOM 4425 O O . GLY A 1 555 ? 13.254 6.012 16.290 1.00 88.31 555 GLY A O 1
ATOM 4426 N N . VAL A 1 556 ? 12.255 7.802 17.257 1.00 91.88 556 VAL A N 1
ATOM 4427 C CA . VAL A 1 556 ? 11.749 7.100 18.449 1.00 91.88 556 VAL A CA 1
ATOM 4428 C C . VAL A 1 556 ? 10.868 5.924 18.038 1.00 91.88 556 VAL A C 1
ATOM 4430 O O . VAL A 1 556 ? 11.158 4.781 18.396 1.00 91.88 556 VAL A O 1
ATOM 4433 N N . LEU A 1 557 ? 9.836 6.165 17.225 1.00 91.06 557 LEU A N 1
ATOM 4434 C CA . LEU A 1 557 ? 8.880 5.137 16.803 1.00 91.06 557 LEU A CA 1
ATOM 4435 C C . LEU A 1 557 ? 9.556 4.002 16.026 1.00 91.06 557 LEU A C 1
ATOM 4437 O O . LEU A 1 557 ? 9.292 2.820 16.279 1.00 91.06 557 LEU A O 1
ATOM 4441 N N . CYS A 1 558 ? 10.482 4.341 15.124 1.00 87.81 558 CYS A N 1
ATOM 4442 C CA . CYS A 1 558 ? 11.282 3.355 14.403 1.00 87.81 558 CYS A CA 1
ATOM 4443 C C . CYS A 1 558 ? 12.065 2.444 15.361 1.00 87.81 558 CYS A C 1
ATOM 4445 O O . CYS A 1 558 ? 12.077 1.221 15.179 1.00 87.81 558 CYS A O 1
ATOM 4447 N N . ALA A 1 559 ? 12.721 3.024 16.371 1.00 86.31 559 ALA A N 1
ATOM 4448 C CA . ALA A 1 559 ? 13.524 2.281 17.338 1.00 86.31 559 ALA A CA 1
ATOM 4449 C C . ALA A 1 559 ? 12.662 1.411 18.267 1.00 86.31 559 ALA A C 1
ATOM 4451 O O . ALA A 1 559 ? 12.992 0.239 18.476 1.00 86.31 559 ALA A O 1
ATOM 4452 N N . VAL A 1 560 ? 11.520 1.925 18.735 1.00 88.69 560 VAL A N 1
ATOM 4453 C CA . VAL A 1 560 ? 10.568 1.173 19.570 1.00 88.69 560 VAL A CA 1
ATOM 4454 C C . VAL A 1 560 ? 10.052 -0.065 18.831 1.00 88.69 560 VAL A C 1
ATOM 4456 O O . VAL A 1 560 ? 10.117 -1.175 19.356 1.00 88.69 560 VAL A O 1
ATOM 4459 N N . VAL A 1 561 ? 9.621 0.071 17.573 1.00 84.69 561 VAL A N 1
ATOM 4460 C CA . VAL A 1 561 ? 9.161 -1.066 16.746 1.00 84.69 561 VAL A CA 1
ATOM 4461 C C . VAL A 1 561 ? 10.284 -2.075 16.462 1.00 84.69 561 VAL A C 1
ATOM 4463 O O . VAL A 1 561 ? 10.056 -3.291 16.316 1.00 84.69 561 VAL A O 1
ATOM 4466 N N . TRP A 1 562 ? 11.520 -1.588 16.348 1.00 79.81 562 TRP A N 1
ATOM 4467 C CA . TRP A 1 562 ? 12.694 -2.431 16.151 1.00 79.81 562 TRP A CA 1
ATOM 4468 C C . TRP A 1 562 ? 12.991 -3.283 17.390 1.00 79.81 562 TRP A C 1
ATOM 4470 O O . TRP A 1 562 ? 13.250 -4.481 17.226 1.00 79.81 562 TRP A O 1
ATOM 4480 N N . ASN A 1 563 ? 12.862 -2.684 18.580 1.00 76.62 563 ASN A N 1
ATOM 4481 C CA . ASN A 1 563 ? 13.048 -3.270 19.909 1.00 76.62 563 ASN A CA 1
ATOM 4482 C C . ASN A 1 563 ? 14.343 -4.094 20.034 1.00 76.62 563 ASN A C 1
ATOM 4484 O O . ASN A 1 563 ? 14.307 -5.322 20.156 1.00 76.62 563 ASN A O 1
ATOM 4488 N N . ARG A 1 564 ? 15.504 -3.432 19.948 1.00 67.81 564 ARG A N 1
ATOM 4489 C CA . ARG A 1 564 ? 16.819 -4.069 20.142 1.00 67.81 564 ARG A CA 1
ATOM 4490 C C . ARG A 1 564 ? 17.646 -3.337 21.193 1.00 67.81 564 ARG A C 1
ATOM 4492 O O . ARG A 1 564 ? 17.720 -2.119 21.159 1.00 67.81 564 ARG A O 1
ATOM 4499 N N . LEU A 1 565 ? 18.343 -4.110 22.032 1.00 57.03 565 LEU A N 1
ATOM 4500 C CA . LEU A 1 565 ? 19.236 -3.607 23.090 1.00 57.03 565 LEU A CA 1
ATOM 4501 C C . LEU A 1 565 ? 20.512 -2.940 22.557 1.00 57.03 565 LEU A C 1
ATOM 4503 O O . LEU A 1 565 ? 21.097 -2.100 23.228 1.00 57.03 565 LEU A O 1
ATOM 4507 N N . ARG A 1 566 ? 20.992 -3.355 21.377 1.00 54.62 566 ARG A N 1
ATOM 4508 C CA . ARG A 1 566 ? 22.178 -2.778 20.730 1.00 54.62 566 ARG A CA 1
ATOM 4509 C C . ARG A 1 566 ? 21.857 -2.392 19.293 1.00 54.62 566 ARG A C 1
ATOM 4511 O O . ARG A 1 566 ? 21.307 -3.197 18.534 1.00 54.62 566 ARG A O 1
ATOM 4518 N N . ARG A 1 567 ? 22.215 -1.155 18.945 1.00 54.25 567 ARG A N 1
ATOM 4519 C CA . ARG A 1 567 ? 22.130 -0.599 17.592 1.00 54.25 567 ARG A CA 1
ATOM 4520 C C . ARG A 1 567 ? 23.188 -1.263 16.708 1.00 54.25 567 ARG A C 1
ATOM 4522 O O . ARG A 1 567 ? 24.349 -1.346 17.096 1.00 54.25 567 ARG A O 1
ATOM 4529 N N . ASP A 1 568 ? 22.790 -1.748 15.537 1.00 56.09 568 ASP A N 1
ATOM 4530 C CA . ASP A 1 568 ? 23.682 -2.437 14.595 1.00 56.09 568 ASP A CA 1
ATOM 4531 C C . ASP A 1 568 ? 23.905 -1.506 13.395 1.00 56.09 568 ASP A C 1
ATOM 4533 O O . ASP A 1 568 ? 23.255 -1.646 12.357 1.00 56.09 568 ASP A O 1
ATOM 4537 N N . LYS A 1 569 ? 24.777 -0.496 13.576 1.00 54.22 569 LYS A N 1
ATOM 4538 C CA . LYS A 1 569 ? 24.989 0.610 12.614 1.00 54.22 569 LYS A CA 1
ATOM 4539 C C . LYS A 1 569 ? 25.301 0.115 11.190 1.00 54.22 569 LYS A C 1
ATOM 4541 O O . LYS A 1 569 ? 24.948 0.780 10.223 1.00 54.22 569 LYS A O 1
ATOM 4546 N N . ALA A 1 570 ? 25.889 -1.076 11.049 1.00 47.22 570 ALA A N 1
ATOM 4547 C CA . ALA A 1 570 ? 26.230 -1.687 9.763 1.00 47.22 570 ALA A CA 1
ATOM 4548 C C . ALA A 1 570 ? 25.012 -2.133 8.923 1.00 47.22 570 ALA A C 1
ATOM 4550 O O . ALA A 1 570 ? 25.139 -2.308 7.714 1.00 47.22 570 ALA A O 1
ATOM 4551 N N . LYS A 1 571 ? 23.828 -2.319 9.529 1.00 48.50 571 LYS A N 1
ATOM 4552 C CA . LYS A 1 571 ? 22.601 -2.771 8.834 1.00 48.50 571 LYS A CA 1
ATOM 4553 C C . LYS A 1 571 ? 21.589 -1.659 8.557 1.00 48.50 571 LYS A C 1
ATOM 4555 O O . LYS A 1 571 ? 20.553 -1.925 7.951 1.00 48.50 571 LYS A O 1
ATOM 4560 N N . GLU A 1 572 ? 21.866 -0.436 8.999 1.00 51.44 572 GLU A N 1
ATOM 4561 C CA . GLU A 1 572 ? 20.906 0.678 9.012 1.00 51.44 572 GLU A CA 1
ATOM 4562 C C . GLU A 1 572 ? 20.993 1.597 7.787 1.00 51.44 572 GLU A C 1
ATOM 4564 O O . GLU A 1 572 ? 20.324 2.620 7.776 1.00 51.44 572 GLU A O 1
ATOM 4569 N N . GLY A 1 573 ? 21.783 1.233 6.767 1.00 49.78 573 GLY A N 1
ATOM 4570 C CA . GLY A 1 573 ? 22.166 2.088 5.635 1.00 49.78 573 GLY A CA 1
ATOM 4571 C C . GLY A 1 573 ? 21.151 3.163 5.225 1.00 49.78 573 GLY A C 1
ATOM 4572 O O . GLY A 1 573 ? 20.110 2.813 4.684 1.00 49.78 573 GLY A O 1
ATOM 4573 N N . THR A 1 574 ? 21.507 4.422 5.523 1.00 49.69 574 THR A N 1
ATOM 4574 C CA . THR A 1 574 ? 21.305 5.729 4.846 1.00 49.69 574 THR A CA 1
ATOM 4575 C C . THR A 1 574 ? 21.738 6.834 5.829 1.00 49.69 574 THR A C 1
ATOM 4577 O O . THR A 1 574 ? 21.759 6.605 7.037 1.00 49.69 574 THR A O 1
ATOM 4580 N N . ALA A 1 575 ? 22.112 8.022 5.341 1.00 50.72 575 ALA A N 1
ATOM 4581 C CA . ALA A 1 575 ? 22.407 9.182 6.188 1.00 50.72 575 ALA A CA 1
ATOM 4582 C C . ALA A 1 575 ? 21.097 9.783 6.734 1.00 50.72 575 ALA A C 1
ATOM 4584 O O . ALA A 1 575 ? 20.326 10.352 5.965 1.00 50.72 575 ALA A O 1
ATOM 4585 N N . PHE A 1 576 ? 20.845 9.616 8.032 1.00 53.66 576 PHE A N 1
ATOM 4586 C CA . PHE A 1 576 ? 19.697 10.192 8.744 1.00 53.66 576 PHE A CA 1
ATOM 4587 C C . PHE A 1 576 ? 19.990 11.639 9.178 1.00 53.66 576 PHE A C 1
ATOM 4589 O O . PHE A 1 576 ? 21.164 12.023 9.257 1.00 53.66 576 PHE A O 1
ATOM 4596 N N . SER A 1 577 ? 18.947 12.438 9.434 1.00 64.62 577 SER A N 1
ATOM 4597 C CA . SER A 1 577 ? 19.119 13.748 10.080 1.00 64.62 577 SER A CA 1
ATOM 4598 C C . SER A 1 577 ? 19.630 13.569 11.514 1.00 64.62 577 SER A C 1
ATOM 4600 O O . SER A 1 577 ? 19.499 12.491 12.098 1.00 64.62 577 SER A O 1
ATOM 4602 N N . GLU A 1 578 ? 20.225 14.619 12.079 1.00 69.69 578 GLU A N 1
ATOM 4603 C CA . GLU A 1 578 ? 20.702 14.611 13.469 1.00 69.69 578 GLU A CA 1
ATOM 4604 C C . GLU A 1 578 ? 19.551 14.324 14.451 1.00 69.69 578 GLU A C 1
ATOM 4606 O O . GLU A 1 578 ? 19.677 13.465 15.318 1.00 69.69 578 GLU A O 1
ATOM 4611 N N . GLU A 1 579 ? 18.378 14.914 14.207 1.00 73.12 579 GLU A N 1
ATOM 4612 C CA . GLU A 1 579 ? 17.154 14.721 15.000 1.00 73.12 579 GLU A CA 1
ATOM 4613 C C . GLU A 1 579 ? 16.599 13.281 14.910 1.00 73.12 579 GLU A C 1
ATOM 4615 O O . GLU A 1 579 ? 16.146 12.718 15.907 1.00 73.12 579 GLU A O 1
ATOM 4620 N N . GLU A 1 580 ? 16.642 12.638 13.732 1.00 73.25 580 GLU A N 1
ATOM 4621 C CA . GLU A 1 580 ? 16.200 11.238 13.570 1.00 73.25 580 GLU A CA 1
ATOM 4622 C C . GLU A 1 580 ? 17.174 10.269 14.264 1.00 73.25 580 GLU A C 1
ATOM 4624 O O . GLU A 1 580 ? 16.765 9.225 14.786 1.00 73.25 580 GLU A O 1
ATOM 4629 N N . GLU A 1 581 ? 18.467 10.603 14.289 1.00 76.06 581 GLU A N 1
ATOM 4630 C CA . GLU A 1 581 ? 19.486 9.840 15.007 1.00 76.06 581 GLU A CA 1
ATOM 4631 C C . GLU A 1 581 ? 19.324 9.960 16.529 1.00 76.06 581 GLU A C 1
ATOM 4633 O O . GLU A 1 581 ? 19.331 8.930 17.214 1.00 76.06 581 GLU A O 1
ATOM 4638 N N . GLU A 1 582 ? 19.092 11.171 17.034 1.00 82.75 582 GLU A N 1
ATOM 4639 C CA . GLU A 1 582 ? 18.812 11.430 18.446 1.00 82.75 582 GLU A CA 1
ATOM 4640 C C . GLU A 1 582 ? 17.546 10.688 18.899 1.00 82.75 582 GLU A C 1
ATOM 4642 O O . GLU A 1 582 ? 17.578 9.894 19.842 1.00 82.75 582 GLU A O 1
ATOM 4647 N N . GLY A 1 583 ? 16.449 10.821 18.148 1.00 86.38 583 GLY A N 1
ATOM 4648 C CA . GLY A 1 583 ? 15.201 10.115 18.430 1.00 86.38 583 GLY A CA 1
ATOM 4649 C C . GLY A 1 583 ? 15.359 8.592 18.452 1.00 86.38 583 GLY A C 1
ATOM 4650 O O . GLY A 1 583 ? 14.785 7.904 19.301 1.00 86.38 583 GLY A O 1
ATOM 4651 N N . ARG A 1 584 ? 16.185 8.023 17.564 1.00 84.75 584 ARG A N 1
ATOM 4652 C CA . ARG A 1 584 ? 16.488 6.583 17.595 1.00 84.75 584 ARG A CA 1
ATOM 4653 C C . ARG A 1 584 ? 17.259 6.165 18.830 1.00 84.75 584 ARG A C 1
ATOM 4655 O O . A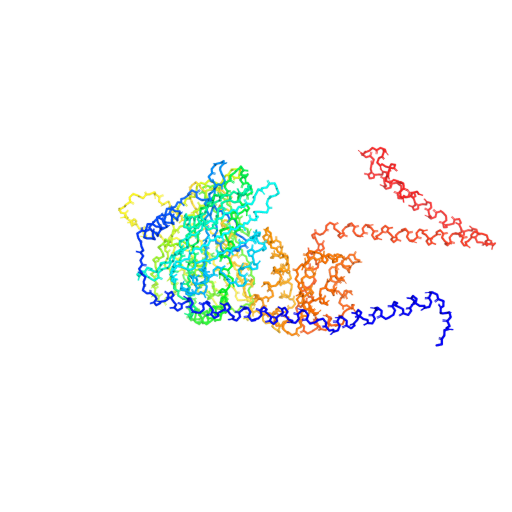RG A 1 584 ? 17.001 5.078 19.353 1.00 84.75 584 ARG A O 1
ATOM 4662 N N . GLU A 1 585 ? 18.207 6.982 19.272 1.00 84.06 585 GLU A N 1
ATOM 4663 C CA . GLU A 1 585 ? 18.913 6.726 20.519 1.00 84.06 585 GLU A CA 1
ATOM 4664 C C . GLU A 1 585 ? 17.920 6.691 21.681 1.00 84.06 585 GLU A C 1
ATOM 4666 O O . GLU A 1 585 ? 17.880 5.692 22.407 1.00 84.06 585 GLU A O 1
ATOM 4671 N N . MET A 1 586 ? 17.048 7.700 21.780 1.00 88.69 586 MET A N 1
ATOM 4672 C CA . MET A 1 586 ? 16.011 7.762 22.810 1.00 88.69 586 MET A CA 1
ATOM 4673 C C . MET A 1 586 ? 15.110 6.524 22.789 1.00 88.69 586 MET A C 1
ATOM 4675 O O . MET A 1 586 ? 14.993 5.815 23.792 1.00 88.69 586 MET A O 1
ATOM 4679 N N . GLY A 1 587 ? 14.525 6.198 21.632 1.00 87.50 587 GLY A N 1
ATOM 4680 C CA . GLY A 1 587 ? 13.609 5.063 21.493 1.00 87.50 587 GLY A CA 1
ATOM 4681 C C . GLY A 1 587 ? 14.269 3.703 21.742 1.00 87.50 587 GLY A C 1
ATOM 4682 O O . GLY A 1 587 ? 13.613 2.777 22.220 1.00 87.50 587 GLY A O 1
ATOM 4683 N N . SER A 1 588 ? 15.575 3.562 21.485 1.00 85.50 588 SER A N 1
ATOM 4684 C CA . SER A 1 588 ? 16.299 2.313 21.752 1.00 85.50 588 SER A CA 1
ATOM 4685 C C . SER A 1 588 ? 16.416 1.991 23.247 1.00 85.50 588 SER A C 1
ATOM 4687 O O . SER A 1 588 ? 16.417 0.814 23.617 1.00 85.50 588 SER A O 1
ATOM 4689 N N . LYS A 1 589 ? 16.433 3.011 24.121 1.00 87.44 589 LYS A N 1
ATOM 4690 C CA . LYS A 1 589 ? 16.511 2.813 25.578 1.00 87.44 589 LYS A CA 1
ATOM 4691 C C . LYS A 1 589 ? 15.218 2.251 26.174 1.00 87.44 589 LYS A C 1
ATOM 4693 O O . LYS A 1 589 ? 15.279 1.613 27.222 1.00 87.4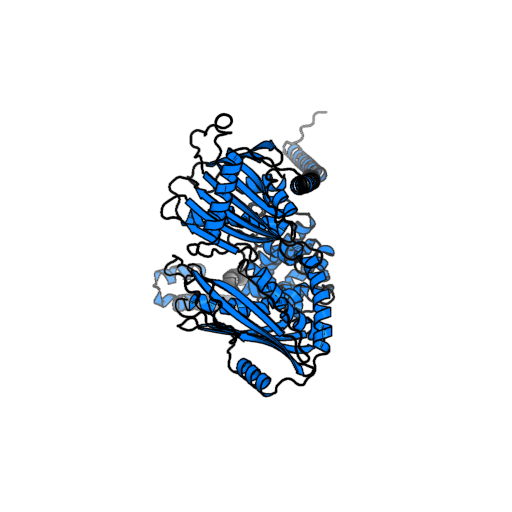4 589 LYS A O 1
ATOM 4698 N N . LEU A 1 590 ? 14.076 2.353 25.483 1.00 88.12 590 LEU A N 1
ATOM 4699 C CA . LEU A 1 590 ? 12.840 1.692 25.925 1.00 88.12 590 LEU A CA 1
ATOM 4700 C C . LEU A 1 590 ? 13.005 0.165 25.975 1.00 88.12 590 LEU A C 1
ATOM 4702 O O . LEU A 1 590 ? 12.446 -0.490 26.849 1.00 88.12 590 LEU A O 1
ATOM 4706 N N . ALA A 1 591 ? 13.815 -0.416 25.081 1.00 82.56 591 ALA A N 1
ATOM 4707 C CA . ALA A 1 591 ? 14.115 -1.847 25.111 1.00 82.56 591 ALA A CA 1
ATOM 4708 C C . ALA A 1 591 ? 14.816 -2.271 26.413 1.00 82.56 591 ALA A C 1
ATOM 4710 O O . ALA A 1 591 ? 14.560 -3.368 26.909 1.00 82.56 591 ALA A O 1
ATOM 4711 N N . MET A 1 592 ? 15.669 -1.401 26.969 1.00 78.38 592 MET A N 1
ATOM 4712 C CA . MET A 1 592 ? 16.323 -1.623 28.261 1.00 78.38 592 MET A CA 1
ATOM 4713 C C . MET A 1 592 ? 15.324 -1.507 29.413 1.00 78.38 592 MET A C 1
ATOM 4715 O O . MET A 1 592 ? 15.249 -2.426 30.220 1.00 78.38 592 MET A O 1
ATOM 4719 N N . ALA A 1 593 ? 14.504 -0.453 29.440 1.00 82.31 593 ALA A N 1
ATOM 4720 C CA . ALA A 1 593 ? 13.478 -0.278 30.473 1.00 82.31 593 ALA A CA 1
ATOM 4721 C C . ALA A 1 593 ? 12.465 -1.439 30.482 1.00 82.31 593 ALA A C 1
ATOM 4723 O O . ALA A 1 593 ? 12.085 -1.950 31.531 1.00 82.31 593 ALA A O 1
ATOM 4724 N N . MET A 1 594 ? 12.067 -1.947 29.311 1.00 81.12 594 MET A N 1
ATOM 4725 C CA . MET A 1 594 ? 11.224 -3.148 29.214 1.00 81.12 594 MET A CA 1
ATOM 4726 C C . MET A 1 594 ? 11.921 -4.427 29.701 1.00 81.12 594 MET A C 1
ATOM 4728 O O . MET A 1 594 ? 11.242 -5.388 30.056 1.00 81.12 594 MET A O 1
ATOM 4732 N N . ALA A 1 595 ? 13.256 -4.483 29.681 1.00 70.94 595 ALA A N 1
ATOM 4733 C CA . ALA A 1 595 ? 14.011 -5.632 30.178 1.00 70.94 595 ALA A CA 1
ATOM 4734 C C . ALA A 1 595 ? 14.072 -5.665 31.713 1.00 70.94 595 ALA A C 1
ATOM 4736 O O . ALA A 1 595 ? 14.173 -6.750 32.287 1.00 70.94 595 ALA A O 1
ATOM 4737 N N . THR A 1 596 ? 14.005 -4.496 32.355 1.00 69.38 596 THR A N 1
ATOM 4738 C CA . THR A 1 596 ? 14.142 -4.313 33.807 1.00 69.38 596 THR A CA 1
ATOM 4739 C C . THR A 1 596 ? 12.807 -4.146 34.536 1.00 69.38 596 THR A C 1
ATOM 4741 O O . THR A 1 596 ? 12.783 -4.175 35.762 1.00 69.38 596 THR A O 1
ATOM 4744 N N . THR A 1 597 ? 11.684 -4.031 33.818 1.00 70.50 597 THR A N 1
ATOM 4745 C CA . THR A 1 597 ? 10.351 -3.794 34.404 1.00 70.50 597 THR A CA 1
ATOM 4746 C C . THR A 1 597 ? 9.368 -4.947 34.166 1.00 70.50 597 THR A C 1
ATOM 4748 O O . THR A 1 597 ? 9.478 -5.730 33.222 1.00 70.50 597 THR A O 1
ATOM 4751 N N . LEU A 1 598 ? 8.366 -5.061 35.048 1.00 70.44 598 LEU A N 1
ATOM 4752 C CA . LEU A 1 598 ? 7.355 -6.130 35.002 1.00 70.44 598 LEU A CA 1
ATOM 4753 C C . LEU A 1 598 ? 6.179 -5.838 34.062 1.00 70.44 598 LEU A C 1
ATOM 4755 O O . LEU A 1 598 ? 5.494 -6.767 33.633 1.00 70.44 598 LEU A O 1
ATOM 4759 N N . THR A 1 599 ? 5.915 -4.568 33.748 1.00 77.25 599 THR A N 1
ATOM 4760 C CA . THR A 1 599 ? 4.753 -4.169 32.942 1.00 77.25 599 THR A CA 1
ATOM 4761 C C . THR A 1 599 ? 5.126 -3.087 31.938 1.00 77.25 599 THR A C 1
ATOM 4763 O O . THR A 1 599 ? 6.005 -2.267 32.192 1.00 77.25 599 THR A O 1
ATOM 4766 N N . ALA A 1 600 ? 4.403 -3.048 30.818 1.00 84.25 600 ALA A N 1
ATOM 4767 C CA . ALA A 1 600 ? 4.597 -2.049 29.773 1.00 84.25 600 ALA A CA 1
ATOM 4768 C C . ALA A 1 600 ? 4.438 -0.607 30.275 1.00 84.25 600 ALA A C 1
ATOM 4770 O O . ALA A 1 600 ? 5.210 0.260 29.883 1.00 84.25 600 ALA A O 1
ATOM 4771 N N . LYS A 1 601 ? 3.475 -0.369 31.173 1.00 88.19 601 LYS A N 1
ATOM 4772 C CA . LYS A 1 601 ? 3.242 0.946 31.778 1.00 88.19 601 LYS A CA 1
ATOM 4773 C C . LYS A 1 601 ? 4.463 1.432 32.559 1.00 88.19 601 LYS A C 1
ATOM 4775 O O . LYS A 1 601 ? 4.975 2.507 32.280 1.00 88.19 601 LYS A O 1
ATOM 4780 N N . HIS A 1 602 ? 4.985 0.590 33.454 1.00 86.62 602 HIS A N 1
ATOM 4781 C CA . HIS A 1 602 ? 6.186 0.918 34.225 1.00 86.62 602 HIS A CA 1
ATOM 4782 C C . HIS A 1 602 ? 7.407 1.121 33.315 1.00 86.62 602 HIS A C 1
ATOM 4784 O O . HIS A 1 602 ? 8.175 2.048 33.540 1.00 86.62 602 HIS A O 1
ATOM 4790 N N . ALA A 1 603 ? 7.550 0.313 32.256 1.00 87.00 603 ALA A N 1
ATOM 4791 C CA . ALA A 1 603 ? 8.623 0.475 31.275 1.00 87.00 603 ALA A CA 1
ATOM 4792 C C . ALA A 1 603 ? 8.585 1.850 30.594 1.00 87.00 603 ALA A C 1
ATOM 4794 O O . ALA A 1 603 ? 9.618 2.499 30.464 1.00 87.00 603 ALA A O 1
ATOM 4795 N N . VAL A 1 604 ? 7.399 2.282 30.151 1.00 92.44 604 VAL A N 1
ATOM 4796 C CA . VAL A 1 604 ? 7.211 3.575 29.481 1.00 92.44 604 VAL A CA 1
ATOM 4797 C C . VAL A 1 604 ? 7.402 4.729 30.461 1.00 92.44 604 VAL A C 1
ATOM 4799 O O . VAL A 1 604 ? 8.074 5.690 30.105 1.00 92.44 604 VAL A O 1
ATOM 4802 N N . ASP A 1 605 ? 6.886 4.615 31.688 1.00 91.62 605 ASP A N 1
ATOM 4803 C CA . ASP A 1 605 ? 7.043 5.626 32.740 1.00 91.62 605 ASP A CA 1
ATOM 4804 C C . ASP A 1 605 ? 8.508 5.814 33.170 1.00 91.62 605 ASP A C 1
ATOM 4806 O O . ASP A 1 605 ? 8.953 6.935 33.401 1.00 91.62 605 ASP A O 1
ATOM 4810 N N . GLU A 1 606 ? 9.274 4.730 33.305 1.00 89.38 606 GLU A N 1
ATOM 4811 C CA . GLU A 1 606 ? 10.699 4.800 33.652 1.00 89.38 606 GLU A CA 1
ATOM 4812 C C . GLU A 1 606 ? 11.535 5.331 32.484 1.00 89.38 606 GLU A C 1
ATOM 4814 O O . GLU A 1 606 ? 12.428 6.157 32.676 1.00 89.38 606 GLU A O 1
ATOM 4819 N N . TRP A 1 607 ? 11.233 4.881 31.265 1.00 93.19 607 TRP A N 1
ATOM 4820 C CA . TRP A 1 607 ? 11.918 5.331 30.059 1.00 93.19 607 TRP A CA 1
ATOM 4821 C C . TRP A 1 607 ? 11.676 6.816 29.774 1.00 93.19 607 TRP A C 1
ATOM 4823 O O . TRP A 1 607 ? 12.635 7.530 29.491 1.00 93.19 607 TRP A O 1
ATOM 4833 N N . SER A 1 608 ? 10.436 7.306 29.879 1.00 91.44 608 SER A N 1
ATOM 4834 C CA . SER A 1 608 ? 10.118 8.707 29.574 1.00 91.44 608 SER A CA 1
ATOM 4835 C C . SER A 1 608 ? 10.792 9.685 30.539 1.00 91.44 608 SER A C 1
ATOM 4837 O O . SER A 1 608 ? 11.232 10.749 30.116 1.00 91.44 608 SER A O 1
ATOM 4839 N N . LYS A 1 609 ? 10.985 9.305 31.811 1.00 90.69 609 LYS A N 1
ATOM 4840 C CA . LYS A 1 609 ? 11.726 10.114 32.800 1.00 90.69 609 LYS A CA 1
ATOM 4841 C C . LYS A 1 609 ? 13.184 10.372 32.416 1.00 90.69 609 LYS A C 1
ATOM 4843 O O . LYS A 1 609 ? 13.759 11.356 32.869 1.00 90.69 609 LYS A O 1
ATOM 4848 N N . GLN A 1 610 ? 13.788 9.512 31.595 1.00 89.94 610 GLN A N 1
ATOM 4849 C CA . GLN A 1 610 ? 15.162 9.699 31.114 1.00 89.94 610 GLN A CA 1
ATOM 4850 C C . GLN A 1 610 ? 15.257 10.780 30.025 1.00 89.94 610 GLN A C 1
ATOM 4852 O O . GLN A 1 610 ? 16.359 11.226 29.710 1.00 89.94 610 GLN A O 1
ATOM 4857 N N . PHE A 1 611 ? 14.123 11.189 29.444 1.00 91.50 611 PHE A N 1
ATOM 4858 C CA . PHE A 1 611 ? 14.056 12.084 28.292 1.00 91.50 611 PHE A CA 1
ATOM 4859 C C . PHE A 1 611 ? 12.954 13.137 28.486 1.00 91.50 611 PHE A C 1
ATOM 4861 O O . PHE A 1 611 ? 11.820 12.919 28.053 1.00 91.50 611 PHE A O 1
ATOM 4868 N N . PRO A 1 612 ? 13.273 14.303 29.082 1.00 88.62 612 PRO A N 1
ATOM 4869 C CA . PRO A 1 612 ? 12.296 15.365 29.335 1.00 88.62 612 PRO A CA 1
ATOM 4870 C C . PRO A 1 612 ? 11.504 15.779 28.091 1.00 88.62 612 PRO A C 1
ATOM 4872 O O . PRO A 1 612 ? 10.300 15.991 28.177 1.00 88.62 612 PRO A O 1
ATOM 4875 N N . ILE A 1 613 ? 12.157 15.804 26.924 1.00 87.50 613 ILE A N 1
ATOM 4876 C CA . ILE A 1 613 ? 11.512 16.141 25.651 1.00 87.50 613 ILE A CA 1
ATOM 4877 C C . ILE A 1 613 ? 10.414 15.139 25.265 1.00 87.50 613 ILE A C 1
ATOM 4879 O O . ILE A 1 613 ? 9.337 15.552 24.866 1.00 87.50 613 ILE A O 1
ATOM 4883 N N . VAL A 1 614 ? 10.632 13.833 25.467 1.00 90.44 614 VAL A N 1
ATOM 4884 C CA . VAL A 1 614 ? 9.626 12.786 25.207 1.00 90.44 614 VAL A CA 1
ATOM 4885 C C . VAL A 1 614 ? 8.458 12.908 26.184 1.00 90.44 614 VAL A C 1
ATOM 4887 O O . VAL A 1 614 ? 7.309 12.673 25.813 1.00 90.44 614 VAL A O 1
ATOM 4890 N N . LEU A 1 615 ? 8.748 13.248 27.441 1.00 90.19 615 LEU A N 1
ATOM 4891 C CA . LEU A 1 615 ? 7.730 13.426 28.470 1.00 90.19 615 LEU A CA 1
ATOM 4892 C C . LEU A 1 615 ? 6.830 14.626 28.153 1.00 90.19 615 LEU A C 1
ATOM 4894 O O . LEU A 1 615 ? 5.612 14.472 28.152 1.00 90.19 615 LEU A O 1
ATOM 4898 N N . GLN A 1 616 ? 7.423 15.759 27.772 1.00 90.38 616 GLN A N 1
ATOM 4899 C CA . GLN A 1 616 ? 6.685 16.932 27.307 1.00 90.38 616 GLN A CA 1
ATOM 4900 C C . GLN A 1 616 ? 5.791 16.588 26.108 1.00 90.38 616 GLN A C 1
ATOM 4902 O O . GLN A 1 616 ? 4.609 16.918 26.103 1.00 90.38 616 GLN A O 1
ATOM 4907 N N . THR A 1 617 ? 6.299 15.837 25.127 1.00 91.94 617 THR A N 1
ATOM 4908 C CA . THR A 1 617 ? 5.484 15.362 24.000 1.00 91.94 617 THR A CA 1
ATOM 4909 C C . THR A 1 617 ? 4.276 14.539 24.440 1.00 91.94 617 THR A C 1
ATOM 4911 O O . THR A 1 617 ? 3.195 14.666 23.870 1.00 91.94 617 THR A O 1
ATOM 4914 N N . MET A 1 618 ? 4.447 13.648 25.418 1.00 92.69 618 MET A N 1
ATOM 4915 C CA . MET A 1 618 ? 3.349 12.818 25.923 1.00 92.69 618 MET A CA 1
ATOM 4916 C C . MET A 1 618 ? 2.288 13.636 26.662 1.00 92.69 618 MET A C 1
ATOM 4918 O O . MET A 1 618 ? 1.128 13.230 26.684 1.00 92.69 618 MET A O 1
ATOM 4922 N N . GLU A 1 619 ? 2.680 14.752 27.275 1.00 90.31 619 GLU A N 1
ATOM 4923 C CA . GLU A 1 619 ? 1.766 15.693 27.924 1.00 90.31 619 GLU A CA 1
ATOM 4924 C C . GLU A 1 619 ? 1.015 16.542 26.891 1.00 90.31 619 GLU A C 1
ATOM 4926 O O . GLU A 1 619 ? -0.198 16.705 27.003 1.00 90.31 619 GLU A O 1
ATOM 4931 N N . GLU A 1 620 ? 1.708 17.003 25.845 1.00 91.38 620 GLU A N 1
ATOM 4932 C CA . GLU A 1 620 ? 1.115 17.727 24.712 1.00 91.38 620 GLU A CA 1
ATOM 4933 C C . GLU A 1 620 ? 0.140 16.845 23.910 1.00 91.38 620 GLU A C 1
ATOM 4935 O O . GLU A 1 620 ? -0.896 17.314 23.435 1.00 91.38 620 GLU A O 1
ATOM 4940 N N . HIS A 1 621 ? 0.444 15.551 23.781 1.00 93.50 621 HIS A N 1
ATOM 4941 C CA . HIS A 1 621 ? -0.332 14.589 23.005 1.00 93.50 621 HIS A CA 1
ATOM 4942 C C . HIS A 1 621 ? -0.837 13.442 23.886 1.00 93.50 621 HIS A C 1
ATOM 4944 O O . HIS A 1 621 ? -0.228 12.372 23.966 1.00 93.50 621 HIS A O 1
ATOM 4950 N N . VAL A 1 622 ? -2.013 13.631 24.493 1.00 93.44 622 VAL A N 1
ATOM 4951 C CA . VAL A 1 622 ? -2.635 12.700 25.462 1.00 93.44 622 VAL A CA 1
ATOM 4952 C C . VAL A 1 622 ? -2.783 11.248 24.972 1.00 93.44 622 VAL A C 1
ATOM 4954 O O . VAL A 1 622 ? -2.860 10.316 25.776 1.00 93.44 622 VAL A O 1
ATOM 4957 N N . TRP A 1 623 ? -2.821 11.028 23.657 1.00 94.88 623 TRP A N 1
ATOM 4958 C CA . TRP A 1 623 ? -2.916 9.709 23.029 1.00 94.88 623 TRP A CA 1
ATOM 4959 C C . TRP A 1 623 ? -1.567 8.973 22.930 1.00 94.88 623 TRP A C 1
ATOM 4961 O O . TRP A 1 623 ? -1.538 7.742 22.828 1.00 94.88 623 TRP A O 1
ATOM 4971 N N . LEU A 1 624 ? -0.438 9.686 22.992 1.00 94.88 624 LEU A N 1
ATOM 4972 C CA . LEU A 1 624 ? 0.884 9.131 22.699 1.00 94.88 624 LEU A CA 1
ATOM 4973 C C . LEU A 1 624 ? 1.353 8.127 23.757 1.00 94.88 624 LEU A C 1
ATOM 4975 O O . LEU A 1 624 ? 1.884 7.062 23.428 1.00 94.88 624 LEU A O 1
ATOM 4979 N N . LYS A 1 625 ? 1.141 8.433 25.039 1.00 95.06 625 LYS A N 1
ATOM 4980 C CA . LYS A 1 625 ? 1.536 7.536 26.131 1.00 95.06 625 LYS A CA 1
ATOM 4981 C C . LYS A 1 625 ? 0.772 6.198 26.088 1.00 95.06 625 LYS A C 1
ATOM 4983 O O . LYS A 1 625 ? 1.437 5.163 26.011 1.00 95.06 625 LYS A O 1
ATOM 4988 N N . PRO A 1 626 ? -0.577 6.166 26.027 1.00 94.50 626 PRO A N 1
ATOM 4989 C CA . PRO A 1 626 ? -1.334 4.918 25.866 1.00 94.50 626 PRO A CA 1
ATOM 4990 C C . PRO A 1 626 ? -0.940 4.100 24.627 1.00 94.50 626 PRO A C 1
ATOM 4992 O O . PRO A 1 626 ? -0.959 2.864 24.655 1.00 94.50 626 PRO A O 1
ATOM 4995 N N . MET A 1 627 ? -0.549 4.771 23.541 1.00 95.06 627 MET A N 1
ATOM 4996 C CA . MET A 1 627 ? -0.025 4.113 22.348 1.00 95.06 627 MET A CA 1
ATOM 4997 C C . MET A 1 627 ? 1.303 3.398 22.624 1.00 95.06 627 MET A C 1
ATOM 4999 O O . MET A 1 627 ? 1.432 2.206 22.330 1.00 95.06 627 MET A O 1
ATOM 5003 N N . LEU A 1 628 ? 2.282 4.094 23.213 1.00 93.88 628 LEU A N 1
ATOM 5004 C CA . LEU A 1 628 ? 3.597 3.525 23.531 1.00 93.88 628 LEU A CA 1
ATOM 5005 C C . LEU A 1 628 ? 3.486 2.379 24.543 1.00 93.88 628 LEU A C 1
ATOM 5007 O O . LEU A 1 628 ? 4.145 1.353 24.373 1.00 93.88 628 LEU A O 1
ATOM 5011 N N . GLU A 1 629 ? 2.593 2.496 25.528 1.00 92.06 629 GLU A N 1
ATOM 5012 C CA . GLU A 1 629 ? 2.265 1.416 26.467 1.00 92.06 629 GLU A CA 1
ATOM 5013 C C . GLU A 1 629 ? 1.717 0.180 25.740 1.00 92.06 629 GLU A C 1
ATOM 5015 O O . GLU A 1 629 ? 2.136 -0.948 26.009 1.00 92.06 629 GLU A O 1
ATOM 5020 N N . THR A 1 630 ? 0.827 0.375 24.767 1.00 87.88 630 THR A N 1
ATOM 5021 C CA . THR A 1 630 ? 0.254 -0.720 23.970 1.00 87.88 630 THR A CA 1
ATOM 5022 C C . THR A 1 630 ? 1.315 -1.401 23.106 1.00 87.88 630 THR A C 1
ATOM 5024 O O . THR A 1 630 ? 1.405 -2.633 23.062 1.00 87.88 630 THR A O 1
ATOM 5027 N N . MET A 1 631 ? 2.180 -0.617 22.460 1.00 88.62 631 MET A N 1
ATOM 5028 C CA . MET A 1 631 ? 3.303 -1.142 21.684 1.00 88.62 631 MET A CA 1
ATOM 5029 C C . MET A 1 631 ? 4.261 -1.945 22.570 1.00 88.62 631 MET A C 1
ATOM 5031 O O . MET A 1 631 ? 4.598 -3.084 22.233 1.00 88.62 631 MET A O 1
ATOM 5035 N N . ALA A 1 632 ? 4.643 -1.398 23.727 1.00 87.38 632 ALA A N 1
ATOM 5036 C CA . ALA A 1 632 ? 5.488 -2.066 24.711 1.00 87.38 632 ALA A CA 1
ATOM 5037 C C . ALA A 1 632 ? 4.849 -3.372 25.214 1.00 87.38 632 ALA A C 1
ATOM 5039 O O . ALA A 1 632 ? 5.511 -4.411 25.239 1.00 87.38 632 ALA A O 1
ATOM 5040 N N . ALA A 1 633 ? 3.544 -3.380 25.503 1.00 84.06 633 ALA A N 1
ATOM 5041 C CA . ALA A 1 633 ? 2.821 -4.587 25.905 1.00 84.06 633 ALA A CA 1
ATOM 5042 C C . ALA A 1 633 ? 2.874 -5.673 24.819 1.00 84.06 633 ALA A C 1
ATOM 5044 O O . ALA A 1 633 ? 3.198 -6.833 25.094 1.00 84.06 633 ALA A O 1
ATOM 5045 N N . ARG A 1 634 ? 2.641 -5.306 23.552 1.00 80.25 634 ARG A N 1
ATOM 5046 C CA . ARG A 1 634 ? 2.741 -6.236 22.414 1.00 80.25 634 ARG A CA 1
ATOM 5047 C C . ARG A 1 634 ? 4.161 -6.743 22.181 1.00 80.25 634 ARG A C 1
ATOM 5049 O O . ARG A 1 634 ? 4.332 -7.878 21.728 1.00 80.25 634 ARG A O 1
ATOM 5056 N N . LEU A 1 635 ? 5.174 -5.929 22.459 1.00 80.81 635 LEU A N 1
ATOM 5057 C CA . LEU A 1 635 ? 6.578 -6.322 22.370 1.00 80.81 635 LEU A CA 1
ATOM 5058 C C . LEU A 1 635 ? 6.969 -7.288 23.495 1.00 80.81 635 LEU A C 1
ATOM 5060 O O . LEU A 1 635 ? 7.609 -8.303 23.209 1.00 80.81 635 LEU A O 1
ATOM 5064 N N . LEU A 1 636 ? 6.522 -7.033 24.728 1.00 71.88 636 LEU A N 1
ATOM 5065 C CA . LEU A 1 636 ? 6.724 -7.919 25.875 1.00 71.88 636 LEU A CA 1
ATOM 5066 C C . LEU A 1 636 ? 6.111 -9.302 25.624 1.00 71.88 636 LEU A C 1
ATOM 5068 O O . LEU A 1 636 ? 6.815 -10.303 25.761 1.00 71.88 636 LEU A O 1
ATOM 5072 N N . LEU A 1 637 ? 4.860 -9.358 25.149 1.00 67.50 637 LEU A N 1
ATOM 5073 C CA . LEU A 1 637 ? 4.154 -10.611 24.835 1.00 67.50 637 LEU A CA 1
ATOM 5074 C C . LEU A 1 637 ? 4.843 -11.452 23.748 1.00 67.50 637 LEU A C 1
ATOM 5076 O O . LEU A 1 637 ? 4.787 -12.679 23.779 1.00 67.50 637 LEU A O 1
ATOM 5080 N N . LYS A 1 638 ? 5.489 -10.817 22.764 1.00 65.00 638 LYS A N 1
ATOM 5081 C CA . LYS A 1 638 ? 6.168 -11.525 21.663 1.00 65.00 638 LYS A CA 1
ATOM 5082 C C . LYS A 1 638 ? 7.531 -12.091 22.046 1.00 65.00 638 LYS A C 1
ATOM 5084 O O . LYS A 1 638 ? 8.057 -12.951 21.338 1.00 65.00 638 LYS A O 1
ATOM 5089 N N . SER A 1 639 ? 8.171 -11.551 23.077 1.00 55.81 639 SER A N 1
ATOM 5090 C CA . SER A 1 639 ? 9.589 -11.795 23.286 1.00 55.81 639 SER A CA 1
ATOM 5091 C C . SER A 1 639 ? 9.827 -13.023 24.180 1.00 55.81 639 SER A C 1
ATOM 5093 O O . SER A 1 639 ? 9.496 -13.032 25.360 1.00 55.81 639 SER A O 1
ATOM 5095 N N . LYS A 1 640 ? 10.532 -14.042 23.654 1.00 51.97 640 LYS A N 1
ATOM 5096 C CA . LYS A 1 640 ? 11.242 -15.041 24.495 1.00 51.97 640 LYS A CA 1
ATOM 5097 C C . LYS A 1 640 ? 12.292 -14.375 25.403 1.00 51.97 640 LYS A C 1
ATOM 5099 O O . LYS A 1 640 ? 12.816 -14.993 26.326 1.00 51.97 640 LYS A O 1
ATOM 5104 N N . PHE A 1 641 ? 12.622 -13.122 25.092 1.00 48.03 641 PHE A N 1
ATOM 5105 C CA . PHE A 1 641 ? 13.579 -12.278 25.780 1.00 48.03 641 PHE A CA 1
ATOM 5106 C C . PHE A 1 641 ? 13.079 -11.821 27.151 1.00 48.03 641 PHE A C 1
ATOM 5108 O O . PHE A 1 641 ? 13.837 -11.951 28.092 1.00 48.03 641 PHE A O 1
ATOM 5115 N N . GLY A 1 642 ? 11.823 -11.389 27.318 1.00 47.62 642 GLY A N 1
ATOM 5116 C CA . GLY A 1 642 ? 11.322 -10.927 28.622 1.00 47.62 642 GLY A CA 1
ATOM 5117 C C . GLY A 1 642 ? 11.402 -11.990 29.723 1.00 47.62 642 GLY A C 1
ATOM 5118 O O . GLY A 1 642 ? 11.645 -11.657 30.877 1.00 47.62 642 GLY A O 1
ATOM 5119 N N . VAL A 1 643 ? 11.260 -13.270 29.367 1.00 51.88 643 VAL A N 1
ATOM 5120 C CA . VAL A 1 643 ? 11.465 -14.400 30.289 1.00 51.88 643 VAL A CA 1
ATOM 5121 C C . VAL A 1 643 ? 12.959 -14.659 30.513 1.00 51.88 643 VAL A C 1
ATOM 5123 O O . VAL A 1 643 ? 13.394 -14.749 31.652 1.00 51.88 643 VAL A O 1
ATOM 5126 N N . ARG A 1 644 ? 13.778 -14.718 29.451 1.00 45.66 644 ARG A N 1
ATOM 5127 C CA . ARG A 1 644 ? 15.231 -14.962 29.567 1.00 45.66 644 ARG A CA 1
ATOM 5128 C C . ARG A 1 644 ? 15.988 -13.834 30.269 1.00 45.66 644 ARG A C 1
ATOM 5130 O O . ARG A 1 644 ? 16.892 -14.120 31.034 1.00 45.66 644 ARG A O 1
ATOM 5137 N N . ALA A 1 645 ? 15.630 -12.580 30.024 1.00 46.62 645 ALA A N 1
ATOM 5138 C CA . ALA A 1 645 ? 16.226 -11.407 30.648 1.00 46.62 645 ALA A CA 1
ATOM 5139 C C . ALA A 1 645 ? 15.850 -11.329 32.126 1.00 46.62 645 ALA A C 1
ATOM 5141 O O . ALA A 1 645 ? 16.745 -11.128 32.928 1.00 46.62 645 ALA A O 1
ATOM 5142 N N . ARG A 1 646 ? 14.589 -11.597 32.504 1.00 53.84 646 ARG A N 1
ATOM 5143 C CA . ARG A 1 646 ? 14.194 -11.709 33.921 1.00 53.84 646 ARG A CA 1
ATOM 5144 C C . ARG A 1 646 ? 14.912 -12.847 34.643 1.00 53.84 646 ARG A C 1
ATOM 5146 O O . ARG A 1 646 ? 15.318 -12.668 35.781 1.00 53.84 646 ARG A O 1
ATOM 5153 N N . VAL A 1 647 ? 15.123 -13.981 33.972 1.00 52.50 647 VAL A N 1
ATOM 5154 C CA . VAL A 1 647 ? 15.914 -15.096 34.519 1.00 52.50 647 VAL A CA 1
ATOM 5155 C C . VAL A 1 647 ? 17.394 -14.718 34.659 1.00 52.50 647 VAL A C 1
ATOM 5157 O O . VAL A 1 647 ? 17.978 -14.972 35.702 1.00 52.50 647 VAL A O 1
ATOM 5160 N N . ILE A 1 648 ? 18.000 -14.076 33.654 1.00 44.94 648 ILE A N 1
ATOM 5161 C CA . ILE A 1 648 ? 19.419 -13.679 33.683 1.00 44.94 648 ILE A CA 1
ATOM 5162 C C . ILE A 1 648 ? 19.664 -12.542 34.683 1.00 44.94 648 ILE A C 1
ATOM 5164 O O . ILE A 1 648 ? 20.589 -12.640 35.478 1.00 44.94 648 ILE A O 1
ATOM 5168 N N . PHE A 1 649 ? 18.848 -11.485 34.682 1.00 44.38 649 PHE A N 1
ATOM 5169 C CA . PHE A 1 649 ? 18.971 -10.387 35.645 1.00 44.38 649 PHE A CA 1
ATOM 5170 C C . PHE A 1 649 ? 18.668 -10.857 37.064 1.00 44.38 649 PHE A C 1
ATOM 5172 O O . PHE A 1 649 ? 19.437 -10.523 37.953 1.00 44.38 649 PHE A O 1
ATOM 5179 N N . GLY A 1 650 ? 17.631 -11.681 37.263 1.00 48.56 650 GLY A N 1
ATOM 5180 C CA . GLY A 1 650 ? 17.336 -12.295 38.561 1.00 48.56 650 GLY A CA 1
ATOM 5181 C C . GLY A 1 650 ? 18.486 -13.165 39.079 1.00 48.56 650 GLY A C 1
ATOM 5182 O O . GLY A 1 650 ? 18.829 -13.097 40.257 1.00 48.56 650 GLY A O 1
ATOM 5183 N N . ALA A 1 651 ? 19.139 -13.925 38.193 1.00 46.59 651 ALA A N 1
ATOM 5184 C CA . ALA A 1 651 ? 20.327 -14.705 38.535 1.00 46.59 651 ALA A CA 1
ATOM 5185 C C . ALA A 1 651 ? 21.535 -13.814 38.880 1.00 46.59 651 ALA A C 1
ATOM 5187 O O . ALA A 1 651 ? 22.216 -14.071 39.865 1.00 46.59 651 ALA A O 1
ATOM 5188 N N . VAL A 1 652 ? 21.780 -12.737 38.124 1.00 39.09 652 VAL A N 1
ATOM 5189 C CA . VAL A 1 652 ? 22.883 -11.795 38.390 1.00 39.09 652 VAL A CA 1
ATOM 5190 C C . VAL A 1 652 ? 22.669 -11.025 39.698 1.00 39.09 652 VAL A C 1
ATOM 5192 O O . VAL A 1 652 ? 23.618 -10.862 40.460 1.00 39.09 652 VAL A O 1
ATOM 5195 N N . THR A 1 653 ? 21.441 -10.593 40.005 1.00 46.44 653 THR A N 1
ATOM 5196 C CA . THR A 1 653 ? 21.124 -9.952 41.293 1.00 46.44 653 THR A CA 1
ATOM 5197 C C . THR A 1 653 ? 21.257 -10.924 42.463 1.00 46.44 653 THR A C 1
ATOM 5199 O O . THR A 1 653 ? 21.775 -10.535 43.500 1.00 46.44 653 THR A O 1
ATOM 5202 N N . SER A 1 654 ? 20.882 -12.196 42.287 1.00 49.28 654 SER A N 1
ATOM 5203 C CA . SER A 1 654 ? 21.078 -13.230 43.312 1.00 49.28 654 SER A CA 1
ATOM 5204 C C . SER A 1 654 ? 22.559 -13.560 43.543 1.00 49.28 654 SER A C 1
ATOM 5206 O O . SER A 1 654 ? 22.953 -13.815 44.675 1.00 49.28 654 SER A O 1
ATOM 5208 N N . MET A 1 655 ? 23.393 -13.530 42.497 1.00 41.28 655 MET A N 1
ATOM 5209 C CA . MET A 1 655 ? 24.846 -13.705 42.628 1.00 41.28 655 MET A CA 1
ATOM 5210 C C . MET A 1 655 ? 25.519 -12.512 43.323 1.00 41.28 655 MET A C 1
ATOM 5212 O O . MET A 1 655 ? 26.477 -12.704 44.065 1.00 41.28 655 MET A O 1
ATOM 5216 N N . LEU A 1 656 ? 25.028 -11.286 43.110 1.00 42.06 656 LEU A N 1
ATOM 5217 C CA . LEU A 1 656 ? 25.510 -10.098 43.826 1.00 42.06 656 LEU A CA 1
ATOM 5218 C C . LEU A 1 656 ? 25.154 -10.139 45.317 1.00 42.06 656 LEU A C 1
ATOM 5220 O O . LEU A 1 656 ? 25.978 -9.745 46.140 1.00 42.06 656 LEU A O 1
ATOM 5224 N N . ASP A 1 657 ? 23.977 -10.661 45.661 1.00 49.19 657 ASP A N 1
ATOM 5225 C CA . ASP A 1 657 ? 23.552 -10.872 47.050 1.00 49.19 657 ASP A CA 1
ATOM 5226 C C . ASP A 1 657 ? 24.460 -11.900 47.747 1.00 49.19 657 ASP A C 1
ATOM 5228 O O . ASP A 1 657 ? 25.018 -11.612 48.798 1.00 49.19 657 ASP A O 1
ATOM 5232 N N . LEU A 1 658 ? 24.778 -13.019 47.077 1.00 47.41 658 LEU A N 1
ATOM 5233 C CA . LEU A 1 658 ? 25.729 -14.033 47.563 1.00 47.41 658 LEU A CA 1
ATOM 5234 C C . LEU A 1 658 ? 27.130 -13.455 47.843 1.00 47.41 658 LEU A C 1
ATOM 5236 O O . LEU A 1 658 ? 27.751 -13.771 48.855 1.00 47.41 658 LEU A O 1
ATOM 5240 N N . VAL A 1 659 ? 27.648 -12.597 46.958 1.00 46.06 659 VAL A N 1
ATOM 5241 C CA . VAL A 1 659 ? 28.941 -11.914 47.166 1.00 46.06 659 VAL A CA 1
ATOM 5242 C C . VAL A 1 659 ? 28.871 -10.961 48.362 1.00 46.06 659 VAL A C 1
ATOM 5244 O O . VAL A 1 659 ? 29.826 -10.869 49.136 1.00 46.06 659 VAL A O 1
ATOM 5247 N N . THR A 1 660 ? 27.738 -10.280 48.532 1.00 48.50 660 THR A N 1
ATOM 5248 C CA . THR A 1 660 ? 27.490 -9.383 49.667 1.00 48.50 660 THR A CA 1
ATOM 5249 C C . THR A 1 660 ? 27.391 -10.175 50.978 1.00 48.50 660 THR A C 1
ATOM 5251 O O . THR A 1 660 ? 28.013 -9.782 51.964 1.00 48.50 660 THR A O 1
ATOM 5254 N N . ASP A 1 661 ? 26.746 -11.343 50.977 1.00 51.34 661 ASP A N 1
ATOM 5255 C CA . ASP A 1 661 ? 26.646 -12.255 52.122 1.00 51.34 661 ASP A CA 1
ATOM 5256 C C . ASP A 1 661 ? 27.997 -12.875 52.502 1.00 51.34 661 ASP A C 1
ATOM 5258 O O . ASP A 1 661 ? 28.328 -12.951 53.687 1.00 51.34 661 ASP A O 1
ATOM 5262 N N . ILE A 1 662 ? 28.822 -13.268 51.522 1.00 55.31 662 ILE A N 1
ATOM 5263 C CA . ILE A 1 662 ? 30.193 -13.759 51.753 1.00 55.31 662 ILE A CA 1
ATOM 5264 C C . ILE A 1 662 ? 31.059 -12.649 52.357 1.00 55.31 662 ILE A C 1
ATOM 5266 O O . ILE A 1 662 ? 31.794 -12.893 53.312 1.00 55.31 662 ILE A O 1
ATOM 5270 N N . TYR A 1 663 ? 30.947 -11.420 51.844 1.00 50.03 663 TYR A N 1
ATOM 5271 C CA . TYR A 1 663 ? 31.661 -10.255 52.368 1.00 50.03 663 TYR A CA 1
ATOM 5272 C C . TYR A 1 663 ? 31.248 -9.922 53.810 1.00 50.03 663 TYR A C 1
ATOM 5274 O O . TYR A 1 663 ? 32.100 -9.695 54.672 1.00 50.03 663 TYR A O 1
ATOM 5282 N N . VAL A 1 664 ? 29.945 -9.936 54.103 1.00 55.91 664 VAL A N 1
ATOM 5283 C CA . VAL A 1 664 ? 29.406 -9.716 55.453 1.00 55.91 664 VAL A CA 1
ATOM 5284 C C . VAL A 1 664 ? 29.836 -10.844 56.401 1.00 55.91 664 VAL A C 1
ATOM 5286 O O . VAL A 1 664 ? 30.282 -10.567 57.512 1.00 55.91 664 VAL A O 1
ATOM 5289 N N . THR A 1 665 ? 29.797 -12.101 55.955 1.00 56.53 665 THR A N 1
ATOM 5290 C CA . THR A 1 665 ? 30.205 -13.279 56.743 1.00 56.53 665 THR A CA 1
ATOM 5291 C C . THR A 1 665 ? 31.713 -13.291 57.028 1.00 56.53 665 THR A C 1
ATOM 5293 O O . THR A 1 665 ? 32.118 -13.585 58.152 1.00 56.53 665 THR A O 1
ATOM 5296 N N . ALA A 1 666 ? 32.550 -12.892 56.064 1.00 54.97 666 ALA A N 1
ATOM 5297 C CA . ALA A 1 666 ? 33.996 -12.744 56.246 1.00 54.97 666 ALA A CA 1
ATOM 5298 C C . ALA A 1 666 ? 34.353 -11.623 57.238 1.00 54.97 666 ALA A C 1
ATOM 5300 O O . ALA A 1 666 ? 35.265 -11.789 58.043 1.00 54.97 666 ALA A O 1
ATOM 5301 N N . ASN A 1 667 ? 33.598 -10.519 57.250 1.00 58.47 667 ASN A N 1
ATOM 5302 C CA . ASN A 1 667 ? 33.793 -9.421 58.206 1.00 58.47 667 ASN A CA 1
ATOM 5303 C C . ASN A 1 667 ? 33.388 -9.771 59.653 1.00 58.47 667 ASN A C 1
ATOM 5305 O O . ASN A 1 667 ? 33.803 -9.082 60.585 1.00 58.47 667 ASN A O 1
ATOM 5309 N N . PHE A 1 668 ? 32.601 -10.832 59.866 1.00 58.44 668 PHE A N 1
ATOM 5310 C CA . PHE A 1 668 ? 32.297 -11.358 61.203 1.00 58.44 668 PHE A CA 1
ATOM 5311 C C . PHE A 1 668 ? 33.287 -12.432 61.678 1.00 58.44 668 PHE A C 1
ATOM 5313 O O . PHE A 1 668 ? 33.301 -12.760 62.867 1.00 58.44 668 PHE A O 1
ATOM 5320 N N . TYR A 1 669 ? 34.143 -12.949 60.791 1.00 49.94 669 TYR A N 1
ATOM 5321 C CA . TYR A 1 669 ? 35.164 -13.934 61.129 1.00 49.94 669 TYR A CA 1
ATOM 5322 C C . TYR A 1 669 ? 36.346 -13.247 61.836 1.00 49.94 669 TYR A C 1
ATOM 5324 O O . TYR A 1 669 ? 37.186 -12.613 61.204 1.00 49.94 669 TYR A O 1
ATOM 5332 N N . GLY A 1 670 ? 36.386 -13.344 63.169 1.00 56.12 670 GLY A N 1
ATOM 5333 C CA . GLY A 1 670 ? 37.471 -12.803 64.003 1.00 56.12 670 GLY A CA 1
ATOM 5334 C C . GLY A 1 670 ? 37.090 -11.650 64.941 1.00 56.12 670 GLY A C 1
ATOM 5335 O O . GLY A 1 670 ? 37.958 -11.131 65.639 1.00 56.12 670 GLY A O 1
ATOM 5336 N N . VAL A 1 671 ? 35.812 -11.258 65.014 1.00 59.31 671 VAL A N 1
ATOM 5337 C CA . VAL A 1 671 ? 35.333 -10.265 65.995 1.00 59.31 671 VAL A CA 1
ATOM 5338 C C . VAL A 1 671 ? 34.824 -10.981 67.252 1.00 59.31 671 VAL A C 1
ATOM 5340 O O . VAL A 1 671 ? 33.802 -11.670 67.212 1.00 59.31 671 VAL A O 1
ATOM 5343 N N . ALA A 1 672 ? 35.523 -10.807 68.379 1.00 50.31 672 ALA A N 1
ATOM 5344 C CA . ALA A 1 672 ? 35.160 -11.422 69.658 1.00 50.31 672 ALA A CA 1
ATOM 5345 C C . ALA A 1 672 ? 33.720 -11.055 70.077 1.00 50.31 672 ALA A C 1
ATOM 5347 O O . ALA A 1 672 ? 33.347 -9.881 70.094 1.00 50.31 672 ALA A O 1
ATOM 5348 N N . GLY A 1 673 ? 32.904 -12.066 70.400 1.00 62.06 673 GLY A N 1
ATOM 5349 C CA . GLY A 1 673 ? 31.515 -11.900 70.856 1.00 62.06 673 GLY A CA 1
ATOM 5350 C C . GLY A 1 673 ? 30.430 -11.907 69.767 1.00 62.06 673 GLY A C 1
ATOM 5351 O O . GLY A 1 673 ? 29.265 -11.684 70.091 1.00 62.06 673 GLY A O 1
ATOM 5352 N N . LYS A 1 674 ? 30.761 -12.170 68.490 1.00 58.81 674 LYS A N 1
ATOM 5353 C CA . LYS A 1 674 ? 29.781 -12.224 67.376 1.00 58.81 674 LYS A CA 1
ATOM 5354 C C . LYS A 1 674 ? 29.660 -13.583 66.667 1.00 58.81 674 LYS A C 1
ATOM 5356 O O . LYS A 1 674 ? 29.041 -13.665 65.607 1.00 58.81 674 LYS A O 1
ATOM 5361 N N . GLU A 1 675 ? 30.166 -14.662 67.264 1.00 60.44 675 GLU A N 1
ATOM 5362 C CA . GLU A 1 675 ? 30.129 -16.022 66.688 1.00 60.44 675 GLU A CA 1
ATOM 5363 C C . GLU A 1 675 ? 28.710 -16.519 66.366 1.00 60.44 675 GLU A C 1
ATOM 5365 O O . GLU A 1 675 ? 28.511 -17.195 65.357 1.00 60.44 675 GLU A O 1
ATOM 5370 N N . GLY A 1 676 ? 27.705 -16.120 67.153 1.00 60.62 676 GLY A N 1
ATOM 5371 C CA . GLY A 1 676 ? 26.304 -16.472 66.891 1.00 60.62 676 GLY A CA 1
ATOM 5372 C C . GLY A 1 676 ? 25.757 -15.900 65.575 1.00 60.62 676 GLY A C 1
ATOM 5373 O O . GLY A 1 676 ? 24.992 -16.571 64.887 1.00 60.62 676 GLY A O 1
ATOM 5374 N N . TYR A 1 677 ? 26.189 -14.699 65.174 1.00 57.28 677 TYR A N 1
ATOM 5375 C CA . TYR A 1 677 ? 25.785 -14.091 63.898 1.00 57.28 677 TYR A CA 1
ATOM 5376 C C . TYR A 1 677 ? 26.476 -14.761 62.709 1.00 57.28 677 TYR A C 1
ATOM 5378 O O . TYR A 1 677 ? 25.849 -14.976 61.677 1.00 57.28 677 TYR A O 1
ATOM 5386 N N . PHE A 1 678 ? 27.738 -15.159 62.874 1.00 63.22 678 PHE A N 1
ATOM 5387 C CA . PHE A 1 678 ? 28.461 -15.935 61.869 1.00 63.22 678 PHE A CA 1
ATOM 5388 C C . PHE A 1 678 ? 27.802 -17.304 61.632 1.00 63.22 678 PHE A C 1
ATOM 5390 O O . PHE A 1 678 ? 27.552 -17.678 60.487 1.00 63.22 678 PHE A O 1
ATOM 5397 N N . GLN A 1 679 ? 27.450 -18.022 62.706 1.00 61.28 679 GLN A N 1
ATOM 5398 C CA . GLN A 1 679 ? 26.761 -19.314 62.608 1.00 61.28 679 GLN A CA 1
ATOM 5399 C C . GLN A 1 679 ? 25.368 -19.188 61.975 1.00 61.28 679 GLN A C 1
ATOM 5401 O O . GLN A 1 679 ? 25.005 -20.020 61.145 1.00 61.28 679 GLN A O 1
ATOM 5406 N N . ALA A 1 680 ? 24.608 -18.140 62.308 1.00 66.75 680 ALA A N 1
ATOM 5407 C CA . ALA A 1 680 ? 23.291 -17.895 61.720 1.00 66.75 680 ALA A CA 1
ATOM 5408 C C . ALA A 1 680 ? 23.368 -17.564 60.217 1.00 66.75 680 ALA A C 1
ATOM 5410 O O . ALA A 1 680 ? 22.597 -18.115 59.429 1.00 66.75 680 ALA A O 1
ATOM 5411 N N . SER A 1 681 ? 24.321 -16.723 59.802 1.00 62.09 681 SER A N 1
ATOM 5412 C CA . SER A 1 681 ? 24.526 -16.385 58.387 1.00 62.09 681 SER A CA 1
ATOM 5413 C C . SER A 1 681 ? 25.010 -17.587 57.573 1.00 62.09 681 SER A C 1
ATOM 5415 O O . SER A 1 681 ? 24.486 -17.844 56.491 1.00 62.09 681 SER A O 1
ATOM 5417 N N . LEU A 1 682 ? 25.934 -18.388 58.117 1.00 66.25 682 LEU A N 1
ATOM 5418 C CA . LEU A 1 682 ? 26.404 -19.616 57.471 1.00 66.25 682 LEU A CA 1
ATOM 5419 C C . LEU A 1 682 ? 25.285 -20.664 57.351 1.00 66.25 682 LEU A C 1
ATOM 5421 O O . LEU A 1 682 ? 25.164 -21.327 56.319 1.00 66.25 682 LEU A O 1
ATOM 5425 N N . ALA A 1 683 ? 24.436 -20.792 58.375 1.00 69.81 683 ALA A N 1
ATOM 5426 C CA . ALA A 1 683 ? 23.273 -21.674 58.341 1.00 69.81 683 ALA A CA 1
ATOM 5427 C C . ALA A 1 683 ? 22.251 -21.227 57.283 1.00 69.81 683 ALA A C 1
ATOM 5429 O O . ALA A 1 683 ? 21.787 -22.057 56.504 1.00 69.81 683 ALA A O 1
ATOM 5430 N N . SER A 1 684 ? 21.953 -19.927 57.198 1.00 65.62 684 SER A N 1
ATOM 5431 C CA . SER A 1 684 ? 21.064 -19.360 56.172 1.00 65.62 684 SER A CA 1
ATOM 5432 C C . SER A 1 684 ? 21.583 -19.621 54.752 1.00 65.62 684 SER A C 1
ATOM 5434 O O . SER A 1 684 ? 20.839 -20.108 53.897 1.00 65.62 684 SER A O 1
ATOM 5436 N N . LEU A 1 685 ? 22.883 -19.397 54.522 1.00 66.38 685 LEU A N 1
ATOM 5437 C CA . LEU A 1 685 ? 23.560 -19.666 53.249 1.00 66.38 685 LEU A CA 1
ATOM 5438 C C . LEU A 1 685 ? 23.495 -21.157 52.871 1.00 66.38 685 LEU A C 1
ATOM 5440 O O . LEU A 1 685 ? 23.172 -21.521 51.743 1.00 66.38 685 LEU A O 1
ATOM 5444 N N . THR A 1 686 ? 23.749 -22.039 53.840 1.00 70.75 686 THR A N 1
ATOM 5445 C CA . THR A 1 686 ? 23.717 -23.494 53.630 1.00 70.75 686 THR A CA 1
ATOM 5446 C C . THR A 1 686 ? 22.305 -23.977 53.291 1.00 70.75 686 THR A C 1
ATOM 5448 O O . THR A 1 686 ? 22.121 -24.809 52.400 1.00 70.75 686 THR A O 1
ATOM 5451 N N . VAL A 1 687 ? 21.286 -23.434 53.965 1.00 71.44 687 VAL A N 1
ATOM 5452 C CA . VAL A 1 687 ? 19.877 -23.757 53.706 1.00 71.44 687 VAL A CA 1
ATOM 5453 C C . VAL A 1 687 ? 19.443 -23.260 52.325 1.00 71.44 687 VAL A C 1
ATOM 5455 O O . VAL A 1 687 ? 18.780 -24.002 51.598 1.00 71.44 687 VAL A O 1
ATOM 5458 N N . SER A 1 688 ? 19.837 -22.049 51.922 1.00 65.69 688 SER A N 1
ATOM 5459 C CA . SER A 1 688 ? 19.459 -21.489 50.620 1.00 65.69 688 SER A CA 1
ATOM 5460 C C . SER A 1 688 ? 20.100 -22.254 49.453 1.00 65.69 688 SER A C 1
ATOM 5462 O O . SER A 1 688 ? 19.387 -22.640 48.520 1.00 65.69 688 SER A O 1
ATOM 5464 N N . MET A 1 689 ? 21.394 -22.588 49.541 1.00 71.38 689 MET A N 1
ATOM 5465 C CA . MET A 1 689 ? 22.080 -23.456 48.571 1.00 71.38 689 MET A CA 1
ATOM 5466 C C . MET A 1 689 ? 21.454 -24.858 48.531 1.00 71.38 689 MET A C 1
ATOM 5468 O O . MET A 1 689 ? 21.217 -25.412 47.455 1.00 71.38 689 MET A O 1
ATOM 5472 N N . GLY A 1 690 ? 21.106 -25.418 49.696 1.00 71.38 690 GLY A N 1
ATOM 5473 C CA . GLY A 1 690 ? 20.434 -26.714 49.804 1.00 71.38 690 GLY A CA 1
ATOM 5474 C C . GLY A 1 690 ? 19.084 -26.750 49.081 1.00 71.38 690 GLY A C 1
ATOM 5475 O O . GLY A 1 690 ? 18.820 -27.671 48.307 1.00 71.38 690 GLY A O 1
ATOM 5476 N N . ILE A 1 691 ? 18.246 -25.724 49.258 1.00 71.88 691 ILE A N 1
ATOM 5477 C CA . ILE A 1 691 ? 16.947 -25.613 48.573 1.00 71.88 691 ILE A CA 1
ATOM 5478 C C . ILE A 1 691 ? 17.134 -25.505 47.051 1.00 71.88 691 ILE A C 1
ATOM 5480 O O . ILE A 1 691 ? 16.406 -26.153 46.294 1.00 71.88 691 ILE A O 1
ATOM 5484 N N . GLN A 1 692 ? 18.126 -24.740 46.587 1.00 66.81 692 GLN A N 1
ATOM 5485 C CA . GLN A 1 692 ? 18.422 -24.595 45.158 1.00 66.81 692 GLN A CA 1
ATOM 5486 C C . GLN A 1 692 ? 18.870 -25.922 44.523 1.00 66.81 692 GLN A C 1
ATOM 5488 O O . GLN A 1 692 ? 18.373 -26.292 43.455 1.00 66.81 692 GLN A O 1
ATOM 5493 N N . LEU A 1 693 ? 19.731 -26.687 45.201 1.00 73.88 693 LEU A N 1
ATOM 5494 C CA . LEU A 1 693 ? 20.161 -28.014 44.745 1.00 73.88 693 LEU A CA 1
ATOM 5495 C C . LEU A 1 693 ? 19.002 -29.024 44.721 1.00 73.88 693 LEU A C 1
ATOM 5497 O O . LEU A 1 693 ? 18.887 -29.806 43.773 1.00 73.88 693 LEU A O 1
ATOM 5501 N N . ILE A 1 694 ? 18.100 -28.973 45.708 1.00 75.81 694 ILE A N 1
ATOM 5502 C CA . ILE A 1 694 ? 16.892 -29.811 45.746 1.00 75.81 694 ILE A CA 1
ATOM 5503 C C . ILE A 1 694 ? 15.967 -29.485 44.566 1.00 75.81 694 ILE A C 1
ATOM 5505 O O . ILE A 1 694 ? 15.477 -30.401 43.905 1.00 75.81 694 ILE A O 1
ATOM 5509 N N . LEU A 1 695 ? 15.753 -28.206 44.246 1.00 71.06 695 LEU A N 1
ATOM 5510 C CA . LEU A 1 695 ? 14.912 -27.798 43.115 1.00 71.06 695 LEU A CA 1
ATOM 5511 C C . LEU A 1 695 ? 15.492 -28.241 41.763 1.00 71.06 695 LEU A C 1
ATOM 5513 O O . LEU A 1 695 ? 14.743 -28.753 40.927 1.00 71.06 695 LEU A O 1
ATOM 5517 N N . ILE A 1 696 ? 16.812 -28.121 41.568 1.00 71.94 696 ILE A N 1
ATOM 5518 C CA . ILE A 1 696 ? 17.506 -28.619 40.364 1.00 71.94 696 ILE A CA 1
ATOM 5519 C C . ILE A 1 696 ? 17.326 -30.132 40.230 1.00 71.94 696 ILE A C 1
ATOM 5521 O O . ILE A 1 696 ? 17.040 -30.633 39.136 1.00 71.94 696 ILE A O 1
ATOM 5525 N N . TRP A 1 697 ? 17.459 -30.862 41.339 1.00 73.31 697 TRP A N 1
ATOM 5526 C CA . TRP A 1 697 ? 17.264 -32.306 41.360 1.00 73.31 697 TRP A CA 1
ATOM 5527 C C . TRP A 1 697 ? 15.819 -32.694 41.028 1.00 73.31 697 TRP A C 1
ATOM 5529 O O . TRP A 1 697 ? 15.608 -33.533 40.153 1.00 73.31 697 TRP A O 1
ATOM 5539 N N . VAL A 1 698 ? 14.819 -32.054 41.648 1.00 77.88 698 VAL A N 1
ATOM 5540 C CA . VAL A 1 698 ? 13.391 -32.327 41.393 1.00 77.88 698 VAL A CA 1
ATOM 5541 C C . VAL A 1 698 ? 13.018 -32.046 39.935 1.00 77.88 698 VAL A C 1
ATOM 5543 O O . VAL A 1 698 ? 12.352 -32.873 39.312 1.00 77.88 698 VAL A O 1
ATOM 5546 N N . GLN A 1 699 ? 13.474 -30.929 39.359 1.00 72.94 699 GLN A N 1
ATOM 5547 C CA . GLN A 1 699 ? 13.157 -30.557 37.973 1.00 72.94 699 GLN A CA 1
ATOM 5548 C C . GLN A 1 699 ? 13.786 -31.492 36.933 1.00 72.94 699 GLN A C 1
ATOM 5550 O O . GLN A 1 699 ? 13.189 -31.743 35.886 1.00 72.94 699 GLN A O 1
ATOM 5555 N N . ASN A 1 700 ? 14.977 -32.028 37.210 1.00 71.44 700 ASN A N 1
ATOM 5556 C CA . ASN A 1 700 ? 15.743 -32.820 36.245 1.00 71.44 700 ASN A CA 1
ATOM 5557 C C . ASN A 1 700 ? 15.760 -34.332 36.537 1.00 71.44 700 ASN A C 1
ATOM 5559 O O . ASN A 1 700 ? 16.395 -35.084 35.791 1.00 71.44 700 ASN A O 1
ATOM 5563 N N . LYS A 1 701 ? 15.032 -34.806 37.561 1.00 67.50 701 LYS A N 1
ATOM 5564 C CA . LYS A 1 701 ? 15.006 -36.219 37.990 1.00 67.50 701 LYS A CA 1
ATOM 5565 C C . LYS A 1 701 ? 14.655 -37.204 36.862 1.00 67.50 701 LYS A C 1
ATOM 5567 O O . LYS A 1 701 ? 15.139 -38.330 36.871 1.00 67.50 701 LYS A O 1
ATOM 5572 N N . GLY A 1 702 ? 13.864 -36.779 35.870 1.00 66.62 702 GLY A N 1
ATOM 5573 C CA . GLY A 1 702 ? 13.465 -37.600 34.716 1.00 66.62 702 GLY A CA 1
ATOM 5574 C C . GLY A 1 702 ? 14.411 -37.576 33.505 1.00 66.62 702 GLY A C 1
ATOM 5575 O O . GLY A 1 702 ? 14.177 -38.311 32.553 1.00 66.62 702 GLY A O 1
ATOM 5576 N N . ILE A 1 703 ? 15.456 -36.736 33.502 1.00 68.94 703 ILE A N 1
ATOM 5577 C CA . ILE A 1 703 ? 16.303 -36.463 32.315 1.00 68.94 703 ILE A CA 1
ATOM 5578 C C . ILE A 1 703 ? 17.730 -37.041 32.479 1.00 68.94 703 ILE A C 1
ATOM 5580 O O . ILE A 1 703 ? 18.531 -37.037 31.543 1.00 68.94 703 ILE A O 1
ATOM 5584 N N . GLY A 1 704 ? 18.038 -37.613 33.650 1.00 72.00 704 GLY A N 1
ATOM 5585 C CA . GLY A 1 704 ? 19.274 -38.352 33.932 1.00 72.00 704 GLY A CA 1
ATOM 5586 C C . GLY A 1 704 ? 20.342 -37.555 34.697 1.00 72.00 704 GLY A C 1
ATOM 5587 O O . GLY A 1 704 ? 20.496 -36.342 34.542 1.00 72.00 704 GLY A O 1
ATOM 5588 N N . TRP A 1 705 ? 21.128 -38.267 35.514 1.00 70.38 705 TRP A N 1
ATOM 5589 C CA . TRP A 1 705 ? 22.072 -37.713 36.503 1.00 70.38 705 TRP A CA 1
ATOM 5590 C C . TRP A 1 705 ? 23.132 -36.760 35.925 1.00 70.38 705 TRP A C 1
ATOM 5592 O O . TRP A 1 705 ? 23.509 -35.780 36.562 1.00 70.38 705 TRP A O 1
ATOM 5602 N N . LYS A 1 706 ? 23.574 -36.982 34.680 1.00 71.88 706 LYS A N 1
ATOM 5603 C CA . LYS A 1 706 ? 24.570 -36.120 34.016 1.00 71.88 706 LYS A CA 1
ATOM 5604 C C . LYS A 1 706 ? 24.083 -34.679 33.825 1.00 71.88 706 LYS A C 1
ATOM 5606 O O . LYS A 1 706 ? 24.899 -33.762 33.833 1.00 71.88 706 LYS A O 1
ATOM 5611 N N . LYS A 1 707 ? 22.773 -34.472 33.649 1.00 73.12 707 LYS A N 1
ATOM 5612 C CA . LYS A 1 707 ? 22.194 -33.135 33.476 1.00 73.12 707 LYS A CA 1
ATOM 5613 C C . LYS A 1 707 ? 22.008 -32.423 34.815 1.00 73.12 707 LYS A C 1
ATOM 5615 O O . LYS A 1 707 ? 22.339 -31.248 34.899 1.00 73.12 707 LYS A O 1
ATOM 5620 N N . VAL A 1 708 ? 21.598 -33.163 35.851 1.00 73.31 708 VAL A N 1
ATOM 5621 C CA . VAL A 1 708 ? 21.558 -32.677 37.242 1.00 73.31 708 VAL A CA 1
ATOM 5622 C C . VAL A 1 708 ? 22.940 -32.165 37.649 1.00 73.31 708 VAL A C 1
ATOM 5624 O O . VAL A 1 708 ? 23.071 -31.000 37.988 1.00 73.31 708 VAL A O 1
ATOM 5627 N N . MET A 1 709 ? 23.992 -32.978 37.481 1.00 70.19 709 MET A N 1
ATOM 5628 C CA . MET A 1 709 ? 25.365 -32.577 37.822 1.00 70.19 709 MET A CA 1
ATOM 5629 C C . MET A 1 709 ? 25.831 -31.335 37.052 1.00 70.19 709 MET A C 1
ATOM 5631 O O . MET A 1 709 ? 26.469 -30.462 37.626 1.00 70.19 709 MET A O 1
ATOM 5635 N N . LYS A 1 710 ? 25.497 -31.223 35.760 1.00 70.94 710 LYS A N 1
ATOM 5636 C CA . LYS A 1 710 ? 25.874 -30.061 34.942 1.00 70.94 710 LYS A CA 1
ATOM 5637 C C . LYS A 1 710 ? 25.162 -28.774 35.377 1.00 70.94 710 LYS A C 1
ATOM 5639 O O . LYS A 1 710 ? 25.750 -27.703 35.277 1.00 70.94 710 LYS A O 1
ATOM 5644 N N . GLU A 1 711 ? 23.912 -28.878 35.821 1.00 67.12 711 GLU A N 1
ATOM 5645 C CA . GLU A 1 711 ? 23.103 -27.738 36.269 1.00 67.12 711 GLU A CA 1
ATOM 5646 C C . GLU A 1 711 ? 23.302 -27.400 37.756 1.00 67.12 711 GLU A C 1
ATOM 5648 O O . GLU A 1 711 ? 22.968 -26.290 38.149 1.00 67.12 711 GLU A O 1
ATOM 5653 N N . SER A 1 712 ? 23.899 -28.292 38.558 1.00 67.31 712 SER A N 1
ATOM 5654 C CA . SER A 1 712 ? 24.299 -28.024 39.950 1.00 67.31 712 SER A CA 1
ATOM 5655 C C . SER A 1 712 ? 25.620 -27.250 40.084 1.00 67.31 712 SER A C 1
ATOM 5657 O O . SER A 1 712 ? 25.820 -26.592 41.097 1.00 67.31 712 SER A O 1
ATOM 5659 N N . ILE A 1 713 ? 26.504 -27.285 39.075 1.00 68.00 713 ILE A N 1
ATOM 5660 C CA . ILE A 1 713 ? 27.815 -26.593 39.084 1.00 68.00 713 ILE A CA 1
ATOM 5661 C C . ILE A 1 713 ? 27.729 -25.071 39.310 1.00 68.00 713 ILE A C 1
ATOM 5663 O O . ILE A 1 713 ? 28.615 -24.552 39.961 1.00 68.00 713 ILE A O 1
ATOM 5667 N N . PRO A 1 714 ? 26.730 -24.325 38.801 1.00 54.94 714 PRO A N 1
ATOM 5668 C CA . PRO A 1 714 ? 26.617 -22.887 39.068 1.00 54.94 714 PRO A CA 1
ATOM 5669 C C . PRO A 1 714 ? 26.096 -22.532 40.471 1.00 54.94 714 PRO A C 1
ATOM 5671 O O . PRO A 1 714 ? 26.078 -21.351 40.805 1.00 54.94 714 PRO A O 1
ATOM 5674 N N . VAL A 1 715 ? 25.584 -23.514 41.226 1.00 60.75 715 VAL A N 1
ATOM 5675 C CA . VAL A 1 715 ? 25.038 -23.337 42.588 1.00 60.75 715 VAL A CA 1
ATOM 5676 C C . VAL A 1 715 ? 26.076 -23.670 43.663 1.00 60.75 715 VAL A C 1
ATOM 5678 O O . VAL A 1 715 ? 25.969 -23.160 44.774 1.00 60.75 715 VAL A O 1
ATOM 5681 N N . LEU A 1 716 ? 27.055 -24.520 43.337 1.00 54.12 716 LEU A N 1
ATOM 5682 C CA . LEU A 1 716 ? 28.241 -24.820 44.148 1.00 54.12 716 LEU A CA 1
ATOM 5683 C C . LEU A 1 716 ? 29.362 -23.833 43.821 1.00 54.12 716 LEU A C 1
ATOM 5685 O O . LEU A 1 716 ? 30.088 -23.462 44.766 1.00 54.12 716 LEU A O 1
#

Foldseek 3Di:
DDDPDPPVNVVVVVVVVVVVVVVVCVVPVCVVVVVVVVVVVLVVVLVVQLVVQLVCLVDPDDDDDPVRVVLVVVLVVLVVCVQPDLQWDWDDALDLLKTKTKDDDPQALKIKMKIKHKAQAALSSLVSVVVPCPRPVNVVVVVVQFWPDKDKDDPDSFKIWMKTWGDNPDPPAFIEIAIWIWGKDADPQRKIKIWIFGDCPCCVVDPADVRYDYWTKIKMWIWAWDDHLVPTTMIIIMMIMMTGRDDRDDPVSSSVSCSCVHNVSNVVNRVVRPPVVVSVVSLLVQLVVQLVVLVPADQDPDPVVVVVVVVVLVPFEAAWAFDAFLKIKHKAKDKAQAAQSSVVSCVVCVVVVCVVSVDPDPFDWDWDFDDDDRWGKTKTKDKDWAWQQDDPPNTDGTAIEIFTKMWIWHDNDPFKIKIKIWGDPPDDDPPDPDPDPPRYYKTKIKMWIWGDPDRRIIMIMIMIIIRRGHSHDRVSSRVVNVVRNCVNVVNRVLNLQVDALVRAAQVSLLVLLVVLLVQLVVRDDPDDNLVSLVVSLVSHNNSVVLCVVQVLCSLLSSLLSVLDLDDPVVPPDDDDDPSSVVSVVLNNCLSVLLLVDDALLSSLVVSVVVPVVSVVSCVVRVSNSSSSRSNSRSVCVPDPRSVVSCVVVVVVVVVVVVVVLVVVLVVQVPDPPCVVVNVVSVVVLVVVLVVVLVVLCVVCVPVDDVSSVVVNVVSD

pLDDT: mean 74.64, std 16.45, range [27.86, 97.19]